Protein AF-0000000082892657 (afdb_homodimer)

pLDDT: mean 93.62, std 7.9, range [41.28, 98.69]

Sequence (678 aa):
MSQKLMQSVLDGLKGTLIRSAVVRMQPQEAAETTARISQMFDHTMAGGKHQRSGLALNTFVALAPKASKTAIENAAKVVATLEMLQSYFLVLDDIMDQSQTRRGQPCWYTLPHVGLQACNDAVILESGIAKVIREAIPQHPQRDAILATMGETKFKTSLGQFLDGASNTIDHCKWDRYAQIVEHKTSHYSFYTPLALGFHLADVDGYKNTIQPLAYQIGYLFQAQDDFLDVYGDEKVTGKKGTDIANGKCTWLACQTVEKLKEANDGRLEAFSANFGKPEPEKTAAAKKILIEAEVDKDFVEFVNNTSADLHDKIDGFGRQEVKPVLHSLVEALMGRKKMSQKLMQSVLDGLKGTLIRSAVVRMQPQEAAETTARISQMFDHTMAGGKHQRSGLALNTFVALAPKASKTAIENAAKVVATLEMLQSYFLVLDDIMDQSQTRRGQPCWYTLPHVGLQACNDAVILESGIAKVIREAIPQHPQRDAILATMGETKFKTSLGQFLDGASNTIDHCKWDRYAQIVEHKTSHYSFYTPLALGFHLADVDGYKNTIQPLAYQIGYLFQAQDDFLDVYGDEKVTGKKGTDIANGKCTWLACQTVEKLKEANDGRLEAFSANFGKPEPEKTAAAKKILIEAEVDKDFVEFVNNTSADLHDKIDGFGRQEVKPVLHSLVEALMGRKK

InterPro domains:
  IPR000092 Polyprenyl synthetase-like [PF00348] (36-274)
  IPR008949 Isoprenoid synthase domain superfamily [G3DSA:1.10.600.10] (2-337)
  IPR008949 Isoprenoid synthase domain superfamily [SSF48576] (29-338)
  IPR033749 Polyprenyl synthetase, conserved site [PS00723] (90-104)
  IPR039702 Farnesyl pyrophosphate synthase-like [PTHR11525] (5-339)

Solvent-accessible surface area (backbone atoms only — not comparable to full-atom values): 34748 Å² total; per-residue (Å²): 114,59,66,67,57,51,52,54,38,51,54,49,49,52,51,51,46,42,52,68,68,30,72,87,46,55,70,69,60,26,51,53,51,42,51,51,54,51,50,48,46,55,69,58,54,54,86,63,84,51,60,42,27,35,49,10,44,47,37,21,44,40,69,31,76,81,58,49,71,65,55,51,52,30,46,44,48,44,31,46,39,49,50,41,47,49,36,27,51,49,53,50,47,33,59,50,66,63,46,64,62,50,94,86,33,70,26,70,42,73,38,89,91,41,31,56,51,36,58,46,53,28,46,40,48,46,44,37,40,62,56,52,38,48,68,48,38,72,77,47,91,38,44,66,57,51,53,48,50,53,44,49,36,53,30,41,25,32,52,12,48,49,52,47,69,70,21,41,37,69,89,42,30,37,67,70,53,36,50,49,27,34,42,25,47,37,1,40,51,57,33,28,46,23,44,51,47,8,34,37,76,48,71,50,78,93,49,62,84,66,46,41,63,52,20,34,52,51,23,44,53,52,50,40,50,53,44,46,39,32,71,73,37,53,39,90,76,65,66,36,81,36,57,48,50,22,49,11,43,46,37,56,63,50,22,52,39,49,53,53,30,60,71,62,65,74,58,57,46,58,54,34,56,75,15,43,31,29,74,51,66,70,31,28,50,51,26,48,49,53,44,56,72,64,46,48,66,61,56,46,53,52,48,52,54,53,50,50,53,52,49,52,55,52,44,72,69,45,88,57,68,58,44,34,62,60,54,52,50,51,55,47,49,63,69,60,52,64,128,113,59,66,67,57,52,53,55,37,52,54,48,48,52,52,51,47,43,52,66,69,30,71,88,45,54,70,70,60,27,51,53,50,43,51,54,53,50,50,49,47,54,67,58,55,54,87,63,84,52,60,42,28,35,48,9,43,46,37,20,45,42,69,32,76,80,57,48,71,68,53,50,51,28,46,44,49,42,32,46,39,51,52,40,46,48,36,25,52,50,52,50,47,34,59,49,66,63,46,65,60,52,95,85,33,71,28,71,41,73,37,90,93,42,31,56,50,37,59,45,52,28,47,40,48,45,43,38,41,63,57,52,38,47,67,49,38,73,78,47,91,39,44,67,58,48,54,48,50,53,45,49,37,54,30,40,25,33,52,11,47,48,52,46,71,71,18,41,36,70,89,42,31,37,68,70,54,34,51,50,27,35,42,25,45,37,1,41,51,56,33,28,45,22,45,50,46,7,35,38,75,48,71,50,79,92,49,61,83,66,47,42,62,52,21,35,52,50,24,43,54,50,51,40,50,50,45,47,39,31,70,73,36,55,41,91,76,66,65,36,81,34,59,47,50,22,50,10,42,47,36,56,63,49,21,53,39,49,53,52,30,60,72,62,64,74,56,58,45,59,56,36,56,75,15,44,33,29,74,52,66,70,31,28,51,52,25,50,49,52,44,58,72,65,47,48,66,61,56,46,53,52,48,51,53,52,50,51,54,52,49,51,54,52,44,71,68,45,86,57,67,56,43,34,62,57,53,51,50,51,54,48,49,65,71,62,53,64,128

Radius of gyration: 26.73 Å; Cα contacts (8 Å, |Δi|>4): 939; chains: 2; bounding box: 58×81×57 Å

Structure (mmCIF, N/CA/C/O backbone):
data_AF-0000000082892657-model_v1
#
loop_
_entity.id
_entity.type
_entity.pdbx_description
1 polymer 'Farnesyl pyrophosphate synthase'
#
loop_
_atom_site.group_PDB
_atom_site.id
_atom_site.type_symbol
_atom_site.label_atom_id
_atom_site.label_alt_id
_atom_site.label_comp_id
_atom_site.label_asym_id
_atom_site.label_entity_id
_atom_site.label_seq_id
_atom_site.pdbx_PDB_ins_code
_atom_site.Cartn_x
_atom_site.Cartn_y
_atom_site.Cartn_z
_atom_site.occupancy
_atom_site.B_iso_or_equiv
_atom_site.auth_seq_id
_atom_site.auth_comp_id
_atom_site.auth_asym_id
_atom_site.auth_atom_id
_atom_site.pdbx_PDB_model_num
ATOM 1 N N . MET A 1 1 ? -8.055 7.5 27.25 1 64.62 1 MET A N 1
ATOM 2 C CA . MET A 1 1 ? -7.887 6.09 26.891 1 64.62 1 MET A CA 1
ATOM 3 C C . MET A 1 1 ? -6.73 5.473 27.672 1 64.62 1 MET A C 1
ATOM 5 O O . MET A 1 1 ? -5.695 6.113 27.875 1 64.62 1 MET A O 1
ATOM 9 N N . SER A 1 2 ? -7.016 4.359 28.281 1 73.56 2 SER A N 1
ATOM 10 C CA . SER A 1 2 ? -5.973 3.707 29.062 1 73.56 2 SER A CA 1
ATOM 11 C C . SER A 1 2 ? -4.883 3.133 28.172 1 73.56 2 SER A C 1
ATOM 13 O O . SER A 1 2 ? -5.18 2.463 27.172 1 73.56 2 SER A O 1
ATOM 15 N N . GLN A 1 3 ? -3.689 3.568 28.406 1 78.25 3 GLN A N 1
ATOM 16 C CA . GLN A 1 3 ? -2.52 3.043 27.719 1 78.25 3 GLN A CA 1
ATOM 17 C C . GLN A 1 3 ? -2.477 1.519 27.781 1 78.25 3 GLN A C 1
ATOM 19 O O . GLN A 1 3 ? -2.086 0.857 26.828 1 78.25 3 GLN A O 1
ATOM 24 N N . LYS A 1 4 ? -2.973 0.992 28.938 1 82.06 4 LYS A N 1
ATOM 25 C CA . LYS A 1 4 ? -2.996 -0.454 29.141 1 82.06 4 LYS A CA 1
ATOM 26 C C . LYS A 1 4 ? -3.961 -1.129 28.172 1 82.06 4 LYS A C 1
ATOM 28 O O . LYS A 1 4 ? -3.658 -2.193 27.625 1 82.06 4 LYS A O 1
ATOM 33 N N . LEU A 1 5 ? -5.059 -0.488 28 1 86.12 5 LEU A N 1
ATOM 34 C CA . LEU A 1 5 ? -6.035 -1.033 27.062 1 86.12 5 LEU A CA 1
ATOM 35 C C . LEU A 1 5 ? -5.484 -1.042 25.641 1 86.12 5 LEU A C 1
ATOM 37 O O . LEU A 1 5 ? -5.594 -2.047 24.938 1 86.12 5 LEU A O 1
ATOM 41 N N . MET A 1 6 ? -4.812 0.018 25.281 1 85.69 6 MET A N 1
ATOM 42 C CA . MET A 1 6 ? -4.312 0.123 23.922 1 85.69 6 MET A CA 1
ATOM 43 C C . MET A 1 6 ? -3.191 -0.88 23.672 1 85.69 6 MET A C 1
ATOM 45 O O . MET A 1 6 ? -3.119 -1.485 22.594 1 85.69 6 MET A O 1
ATOM 49 N N . GLN A 1 7 ? -2.369 -1.084 24.672 1 83.69 7 GLN A N 1
ATOM 50 C CA . GLN A 1 7 ? -1.293 -2.059 24.531 1 83.69 7 GLN A CA 1
ATOM 51 C C . GLN A 1 7 ? -1.848 -3.469 24.359 1 83.69 7 GLN A C 1
ATOM 53 O O . GLN A 1 7 ? -1.359 -4.238 23.531 1 83.69 7 GLN A O 1
ATOM 58 N N . SER A 1 8 ? -2.803 -3.781 25.188 1 89.12 8 SER A N 1
ATOM 59 C CA . SER A 1 8 ? -3.441 -5.09 25.094 1 89.12 8 SER A CA 1
ATOM 60 C C . SER A 1 8 ? -4.105 -5.281 23.734 1 89.12 8 SER A C 1
ATOM 62 O O . SER A 1 8 ? -4.02 -6.359 23.141 1 89.12 8 SER A O 1
ATOM 64 N N . VAL A 1 9 ? -4.66 -4.25 23.266 1 92 9 VAL A N 1
ATOM 65 C CA . VAL A 1 9 ? -5.371 -4.301 22 1 92 9 VAL A CA 1
ATOM 66 C C . VAL A 1 9 ? -4.371 -4.441 20.859 1 92 9 VAL A C 1
ATOM 68 O O . VAL A 1 9 ? -4.605 -5.191 19.906 1 92 9 VAL A O 1
ATOM 71 N N . LEU A 1 10 ? -3.277 -3.801 20.922 1 90.19 10 LEU A N 1
ATOM 72 C CA . LEU A 1 10 ? -2.256 -3.898 19.891 1 90.19 10 LEU A CA 1
ATOM 73 C C . LEU A 1 10 ? -1.698 -5.316 19.812 1 90.19 10 LEU A C 1
ATOM 75 O O . LEU A 1 10 ? -1.464 -5.832 18.719 1 90.19 10 LEU A O 1
ATOM 79 N N . ASP A 1 11 ? -1.528 -5.906 20.969 1 89.38 11 ASP A N 1
ATOM 80 C CA . ASP A 1 11 ? -1.091 -7.301 20.984 1 89.38 11 ASP A CA 1
ATOM 81 C C . ASP A 1 11 ? -2.127 -8.211 20.344 1 89.38 11 ASP A C 1
ATOM 83 O O . ASP A 1 11 ? -1.773 -9.156 19.641 1 89.38 11 ASP A O 1
ATOM 87 N N . GLY A 1 12 ? -3.316 -7.906 20.625 1 91.81 12 GLY A N 1
ATOM 88 C CA . GLY A 1 12 ? -4.395 -8.648 19.984 1 91.81 12 GLY A CA 1
ATOM 89 C C . GLY A 1 12 ? -4.426 -8.484 18.484 1 91.81 12 GLY A C 1
ATOM 90 O O . GLY A 1 12 ? -4.707 -9.445 17.75 1 91.81 12 GLY A O 1
ATOM 91 N N . LEU A 1 13 ? -4.156 -7.305 18.016 1 93.88 13 LEU A N 1
ATOM 92 C CA . LEU A 1 13 ? -4.113 -7.043 16.594 1 93.88 13 LEU A CA 1
ATOM 93 C C . LEU A 1 13 ? -3.006 -7.855 15.922 1 93.88 13 LEU A C 1
ATOM 95 O O . LEU A 1 13 ? -3.203 -8.414 14.844 1 93.88 13 LEU A O 1
ATOM 99 N N . LYS A 1 14 ? -1.84 -7.887 16.609 1 93.62 14 LYS A N 1
ATOM 100 C CA . LYS A 1 14 ? -0.724 -8.688 16.109 1 93.62 14 LYS A CA 1
ATOM 101 C C . LYS A 1 14 ? -1.129 -10.148 15.93 1 93.62 14 LYS A C 1
ATOM 103 O O . LYS A 1 14 ? -0.862 -10.75 14.891 1 93.62 14 LYS A O 1
ATOM 108 N N . GLY A 1 15 ? -1.826 -10.633 16.938 1 94 15 GLY A N 1
ATOM 109 C CA . GLY A 1 15 ? -2.303 -12.008 16.875 1 94 15 GLY A CA 1
ATOM 110 C C . GLY A 1 15 ? -3.285 -12.242 15.742 1 94 15 GLY A C 1
ATOM 111 O O . GLY A 1 15 ? -3.211 -13.258 15.047 1 94 15 GLY A O 1
ATOM 112 N N . THR A 1 16 ? -4.16 -11.32 15.547 1 93.81 16 THR A N 1
ATOM 113 C CA . THR A 1 16 ? -5.152 -11.422 14.484 1 93.81 16 THR A CA 1
ATOM 114 C C . THR A 1 16 ? -4.48 -11.406 13.109 1 93.81 16 THR A C 1
ATOM 116 O O . THR A 1 16 ? -4.832 -12.203 12.234 1 93.81 16 THR A O 1
ATOM 119 N N . LEU A 1 17 ? -3.562 -10.531 12.914 1 94.5 17 LEU A N 1
ATOM 120 C CA . LEU A 1 17 ? -2.859 -10.43 11.641 1 94.5 17 LEU A CA 1
ATOM 121 C C . LEU A 1 17 ? -2.076 -11.711 11.352 1 94.5 17 LEU A C 1
ATOM 123 O O . LEU A 1 17 ? -2.127 -12.234 10.234 1 94.5 17 LEU A O 1
ATOM 127 N N . ILE A 1 18 ? -1.408 -12.227 12.352 1 96.81 18 ILE A N 1
ATOM 128 C CA . ILE A 1 18 ? -0.597 -13.43 12.203 1 96.81 18 ILE A CA 1
ATOM 129 C C . ILE A 1 18 ? -1.496 -14.617 11.867 1 96.81 18 ILE A C 1
ATOM 131 O O . ILE A 1 18 ? -1.214 -15.375 10.93 1 96.81 18 ILE A O 1
ATOM 135 N N . ARG A 1 19 ? -2.574 -14.75 12.57 1 95.69 19 ARG A N 1
ATOM 136 C CA . ARG A 1 19 ? -3.496 -15.852 12.32 1 95.69 19 ARG A CA 1
ATOM 137 C C . ARG A 1 19 ? -4.035 -15.797 10.891 1 95.69 19 ARG A C 1
ATOM 139 O O . ARG A 1 19 ? -4.113 -16.828 10.211 1 95.69 19 ARG A O 1
ATOM 146 N N . SER A 1 20 ? -4.344 -14.617 10.508 1 94.56 20 SER A N 1
ATOM 147 C CA . SER A 1 20 ? -4.859 -14.438 9.156 1 94.56 20 SER A CA 1
ATOM 148 C C . SER A 1 20 ? -3.795 -14.766 8.117 1 94.56 20 SER A C 1
ATOM 150 O O . SER A 1 20 ? -4.109 -15.273 7.035 1 94.56 20 SER A O 1
ATOM 152 N N . ALA A 1 21 ? -2.574 -14.461 8.398 1 96.38 21 ALA A N 1
ATOM 153 C CA . ALA A 1 21 ? -1.479 -14.609 7.445 1 96.38 21 ALA A CA 1
ATOM 154 C C . ALA A 1 21 ? -1.102 -16.078 7.262 1 96.38 21 ALA A C 1
ATOM 156 O O . ALA A 1 21 ? -0.75 -16.5 6.16 1 96.38 21 ALA A O 1
ATOM 157 N N . VAL A 1 22 ? -1.25 -16.875 8.305 1 96.81 22 VAL A N 1
ATOM 158 C CA . VAL A 1 22 ? -0.593 -18.172 8.25 1 96.81 22 VAL A CA 1
ATOM 159 C C . VAL A 1 22 ? -1.64 -19.281 8.102 1 96.81 22 VAL A C 1
ATOM 161 O O . VAL A 1 22 ? -1.299 -20.453 8.023 1 96.81 22 VAL A O 1
ATOM 164 N N . VAL A 1 23 ? -2.895 -18.938 8.039 1 90.19 23 VAL A N 1
ATOM 165 C CA . VAL A 1 23 ? -3.992 -19.891 8.102 1 90.19 23 VAL A CA 1
ATOM 166 C C . VAL A 1 23 ? -3.812 -20.953 7.016 1 90.19 23 VAL A C 1
ATOM 168 O O . VAL A 1 23 ? -4.203 -22.109 7.199 1 90.19 23 VAL A O 1
ATOM 171 N N . ARG A 1 24 ? -3.178 -20.719 5.898 1 85.25 24 ARG A N 1
ATOM 172 C CA . ARG A 1 24 ? -3.055 -21.703 4.82 1 85.25 24 ARG A CA 1
ATOM 173 C C . ARG A 1 24 ? -1.591 -22.016 4.535 1 85.25 24 ARG A C 1
ATOM 175 O O . ARG A 1 24 ? -1.247 -22.438 3.428 1 85.25 24 ARG A O 1
ATOM 182 N N . MET A 1 25 ? -0.792 -21.781 5.52 1 94.75 25 MET A N 1
ATOM 183 C CA . MET A 1 25 ? 0.633 -22.016 5.301 1 94.75 25 MET A CA 1
ATOM 184 C C . MET A 1 25 ? 1.087 -23.297 5.98 1 94.75 25 MET A C 1
ATOM 186 O O . MET A 1 25 ? 0.515 -23.703 6.996 1 94.75 25 MET A O 1
ATOM 190 N N . GLN A 1 26 ? 2.039 -23.875 5.402 1 94.38 26 GLN A N 1
ATOM 191 C CA . GLN A 1 26 ? 2.711 -25 6.047 1 94.38 26 GLN A CA 1
ATOM 192 C C . GLN A 1 26 ? 3.504 -24.547 7.266 1 94.38 26 GLN A C 1
ATOM 194 O O . GLN A 1 26 ? 3.811 -23.359 7.402 1 94.38 26 GLN A O 1
ATOM 199 N N . PRO A 1 27 ? 3.85 -25.438 8.148 1 94.81 27 PRO A N 1
ATOM 200 C CA . PRO A 1 27 ? 4.414 -25.078 9.453 1 94.81 27 PRO A CA 1
ATOM 201 C C . PRO A 1 27 ? 5.668 -24.219 9.336 1 94.81 27 PRO A C 1
ATOM 203 O O . PRO A 1 27 ? 5.805 -23.219 10.047 1 94.81 27 PRO A O 1
ATOM 206 N N . GLN A 1 28 ? 6.586 -24.562 8.477 1 95 28 GLN A N 1
ATOM 207 C CA . GLN A 1 28 ? 7.828 -23.812 8.359 1 95 28 GLN A CA 1
ATOM 208 C C . GLN A 1 28 ? 7.566 -22.391 7.852 1 95 28 GLN A C 1
ATOM 210 O O . GLN A 1 28 ? 8.117 -21.438 8.391 1 95 28 GLN A O 1
ATOM 215 N N . GLU A 1 29 ? 6.754 -22.266 6.824 1 96.25 29 GLU A N 1
ATOM 216 C CA . GLU A 1 29 ? 6.395 -20.969 6.266 1 96.25 29 GLU A CA 1
ATOM 217 C C . GLU A 1 29 ? 5.594 -20.141 7.27 1 96.25 29 GLU A C 1
ATOM 219 O O . GLU A 1 29 ? 5.789 -18.922 7.375 1 96.25 29 GLU A O 1
ATOM 224 N N . ALA A 1 30 ? 4.73 -20.859 8.016 1 97.06 30 ALA A N 1
ATOM 225 C CA . ALA A 1 30 ? 3.938 -20.188 9.047 1 97.06 30 ALA A CA 1
ATOM 226 C C . ALA A 1 30 ? 4.832 -19.609 10.141 1 97.06 30 ALA A C 1
ATOM 228 O O . ALA A 1 30 ? 4.609 -18.5 10.602 1 97.06 30 ALA A O 1
ATOM 229 N N . ALA A 1 31 ? 5.801 -20.406 10.508 1 97.38 31 ALA A N 1
ATOM 230 C CA . ALA A 1 31 ? 6.715 -19.969 11.555 1 97.38 31 ALA A CA 1
ATOM 231 C C . ALA A 1 31 ? 7.523 -18.75 11.109 1 97.38 31 ALA A C 1
ATOM 233 O O . ALA A 1 31 ? 7.703 -17.797 11.867 1 97.38 31 ALA A O 1
ATOM 234 N N . GLU A 1 32 ? 8.055 -18.75 9.914 1 96.69 32 GLU A N 1
ATOM 235 C CA . GLU A 1 32 ? 8.844 -17.641 9.383 1 96.69 32 GLU A CA 1
ATOM 236 C C . GLU A 1 32 ? 8 -16.391 9.25 1 96.69 32 GLU A C 1
ATOM 238 O O . GLU A 1 32 ? 8.453 -15.289 9.586 1 96.69 32 GLU A O 1
ATOM 243 N N . THR A 1 33 ? 6.809 -16.578 8.734 1 97.62 33 THR A N 1
ATOM 244 C CA . THR A 1 33 ? 5.898 -15.453 8.555 1 97.62 33 THR A CA 1
ATOM 245 C C . THR A 1 33 ? 5.504 -14.852 9.898 1 97.62 33 THR A C 1
ATOM 247 O O . THR A 1 33 ? 5.48 -13.633 10.055 1 97.62 33 THR A O 1
ATOM 250 N N . THR A 1 34 ? 5.238 -15.734 10.891 1 98.12 34 THR A N 1
ATOM 251 C CA . THR A 1 34 ? 4.902 -15.297 12.242 1 98.12 34 THR A CA 1
ATOM 252 C C . THR A 1 34 ? 6.035 -14.469 12.836 1 98.12 34 THR A C 1
ATOM 254 O O . THR A 1 34 ? 5.801 -13.398 13.391 1 98.12 34 THR A O 1
ATOM 257 N N . ALA A 1 35 ? 7.199 -14.953 12.672 1 97.75 35 ALA A N 1
ATOM 258 C CA . ALA A 1 35 ? 8.367 -14.266 13.227 1 97.75 35 ALA A CA 1
ATOM 259 C C . ALA A 1 35 ? 8.547 -12.891 12.578 1 97.75 35 ALA A C 1
ATOM 261 O O . ALA A 1 35 ? 8.82 -11.906 13.273 1 97.75 35 ALA A O 1
ATOM 262 N N . ARG A 1 36 ? 8.406 -12.82 11.289 1 97.62 36 ARG A N 1
ATOM 263 C CA . ARG A 1 36 ? 8.609 -11.57 10.555 1 97.62 36 ARG A CA 1
ATOM 264 C C . ARG A 1 36 ? 7.57 -10.531 10.953 1 97.62 36 ARG A C 1
ATOM 266 O O . ARG A 1 36 ? 7.918 -9.383 11.25 1 97.62 36 ARG A O 1
ATOM 273 N N . ILE A 1 37 ? 6.316 -10.922 11.016 1 96.62 37 ILE A N 1
ATOM 274 C CA . ILE A 1 37 ? 5.242 -10 11.367 1 96.62 37 ILE A CA 1
ATOM 275 C C . ILE A 1 37 ? 5.406 -9.547 12.82 1 96.62 37 ILE A C 1
ATOM 277 O O . ILE A 1 37 ? 5.242 -8.359 13.125 1 96.62 37 ILE A O 1
ATOM 281 N N . SER A 1 38 ? 5.762 -10.477 13.672 1 96.38 38 SER A N 1
ATOM 282 C CA . SER A 1 38 ? 5.961 -10.133 15.078 1 96.38 38 SER A CA 1
ATOM 283 C C . SER A 1 38 ? 7.078 -9.109 15.242 1 96.38 38 SER A C 1
ATOM 285 O O . SER A 1 38 ? 6.93 -8.133 15.984 1 96.38 38 SER A O 1
ATOM 287 N N . GLN A 1 39 ? 8.164 -9.336 14.562 1 95.56 39 GLN A N 1
ATOM 288 C CA . GLN A 1 39 ? 9.297 -8.43 14.648 1 95.56 39 GLN A CA 1
ATOM 289 C C . GLN A 1 39 ? 8.938 -7.047 14.117 1 95.56 39 GLN A C 1
ATOM 291 O O . GLN A 1 39 ? 9.32 -6.031 14.695 1 95.56 39 GLN A O 1
ATOM 296 N N . MET A 1 40 ? 8.242 -7.035 13.031 1 94.94 40 MET A N 1
ATOM 297 C CA . MET A 1 40 ? 7.855 -5.762 12.43 1 94.94 40 MET A CA 1
ATOM 298 C C . MET A 1 40 ? 6.938 -4.977 13.359 1 94.94 40 MET A C 1
ATOM 300 O O . MET A 1 40 ? 7.121 -3.775 13.555 1 94.94 40 MET A O 1
ATOM 304 N N . PHE A 1 41 ? 5.965 -5.637 13.938 1 93.19 41 PHE A N 1
ATOM 305 C CA . PHE A 1 41 ? 5.043 -5.004 14.875 1 93.19 41 PHE A CA 1
ATOM 306 C C . PHE A 1 41 ? 5.797 -4.422 16.062 1 93.19 41 PHE A C 1
ATOM 308 O O . PHE A 1 41 ? 5.609 -3.256 16.422 1 93.19 41 PHE A O 1
ATOM 315 N N . ASP A 1 42 ? 6.648 -5.211 16.562 1 91.62 42 ASP A N 1
ATOM 316 C CA . ASP A 1 42 ? 7.371 -4.812 17.766 1 91.62 42 ASP A CA 1
ATOM 317 C C . ASP A 1 42 ? 8.32 -3.652 17.469 1 91.62 42 ASP A C 1
ATOM 319 O O . ASP A 1 42 ? 8.531 -2.787 18.328 1 91.62 42 ASP A O 1
ATOM 323 N N . HIS A 1 43 ? 8.828 -3.648 16.297 1 92.88 43 HIS A N 1
ATOM 324 C CA . HIS A 1 43 ? 9.82 -2.635 15.945 1 92.88 43 HIS A CA 1
ATOM 325 C C . HIS A 1 43 ? 9.141 -1.324 15.547 1 92.88 43 HIS A C 1
ATOM 327 O O . HIS A 1 43 ? 9.672 -0.244 15.82 1 92.88 43 HIS A O 1
ATOM 333 N N . THR A 1 44 ? 7.965 -1.455 14.953 1 91.31 44 THR A N 1
ATOM 334 C CA . THR A 1 44 ? 7.434 -0.253 14.32 1 91.31 44 THR A CA 1
ATOM 335 C C . THR A 1 44 ? 6.234 0.284 15.102 1 91.31 44 THR A C 1
ATOM 337 O O . THR A 1 44 ? 5.852 1.444 14.938 1 91.31 44 THR A O 1
ATOM 340 N N . MET A 1 45 ? 5.594 -0.468 15.93 1 84.75 45 MET A N 1
ATOM 341 C CA . MET A 1 45 ? 4.371 -0.032 16.594 1 84.75 45 MET A CA 1
ATOM 342 C C . MET A 1 45 ? 4.59 0.084 18.109 1 84.75 45 MET A C 1
ATOM 344 O O . MET A 1 45 ? 3.771 0.68 18.812 1 84.75 45 MET A O 1
ATOM 348 N N . ALA A 1 46 ? 5.66 -0.504 18.531 1 70 46 ALA A N 1
ATOM 349 C CA . ALA A 1 46 ? 5.918 -0.463 19.969 1 70 46 ALA A CA 1
ATOM 350 C C . ALA A 1 46 ? 6.426 0.912 20.391 1 70 46 ALA A C 1
ATOM 352 O O . ALA A 1 46 ? 7.164 1.564 19.656 1 70 46 ALA A O 1
ATOM 353 N N . GLY A 1 47 ? 5.852 1.364 21.438 1 66.69 47 GLY A N 1
ATOM 354 C CA . GLY A 1 47 ? 6.375 2.574 22.062 1 66.69 47 GLY A CA 1
ATOM 355 C C . GLY A 1 47 ? 5.695 3.836 21.562 1 66.69 47 GLY A C 1
ATOM 356 O O . GLY A 1 47 ? 6.102 4.945 21.922 1 66.69 47 GLY A O 1
ATOM 357 N N . GLY A 1 48 ? 4.715 3.684 20.719 1 70.5 48 GLY A N 1
ATOM 358 C CA . GLY A 1 48 ? 4.047 4.875 20.234 1 70.5 48 GLY A CA 1
ATOM 359 C C . GLY A 1 48 ? 3.105 5.496 21.25 1 70.5 48 GLY A C 1
ATOM 360 O O . GLY A 1 48 ? 2.693 4.836 22.203 1 70.5 48 GLY A O 1
ATOM 361 N N . LYS A 1 49 ? 2.848 6.793 21.125 1 74.88 49 LYS A N 1
ATOM 362 C CA . LYS A 1 49 ? 1.98 7.543 22.031 1 74.88 49 LYS A CA 1
ATOM 363 C C . LYS A 1 49 ? 0.509 7.273 21.734 1 74.88 49 LYS A C 1
ATOM 365 O O . LYS A 1 49 ? -0.37 7.664 22.5 1 74.88 49 LYS A O 1
ATOM 370 N N . HIS A 1 50 ? 0.179 6.609 20.688 1 86.94 50 HIS A N 1
ATOM 371 C CA . HIS A 1 50 ? -1.16 6.199 20.281 1 86.94 50 HIS A CA 1
ATOM 372 C C . HIS A 1 50 ? -2.123 7.383 20.266 1 86.94 50 HIS A C 1
ATOM 374 O O . HIS A 1 50 ? -3.229 7.293 20.812 1 86.94 50 HIS A O 1
ATOM 380 N N . GLN A 1 51 ? -1.612 8.492 19.766 1 89.19 51 GLN A N 1
ATOM 381 C CA . GLN A 1 51 ? -2.393 9.727 19.766 1 89.19 51 GLN A CA 1
ATOM 382 C C . GLN A 1 51 ? -3.613 9.609 18.859 1 89.19 51 GLN A C 1
ATOM 384 O O . GLN A 1 51 ? -4.715 10.023 19.234 1 89.19 51 GLN A O 1
ATOM 389 N N . ARG A 1 52 ? -3.482 9.016 17.766 1 94.19 52 ARG A N 1
ATOM 390 C CA . ARG A 1 52 ? -4.578 8.93 16.797 1 94.19 52 ARG A CA 1
ATOM 391 C C . ARG A 1 52 ? -5.652 7.957 17.281 1 94.19 52 ARG A C 1
ATOM 393 O O . ARG A 1 52 ? -6.84 8.289 17.266 1 94.19 52 ARG A O 1
ATOM 400 N N . SER A 1 53 ? -5.195 6.754 17.719 1 95.56 53 SER A N 1
ATOM 401 C CA . SER A 1 53 ? -6.156 5.781 18.219 1 95.56 53 SER A CA 1
ATOM 402 C C . SER A 1 53 ? -6.836 6.289 19.484 1 95.56 53 SER A C 1
ATOM 404 O O . SER A 1 53 ? -8.031 6.066 19.688 1 95.56 53 SER A O 1
ATOM 406 N N . GLY A 1 54 ? -6.051 6.984 20.328 1 94.81 54 GLY A N 1
ATOM 407 C CA . GLY A 1 54 ? -6.625 7.57 21.531 1 94.81 54 GLY A CA 1
ATOM 408 C C . GLY A 1 54 ? -7.699 8.602 21.234 1 94.81 54 GLY A C 1
ATOM 409 O O . GLY A 1 54 ? -8.758 8.602 21.859 1 94.81 54 GLY A O 1
ATOM 410 N N . LEU A 1 55 ? -7.414 9.469 20.297 1 96.81 55 LEU A N 1
ATOM 411 C CA . LEU A 1 55 ? -8.383 10.477 19.906 1 96.81 55 LEU A CA 1
ATOM 412 C C . LEU A 1 55 ? -9.672 9.836 19.406 1 96.81 55 LEU A C 1
ATOM 414 O O . LEU A 1 55 ? -10.766 10.258 19.766 1 96.81 55 LEU A O 1
ATOM 418 N N . ALA A 1 56 ? -9.586 8.805 18.594 1 97.88 56 ALA A N 1
ATOM 419 C CA . ALA A 1 56 ? -10.75 8.109 18.047 1 97.88 56 ALA A CA 1
ATOM 420 C C . ALA A 1 56 ? -11.57 7.445 19.156 1 97.88 56 ALA A C 1
ATOM 422 O O . ALA A 1 56 ? -12.789 7.594 19.203 1 97.88 56 ALA A O 1
ATOM 423 N N . LEU A 1 57 ? -10.859 6.734 20.016 1 97.12 57 LEU A N 1
ATOM 424 C CA . LEU A 1 57 ? -11.555 6.008 21.078 1 97.12 57 LEU A CA 1
ATOM 425 C C . LEU A 1 57 ? -12.234 6.973 22.047 1 97.12 57 LEU A C 1
ATOM 427 O O . LEU A 1 57 ? -13.367 6.738 22.469 1 97.12 57 LEU A O 1
ATOM 431 N N . ASN A 1 58 ? -11.5 8.039 22.422 1 96.69 58 ASN A N 1
ATOM 432 C CA . ASN A 1 58 ? -12.086 9.039 23.312 1 96.69 58 ASN A CA 1
ATOM 433 C C . ASN A 1 58 ? -13.32 9.688 22.688 1 96.69 58 ASN A C 1
ATOM 435 O O . ASN A 1 58 ? -14.281 9.992 23.406 1 96.69 58 ASN A O 1
ATOM 439 N N . THR A 1 59 ? -13.289 9.922 21.406 1 97.81 59 THR A N 1
ATOM 440 C CA . THR A 1 59 ? -14.445 10.469 20.703 1 97.81 59 THR A CA 1
ATOM 441 C C . THR A 1 59 ? -15.617 9.5 20.75 1 97.81 59 THR A C 1
ATOM 443 O O . THR A 1 59 ? -16.75 9.898 21.016 1 97.81 59 THR A O 1
ATOM 446 N N . PHE A 1 60 ? -15.398 8.188 20.5 1 98.06 60 PHE A N 1
ATOM 447 C CA . PHE A 1 60 ? -16.438 7.164 20.562 1 98.06 60 PHE A CA 1
ATOM 448 C C . PHE A 1 60 ? -17.062 7.117 21.953 1 98.06 60 PHE A C 1
ATOM 450 O O . PHE A 1 60 ? -18.281 7.152 22.094 1 98.06 60 PHE A O 1
ATOM 457 N N . VAL A 1 61 ? -16.188 7.102 22.984 1 97 61 VAL A N 1
ATOM 458 C CA . VAL A 1 61 ? -16.656 6.973 24.359 1 97 61 VAL A CA 1
ATOM 459 C C . VAL A 1 61 ? -17.484 8.195 24.75 1 97 61 VAL A C 1
ATOM 461 O O . VAL A 1 61 ? -18.5 8.078 25.453 1 97 61 VAL A O 1
ATOM 464 N N . ALA A 1 62 ? -17.047 9.359 24.281 1 97.38 62 ALA A N 1
ATOM 465 C CA . ALA A 1 62 ? -17.781 10.586 24.547 1 97.38 62 ALA A CA 1
ATOM 466 C C . ALA A 1 62 ? -19.172 10.531 23.906 1 97.38 62 ALA A C 1
ATOM 468 O O . ALA A 1 62 ? -20.141 11.008 24.5 1 97.38 62 ALA A O 1
ATOM 469 N N . LEU A 1 63 ? -19.328 9.961 22.766 1 97.69 63 LEU A N 1
ATOM 470 C CA . LEU A 1 63 ? -20.562 9.938 22 1 97.69 63 LEU A CA 1
ATOM 471 C C . LEU A 1 63 ? -21.453 8.781 22.453 1 97.69 63 LEU A C 1
ATOM 473 O O . LEU A 1 63 ? -22.672 8.789 22.188 1 97.69 63 LEU A O 1
ATOM 477 N N . ALA A 1 64 ? -20.781 7.777 23.016 1 97.12 64 ALA A N 1
ATOM 478 C CA . ALA A 1 64 ? -21.5 6.594 23.453 1 97.12 64 ALA A CA 1
ATOM 479 C C . ALA A 1 64 ? -21.172 6.258 24.906 1 97.12 64 ALA A C 1
ATOM 481 O O . ALA A 1 64 ? -20.641 5.188 25.203 1 97.12 64 ALA A O 1
ATOM 482 N N . PRO A 1 65 ? -21.609 7.098 25.797 1 94.75 65 PRO A N 1
ATOM 483 C CA . PRO A 1 65 ? -21.219 6.941 27.188 1 94.75 65 PRO A CA 1
ATOM 484 C C . PRO A 1 65 ? -21.781 5.66 27.812 1 94.75 65 PRO A C 1
ATOM 486 O O . PRO A 1 65 ? -21.25 5.191 28.828 1 94.75 65 PRO A O 1
ATOM 489 N N . LYS A 1 66 ? -22.75 5.055 27.25 1 97.06 66 LYS A N 1
ATOM 490 C CA . LYS A 1 66 ? -23.344 3.846 27.812 1 97.06 66 LYS A CA 1
ATOM 491 C C . LYS A 1 66 ? -22.906 2.605 27.047 1 97.06 66 LYS A C 1
ATOM 493 O O . LYS A 1 66 ? -23.5 1.536 27.172 1 97.06 66 LYS A O 1
ATOM 498 N N . ALA A 1 67 ? -21.906 2.789 26.219 1 96.5 67 ALA A N 1
ATOM 499 C CA . ALA A 1 67 ? -21.406 1.646 25.453 1 96.5 67 ALA A CA 1
ATOM 500 C C . ALA A 1 67 ? -20.984 0.512 26.375 1 96.5 67 ALA A C 1
ATOM 502 O O . ALA A 1 67 ? -20.406 0.753 27.438 1 96.5 67 ALA A O 1
ATOM 503 N N . SER A 1 68 ? -21.266 -0.706 26.031 1 96.88 68 SER A N 1
ATOM 504 C CA . SER A 1 68 ? -20.844 -1.877 26.797 1 96.88 68 SER A CA 1
ATOM 505 C C . SER A 1 68 ? -19.328 -2.062 26.75 1 96.88 68 SER A C 1
ATOM 507 O O . SER A 1 68 ? -18.656 -1.476 25.906 1 96.88 68 SER A O 1
ATOM 509 N N . LYS A 1 69 ? -18.844 -2.834 27.641 1 95.06 69 LYS A N 1
ATOM 510 C CA . LYS A 1 69 ? -17.422 -3.158 27.656 1 95.06 69 LYS A CA 1
ATOM 511 C C . LYS A 1 69 ? -17 -3.807 26.344 1 95.06 69 LYS A C 1
ATOM 513 O O . LYS A 1 69 ? -15.93 -3.496 25.797 1 95.06 69 LYS A O 1
ATOM 518 N N . THR A 1 70 ? -17.859 -4.645 25.859 1 95.62 70 THR A N 1
ATOM 519 C CA . THR A 1 70 ? -17.578 -5.328 24.609 1 95.62 70 THR A CA 1
ATOM 520 C C . THR A 1 70 ? -17.531 -4.332 23.453 1 95.62 70 THR A C 1
ATOM 522 O O . THR A 1 70 ? -16.656 -4.426 22.578 1 95.62 70 THR A O 1
ATOM 525 N N . ALA A 1 71 ? -18.422 -3.412 23.484 1 96.25 71 ALA A N 1
ATOM 526 C CA . ALA A 1 71 ? -18.453 -2.391 22.438 1 96.25 71 ALA A CA 1
ATOM 527 C C . ALA A 1 71 ? -17.188 -1.537 22.484 1 96.25 71 ALA A C 1
ATOM 529 O O . ALA A 1 71 ? -16.625 -1.192 21.438 1 96.25 71 ALA A O 1
ATOM 530 N N . ILE A 1 72 ? -16.719 -1.243 23.656 1 96.44 72 ILE A N 1
ATOM 531 C CA . ILE A 1 72 ? -15.516 -0.437 23.828 1 96.44 72 ILE A CA 1
ATOM 532 C C . ILE A 1 72 ? -14.297 -1.221 23.359 1 96.44 72 ILE A C 1
ATOM 534 O O . ILE A 1 72 ? -13.43 -0.674 22.672 1 96.44 72 ILE A O 1
ATOM 538 N N . GLU A 1 73 ? -14.234 -2.463 23.656 1 95.56 73 GLU A N 1
ATOM 539 C CA . GLU A 1 73 ? -13.133 -3.311 23.219 1 95.56 73 GLU A CA 1
ATOM 540 C C . GLU A 1 73 ? -13.094 -3.426 21.703 1 95.56 73 GLU A C 1
ATOM 542 O O . GLU A 1 73 ? -12.023 -3.367 21.094 1 95.56 73 GLU A O 1
ATOM 547 N N . ASN A 1 74 ? -14.258 -3.623 21.141 1 97 74 ASN A N 1
ATOM 548 C CA . ASN A 1 74 ? -14.336 -3.699 19.688 1 97 74 ASN A CA 1
ATOM 549 C C . ASN A 1 74 ? -13.922 -2.383 19.031 1 97 74 ASN A C 1
ATOM 551 O O . ASN A 1 74 ? -13.203 -2.381 18.031 1 97 74 ASN A O 1
ATOM 555 N N . ALA A 1 75 ? -14.391 -1.306 19.641 1 97.75 75 ALA A N 1
ATOM 556 C CA . ALA A 1 75 ? -13.992 0.01 19.141 1 97.75 75 ALA A CA 1
ATOM 557 C C . ALA A 1 75 ? -12.484 0.2 19.25 1 97.75 75 ALA A C 1
ATOM 559 O O . ALA A 1 75 ? -11.852 0.748 18.344 1 97.75 75 ALA A O 1
ATOM 560 N N . ALA A 1 76 ? -11.922 -0.257 20.328 1 97.12 76 ALA A N 1
ATOM 561 C CA . ALA A 1 76 ? -10.484 -0.147 20.547 1 97.12 76 ALA A CA 1
ATOM 562 C C . ALA A 1 76 ? -9.711 -0.921 19.484 1 97.12 76 ALA A C 1
ATOM 564 O O . ALA A 1 76 ? -8.672 -0.461 19 1 97.12 76 ALA A O 1
ATOM 565 N N . LYS A 1 77 ? -10.211 -2.082 19.094 1 96.88 77 LYS A N 1
ATOM 566 C CA . LYS A 1 77 ? -9.578 -2.859 18.031 1 96.88 77 LYS A CA 1
ATOM 567 C C . LYS A 1 77 ? -9.617 -2.105 16.703 1 96.88 77 LYS A C 1
ATOM 569 O O . LYS A 1 77 ? -8.625 -2.062 15.984 1 96.88 77 LYS A O 1
ATOM 574 N N . VAL A 1 78 ? -10.734 -1.474 16.422 1 98.06 78 VAL A N 1
ATOM 575 C CA . VAL A 1 78 ? -10.906 -0.744 15.18 1 98.06 78 VAL A CA 1
ATOM 576 C C . VAL A 1 78 ? -9.953 0.451 15.141 1 98.06 78 VAL A C 1
ATOM 578 O O . VAL A 1 78 ? -9.195 0.62 14.188 1 98.06 78 VAL A O 1
ATOM 581 N N . VAL A 1 79 ? -9.953 1.227 16.203 1 97.5 79 VAL A N 1
ATOM 582 C CA . VAL A 1 79 ? -9.188 2.469 16.172 1 97.5 79 VAL A CA 1
ATOM 583 C C . VAL A 1 79 ? -7.695 2.162 16.266 1 97.5 79 VAL A C 1
ATOM 585 O O . VAL A 1 79 ? -6.863 2.953 15.82 1 97.5 79 VAL A O 1
ATOM 588 N N . ALA A 1 80 ? -7.332 1 16.828 1 95.75 80 ALA A N 1
ATOM 589 C CA . ALA A 1 80 ? -5.934 0.589 16.906 1 95.75 80 ALA A CA 1
ATOM 590 C C . ALA A 1 80 ? -5.367 0.342 15.508 1 95.75 80 ALA A C 1
ATOM 592 O O . ALA A 1 80 ? -4.148 0.373 15.312 1 95.75 80 ALA A O 1
ATOM 593 N N . THR A 1 81 ? -6.215 0.116 14.523 1 96.94 81 THR A N 1
ATOM 594 C CA . THR A 1 81 ? -5.746 -0.075 13.156 1 96.94 81 THR A CA 1
ATOM 595 C C . THR A 1 81 ? -5.148 1.217 12.609 1 96.94 81 THR A C 1
ATOM 597 O O . THR A 1 81 ? -4.406 1.192 11.625 1 96.94 81 THR A O 1
ATOM 600 N N . LEU A 1 82 ? -5.434 2.355 13.25 1 96.81 82 LEU A N 1
ATOM 601 C CA . LEU A 1 82 ? -4.781 3.607 12.891 1 96.81 82 LEU A CA 1
ATOM 602 C C . LEU A 1 82 ? -3.277 3.529 13.141 1 96.81 82 LEU A C 1
ATOM 604 O O . LEU A 1 82 ? -2.49 4.133 12.414 1 96.81 82 LEU A O 1
ATOM 608 N N . GLU A 1 83 ? -2.928 2.77 14.148 1 95.31 83 GLU A N 1
ATOM 609 C CA . GLU A 1 83 ? -1.507 2.59 14.43 1 95.31 83 GLU A CA 1
ATOM 610 C C . GLU A 1 83 ? -0.837 1.725 13.367 1 95.31 83 GLU A C 1
ATOM 612 O O . GLU A 1 83 ? 0.338 1.92 13.047 1 95.31 83 GLU A O 1
ATOM 617 N N . MET A 1 84 ? -1.549 0.762 12.852 1 95.69 84 MET A N 1
ATOM 618 C CA . MET A 1 84 ? -1.049 -0.019 11.719 1 95.69 84 MET A CA 1
ATOM 619 C C . MET A 1 84 ? -0.845 0.864 10.492 1 95.69 84 MET A C 1
ATOM 621 O O . MET A 1 84 ? 0.188 0.778 9.828 1 95.69 84 MET A O 1
ATOM 625 N N . LEU A 1 85 ? -1.823 1.682 10.266 1 97.19 85 LEU A N 1
ATOM 626 C CA . LEU A 1 85 ? -1.743 2.582 9.125 1 97.19 85 LEU A CA 1
ATOM 627 C C . LEU A 1 85 ? -0.573 3.549 9.273 1 97.19 85 LEU A C 1
ATOM 629 O O . LEU A 1 85 ? 0.146 3.812 8.305 1 97.19 85 LEU A O 1
ATOM 633 N N . GLN A 1 86 ? -0.436 4.066 10.438 1 95.94 86 GLN A N 1
ATOM 634 C CA . GLN A 1 86 ? 0.687 4.961 10.711 1 95.94 86 GLN A CA 1
ATOM 635 C C . GLN A 1 86 ? 2.02 4.262 10.453 1 95.94 86 GLN A C 1
ATOM 637 O O . GLN A 1 86 ? 2.918 4.832 9.836 1 95.94 86 GLN A O 1
ATOM 642 N N . SER A 1 87 ? 2.15 3.094 10.992 1 95.19 87 SER A N 1
ATOM 643 C CA . SER A 1 87 ? 3.381 2.332 10.805 1 95.19 87 SER A CA 1
ATOM 644 C C . SER A 1 87 ? 3.645 2.076 9.32 1 95.19 87 SER A C 1
ATOM 646 O O . SER A 1 87 ? 4.789 2.139 8.867 1 95.19 87 SER A O 1
ATOM 648 N N . TYR A 1 88 ? 2.605 1.757 8.594 1 97.38 88 TYR A N 1
ATOM 649 C CA . TYR A 1 88 ? 2.691 1.592 7.145 1 97.38 88 TYR A CA 1
ATOM 650 C C . TYR A 1 88 ? 3.293 2.828 6.492 1 97.38 88 TYR A C 1
ATOM 652 O O . TYR A 1 88 ? 4.258 2.727 5.73 1 97.38 88 TYR A O 1
ATOM 660 N N . PHE A 1 89 ? 2.77 3.986 6.832 1 97.38 89 PHE A N 1
ATOM 661 C CA . PHE A 1 89 ? 3.244 5.242 6.262 1 97.38 89 PHE A CA 1
ATOM 662 C C . PHE A 1 89 ? 4.691 5.504 6.66 1 97.38 89 PHE A C 1
ATOM 664 O O . PHE A 1 89 ? 5.5 5.93 5.836 1 97.38 89 PHE A O 1
ATOM 671 N N . LEU A 1 90 ? 5.043 5.242 7.898 1 95 90 LEU A N 1
ATOM 672 C CA . LEU A 1 90 ? 6.375 5.559 8.406 1 95 90 LEU A CA 1
ATOM 673 C C . LEU A 1 90 ? 7.43 4.668 7.758 1 95 90 LEU A C 1
ATOM 675 O O . LEU A 1 90 ? 8.516 5.137 7.418 1 95 90 LEU A O 1
ATOM 679 N N . VAL A 1 91 ? 7.125 3.406 7.578 1 97.38 91 VAL A N 1
ATOM 680 C CA . VAL A 1 91 ? 8.07 2.479 6.969 1 97.38 91 VAL A CA 1
ATOM 681 C C . VAL A 1 91 ? 8.391 2.928 5.547 1 97.38 91 VAL A C 1
ATOM 683 O O . VAL A 1 91 ? 9.562 2.988 5.152 1 97.38 91 VAL A O 1
ATOM 686 N N . LEU A 1 92 ? 7.391 3.281 4.801 1 98.06 92 LEU A N 1
ATOM 687 C CA . LEU A 1 92 ? 7.605 3.717 3.426 1 98.06 92 LEU A CA 1
ATOM 688 C C . LEU A 1 92 ? 8.305 5.07 3.387 1 98.06 92 LEU A C 1
ATOM 690 O O . LEU A 1 92 ? 9.203 5.285 2.574 1 98.06 92 LEU A O 1
ATOM 694 N N . ASP A 1 93 ? 7.867 5.934 4.281 1 95.62 93 ASP A N 1
ATOM 695 C CA . ASP A 1 93 ? 8.477 7.258 4.363 1 95.62 93 ASP A CA 1
ATOM 696 C C . ASP A 1 93 ? 9.969 7.156 4.664 1 95.62 93 ASP A C 1
ATOM 698 O O . ASP A 1 93 ? 10.781 7.883 4.078 1 95.62 93 ASP A O 1
ATOM 702 N N . ASP A 1 94 ? 10.312 6.328 5.617 1 95.38 94 ASP A N 1
ATOM 703 C CA . ASP A 1 94 ? 11.711 6.125 5.988 1 95.38 94 ASP A CA 1
ATOM 704 C C . ASP A 1 94 ? 12.531 5.652 4.793 1 95.38 94 ASP A C 1
ATOM 706 O O . ASP A 1 94 ? 13.688 6.055 4.629 1 95.38 94 ASP A O 1
ATOM 710 N N . ILE A 1 95 ? 11.961 4.836 3.969 1 96.94 95 ILE A N 1
ATOM 711 C CA . ILE A 1 95 ? 12.633 4.352 2.768 1 96.94 95 ILE A CA 1
ATOM 712 C C . ILE A 1 95 ? 12.789 5.492 1.768 1 96.94 95 ILE A C 1
ATOM 714 O O . ILE A 1 95 ? 13.883 5.73 1.25 1 96.94 95 ILE A O 1
ATOM 718 N N . MET A 1 96 ? 11.734 6.242 1.558 1 95.31 96 MET A N 1
ATOM 719 C CA . MET A 1 96 ? 11.719 7.316 0.566 1 95.31 96 MET A CA 1
ATOM 720 C C . MET A 1 96 ? 12.703 8.414 0.943 1 95.31 96 MET A C 1
ATOM 722 O O . MET A 1 96 ? 13.391 8.969 0.077 1 95.31 96 MET A O 1
ATOM 726 N N . ASP A 1 97 ? 12.781 8.617 2.24 1 90.56 97 ASP A N 1
ATOM 727 C CA . ASP A 1 97 ? 13.656 9.68 2.732 1 90.56 97 ASP A CA 1
ATOM 728 C C . ASP A 1 97 ? 15.047 9.141 3.061 1 90.56 97 ASP A C 1
ATOM 730 O O . ASP A 1 97 ? 15.953 9.914 3.389 1 90.56 97 ASP A O 1
ATOM 734 N N . GLN A 1 98 ? 15.148 7.855 2.994 1 91.88 98 GLN A N 1
ATOM 735 C CA . GLN A 1 98 ? 16.391 7.188 3.365 1 91.88 98 GLN A CA 1
ATOM 736 C C . GLN A 1 98 ? 16.812 7.566 4.781 1 91.88 98 GLN A C 1
ATOM 738 O O . GLN A 1 98 ? 17.984 7.898 5.02 1 91.88 98 GLN A O 1
ATOM 743 N N . SER A 1 99 ? 15.812 7.625 5.594 1 90.62 99 SER A N 1
ATOM 744 C CA . SER A 1 99 ? 16.078 7.902 7.004 1 90.62 99 SER A CA 1
ATOM 745 C C . SER A 1 99 ? 16.781 6.727 7.672 1 90.62 99 SER A C 1
ATOM 747 O O . SER A 1 99 ? 16.484 5.566 7.375 1 90.62 99 SER A O 1
ATOM 749 N N . GLN A 1 100 ? 17.625 7.059 8.648 1 92.06 100 GLN A N 1
ATOM 750 C CA . GLN A 1 100 ? 18.391 6.004 9.312 1 92.06 100 GLN A CA 1
ATOM 751 C C . GLN A 1 100 ? 17.75 5.613 10.641 1 92.06 100 GLN A C 1
ATOM 753 O O . GLN A 1 100 ? 17.875 4.465 11.07 1 92.06 100 GLN A O 1
ATOM 758 N N . THR A 1 101 ? 17.062 6.633 11.258 1 89.62 101 THR A N 1
ATOM 759 C CA . THR A 1 101 ? 16.484 6.367 12.57 1 89.62 101 THR A CA 1
ATOM 760 C C . THR A 1 101 ? 15.055 6.906 12.641 1 89.62 101 THR A C 1
ATOM 762 O O . THR A 1 101 ? 14.688 7.812 11.898 1 89.62 101 THR A O 1
ATOM 765 N N . ARG A 1 102 ? 14.312 6.289 13.562 1 84.56 102 ARG A N 1
ATOM 766 C CA . ARG A 1 102 ? 12.953 6.676 13.914 1 84.56 102 ARG A CA 1
ATOM 767 C C . ARG A 1 102 ? 12.688 6.449 15.398 1 84.56 102 ARG A C 1
ATOM 769 O O . ARG A 1 102 ? 12.828 5.332 15.898 1 84.56 102 ARG A O 1
ATOM 776 N N . ARG A 1 103 ? 12.383 7.516 16.016 1 80.19 103 ARG A N 1
ATOM 777 C CA . ARG A 1 103 ? 12.117 7.457 17.453 1 80.19 103 ARG A CA 1
ATOM 778 C C . ARG A 1 103 ? 13.281 6.828 18.203 1 80.19 103 ARG A C 1
ATOM 780 O O . ARG A 1 103 ? 13.078 5.949 19.047 1 80.19 103 ARG A O 1
ATOM 787 N N . GLY A 1 104 ? 14.438 7.176 17.766 1 81.94 104 GLY A N 1
ATOM 788 C CA . GLY A 1 104 ? 15.641 6.758 18.469 1 81.94 104 GLY A CA 1
ATOM 789 C C . GLY A 1 104 ? 16.094 5.363 18.094 1 81.94 104 GLY A C 1
ATOM 790 O O . GLY A 1 104 ? 17.141 4.891 18.562 1 81.94 104 GLY A O 1
ATOM 791 N N . GLN A 1 105 ? 15.375 4.734 17.188 1 87.81 105 GLN A N 1
ATOM 792 C CA . GLN A 1 105 ? 15.719 3.385 16.75 1 87.81 105 GLN A CA 1
ATOM 793 C C . GLN A 1 105 ? 16.016 3.35 15.258 1 87.81 105 GLN A C 1
ATOM 795 O O . GLN A 1 105 ? 15.586 4.227 14.508 1 87.81 105 GLN A O 1
ATOM 800 N N . PRO A 1 106 ? 16.812 2.344 14.859 1 93.94 106 PRO A N 1
ATOM 801 C CA . PRO A 1 106 ? 17.016 2.215 13.414 1 93.94 106 PRO A CA 1
ATOM 802 C C . PRO A 1 106 ? 15.703 2.02 12.656 1 93.94 106 PRO A C 1
ATOM 804 O O . PRO A 1 106 ? 14.805 1.326 13.141 1 93.94 106 PRO A O 1
ATOM 807 N N . CYS A 1 107 ? 15.609 2.619 11.516 1 95.94 107 CYS A N 1
ATOM 808 C CA . CYS A 1 107 ? 14.438 2.377 10.68 1 95.94 107 CYS A CA 1
ATOM 809 C C . CYS A 1 107 ? 14.344 0.908 10.289 1 95.94 107 CYS A C 1
ATOM 811 O O . CYS A 1 107 ? 15.359 0.24 10.102 1 95.94 107 CYS A O 1
ATOM 813 N N . TRP A 1 108 ? 13.227 0.413 10.102 1 97.25 108 TRP A N 1
ATOM 814 C CA . TRP A 1 108 ? 12.953 -0.997 9.844 1 97.25 108 TRP A CA 1
ATOM 815 C C . TRP A 1 108 ? 13.758 -1.493 8.648 1 97.25 108 TRP A C 1
ATOM 817 O O . TRP A 1 108 ? 14.406 -2.543 8.719 1 97.25 108 TRP A O 1
ATOM 827 N N . TYR A 1 109 ? 13.859 -0.708 7.566 1 97.88 109 TYR A N 1
ATOM 828 C CA . TYR A 1 109 ? 14.477 -1.151 6.32 1 97.88 109 TYR A CA 1
ATOM 829 C C . TYR A 1 109 ? 16 -1.185 6.445 1 97.88 109 TYR A C 1
ATOM 831 O O . TYR A 1 109 ? 16.688 -1.764 5.598 1 97.88 109 TYR A O 1
ATOM 839 N N . THR A 1 110 ? 16.516 -0.555 7.516 1 97.38 110 THR A N 1
ATOM 840 C CA . THR A 1 110 ? 17.969 -0.498 7.688 1 97.38 110 THR A CA 1
ATOM 841 C C . THR A 1 110 ? 18.469 -1.728 8.438 1 97.38 110 THR A C 1
ATOM 843 O O . THR A 1 110 ? 19.688 -1.967 8.508 1 97.38 110 THR A O 1
ATOM 846 N N . LEU A 1 111 ? 17.562 -2.479 8.875 1 96.44 111 LEU A N 1
ATOM 847 C CA . LEU A 1 111 ? 17.969 -3.678 9.594 1 96.44 111 LEU A CA 1
ATOM 848 C C . LEU A 1 111 ? 18.547 -4.715 8.641 1 96.44 111 LEU A C 1
ATOM 850 O O . LEU A 1 111 ? 18.047 -4.883 7.523 1 96.44 111 LEU A O 1
ATOM 854 N N . PRO A 1 112 ? 19.672 -5.402 8.969 1 89.38 112 PRO A N 1
ATOM 855 C CA . PRO A 1 112 ? 20.375 -6.32 8.078 1 89.38 112 PRO A CA 1
ATOM 856 C C . PRO A 1 112 ? 19.469 -7.359 7.441 1 89.38 112 PRO A C 1
ATOM 858 O O . PRO A 1 112 ? 19.594 -7.668 6.258 1 89.38 112 PRO A O 1
ATOM 861 N N . HIS A 1 113 ? 18.5 -7.895 8.047 1 90.44 113 HIS A N 1
ATOM 862 C CA . HIS A 1 113 ? 17.703 -8.984 7.508 1 90.44 113 HIS A CA 1
ATOM 863 C C . HIS A 1 113 ? 16.391 -8.461 6.918 1 90.44 113 HIS A C 1
ATOM 865 O O . HIS A 1 113 ? 15.539 -9.25 6.492 1 90.44 113 HIS A O 1
ATOM 871 N N . VAL A 1 114 ? 16.266 -7.16 6.75 1 96.31 114 VAL A N 1
ATOM 872 C CA . VAL A 1 114 ? 15.016 -6.602 6.25 1 96.31 114 VAL A CA 1
ATOM 873 C C . VAL A 1 114 ? 15.258 -5.891 4.918 1 96.31 114 VAL A C 1
ATOM 875 O O . VAL A 1 114 ? 14.852 -6.379 3.863 1 96.31 114 VAL A O 1
ATOM 878 N N . GLY A 1 115 ? 16.188 -4.902 4.879 1 96 115 GLY A N 1
ATOM 879 C CA . GLY A 1 115 ? 16.453 -4.148 3.666 1 96 115 GLY A CA 1
ATOM 880 C C . GLY A 1 115 ? 15.203 -3.598 3.01 1 96 115 GLY A C 1
ATOM 881 O O . GLY A 1 115 ? 14.273 -3.176 3.695 1 96 115 GLY A O 1
ATOM 882 N N . LEU A 1 116 ? 15.172 -3.598 1.688 1 96.38 116 LEU A N 1
ATOM 883 C CA . LEU A 1 116 ? 14.086 -2.98 0.943 1 96.38 116 LEU A CA 1
ATOM 884 C C . LEU A 1 116 ? 12.852 -3.879 0.94 1 96.38 116 LEU A C 1
ATOM 886 O O . LEU A 1 116 ? 11.766 -3.451 0.532 1 96.38 116 LEU A O 1
ATOM 890 N N . GLN A 1 117 ? 12.977 -5.129 1.489 1 96.88 117 GLN A N 1
ATOM 891 C CA . GLN A 1 117 ? 11.797 -5.965 1.687 1 96.88 117 GLN A CA 1
ATOM 892 C C . GLN A 1 117 ? 10.812 -5.305 2.645 1 96.88 117 GLN A C 1
ATOM 894 O O . GLN A 1 117 ? 9.656 -5.73 2.744 1 96.88 117 GLN A O 1
ATOM 899 N N . ALA A 1 118 ? 11.336 -4.25 3.33 1 98.06 118 ALA A N 1
ATOM 900 C CA . ALA A 1 118 ? 10.492 -3.451 4.219 1 98.06 118 ALA A CA 1
ATOM 901 C C . ALA A 1 118 ? 9.281 -2.902 3.475 1 98.06 118 ALA A C 1
ATOM 903 O O . ALA A 1 118 ? 8.211 -2.729 4.066 1 98.06 118 ALA A O 1
ATOM 904 N N . CYS A 1 119 ? 9.398 -2.672 2.146 1 98.06 119 CYS A N 1
ATOM 905 C CA . CYS A 1 119 ? 8.258 -2.252 1.343 1 98.06 119 CYS A CA 1
ATOM 906 C C . CYS A 1 119 ? 7.117 -3.26 1.443 1 98.06 119 CYS A C 1
ATOM 908 O O . CYS A 1 119 ? 5.969 -2.883 1.67 1 98.06 119 CYS A O 1
ATOM 910 N N . ASN A 1 120 ? 7.453 -4.473 1.312 1 98.38 120 ASN A N 1
ATOM 911 C CA . ASN A 1 120 ? 6.465 -5.543 1.359 1 98.38 120 ASN A CA 1
ATOM 912 C C . ASN A 1 120 ? 5.91 -5.734 2.768 1 98.38 120 ASN A C 1
ATOM 914 O O . ASN A 1 120 ? 4.73 -6.047 2.939 1 98.38 120 ASN A O 1
ATOM 918 N N . ASP A 1 121 ? 6.793 -5.598 3.762 1 98.12 121 ASP A N 1
ATOM 919 C CA . ASP A 1 121 ? 6.332 -5.691 5.145 1 98.12 121 ASP A CA 1
ATOM 920 C C . ASP A 1 121 ? 5.254 -4.652 5.438 1 98.12 121 ASP A C 1
ATOM 922 O O . ASP A 1 121 ? 4.258 -4.953 6.094 1 98.12 121 ASP A O 1
ATOM 926 N N . ALA A 1 122 ? 5.496 -3.469 4.93 1 98.19 122 ALA A N 1
ATOM 927 C CA . ALA A 1 122 ? 4.504 -2.408 5.082 1 98.19 122 ALA A CA 1
ATOM 928 C C . ALA A 1 122 ? 3.182 -2.797 4.426 1 98.19 122 ALA A C 1
ATOM 930 O O . ALA A 1 122 ? 2.107 -2.547 4.98 1 98.19 122 ALA A O 1
ATOM 931 N N . VAL A 1 123 ? 3.234 -3.438 3.264 1 98.19 123 VAL A N 1
ATOM 932 C CA . VAL A 1 123 ? 2.037 -3.848 2.541 1 98.19 123 VAL A CA 1
ATOM 933 C C . VAL A 1 123 ? 1.271 -4.891 3.355 1 98.19 123 VAL A C 1
ATOM 935 O O . VAL A 1 123 ? 0.043 -4.832 3.449 1 98.19 123 VAL A O 1
ATOM 938 N N . ILE A 1 124 ? 1.971 -5.832 3.971 1 97.75 124 ILE A N 1
ATOM 939 C CA . ILE A 1 124 ? 1.341 -6.859 4.793 1 97.75 124 ILE A CA 1
ATOM 940 C C . ILE A 1 124 ? 0.592 -6.203 5.953 1 97.75 124 ILE A C 1
ATOM 942 O O . ILE A 1 124 ? -0.565 -6.535 6.219 1 97.75 124 ILE A O 1
ATOM 946 N N . LEU A 1 125 ? 1.247 -5.258 6.559 1 96.94 125 LEU A N 1
ATOM 947 C CA . LEU A 1 125 ? 0.656 -4.535 7.68 1 96.94 125 LEU A CA 1
ATOM 948 C C . LEU A 1 125 ? -0.619 -3.816 7.25 1 96.94 125 LEU A C 1
ATOM 950 O O . LEU A 1 125 ? -1.676 -4.004 7.859 1 96.94 125 LEU A O 1
ATOM 954 N N . GLU A 1 126 ? -0.548 -3.076 6.219 1 97.75 126 GLU A N 1
ATOM 955 C CA . GLU A 1 126 ? -1.662 -2.264 5.738 1 97.75 126 GLU A CA 1
ATOM 956 C C . GLU A 1 126 ? -2.809 -3.139 5.238 1 97.75 126 GLU A C 1
ATOM 958 O O . GLU A 1 126 ? -3.979 -2.844 5.496 1 97.75 126 GLU A O 1
ATOM 963 N N . SER A 1 127 ? -2.475 -4.219 4.555 1 96.31 127 SER A N 1
ATOM 964 C CA . SER A 1 127 ? -3.5 -5.082 3.98 1 96.31 127 SER A CA 1
ATOM 965 C C . SER A 1 127 ? -4.273 -5.824 5.066 1 96.31 127 SER A C 1
ATOM 967 O O . SER A 1 127 ? -5.375 -6.32 4.824 1 96.31 127 SER A O 1
ATOM 969 N N . GLY A 1 128 ? -3.732 -5.91 6.262 1 95.44 128 GLY A N 1
ATOM 970 C CA . GLY A 1 128 ? -4.398 -6.586 7.363 1 95.44 128 GLY A CA 1
ATOM 971 C C . GLY A 1 128 ? -5.434 -5.719 8.055 1 95.44 128 GLY A C 1
ATOM 972 O O . GLY A 1 128 ? -6.25 -6.219 8.828 1 95.44 128 GLY A O 1
ATOM 973 N N . ILE A 1 129 ? -5.484 -4.441 7.758 1 96.75 129 ILE A N 1
ATOM 974 C CA . ILE A 1 129 ? -6.312 -3.479 8.469 1 96.75 129 ILE A CA 1
ATOM 975 C C . ILE A 1 129 ? -7.789 -3.822 8.273 1 96.75 129 ILE A C 1
ATOM 977 O O . ILE A 1 129 ? -8.539 -3.922 9.25 1 96.75 129 ILE A O 1
ATOM 981 N N . ALA A 1 130 ? -8.203 -4.062 7.039 1 94.38 130 ALA A N 1
ATOM 982 C CA . ALA A 1 130 ? -9.602 -4.363 6.754 1 94.38 130 ALA A CA 1
ATOM 983 C C . ALA A 1 130 ? -10.039 -5.648 7.453 1 94.38 130 ALA A C 1
ATOM 985 O O . ALA A 1 130 ? -11.18 -5.754 7.914 1 94.38 130 ALA A O 1
ATOM 986 N N . LYS A 1 131 ? -9.109 -6.59 7.531 1 92.19 131 LYS A N 1
ATOM 987 C CA . LYS A 1 131 ? -9.414 -7.859 8.188 1 92.19 131 LYS A CA 1
ATOM 988 C C . LYS A 1 131 ? -9.711 -7.652 9.672 1 92.19 131 LYS A C 1
ATOM 990 O O . LYS A 1 131 ? -10.648 -8.234 10.219 1 92.19 131 LYS A O 1
ATOM 995 N N . VAL A 1 132 ? -8.922 -6.832 10.281 1 94.19 132 VAL A N 1
ATOM 996 C CA . VAL A 1 132 ? -9.086 -6.543 11.703 1 94.19 132 VAL A CA 1
ATOM 997 C C . VAL A 1 132 ? -10.422 -5.84 11.93 1 94.19 132 VAL A C 1
ATOM 999 O O . VAL A 1 132 ? -11.18 -6.207 12.836 1 94.19 132 VAL A O 1
ATOM 1002 N N . ILE A 1 133 ? -10.758 -4.895 11.086 1 96.69 133 ILE A N 1
ATOM 1003 C CA . ILE A 1 133 ? -11.969 -4.102 11.242 1 96.69 133 ILE A CA 1
ATOM 1004 C C . ILE A 1 133 ? -13.195 -4.992 11.047 1 96.69 133 ILE A C 1
ATOM 1006 O O . ILE A 1 133 ? -14.125 -4.965 11.852 1 96.69 133 ILE A O 1
ATOM 1010 N N . ARG A 1 134 ? -13.172 -5.828 10.039 1 93.81 134 ARG A N 1
ATOM 1011 C CA . ARG A 1 134 ? -14.305 -6.711 9.75 1 93.81 134 ARG A CA 1
ATOM 1012 C C . ARG A 1 134 ? -14.516 -7.707 10.883 1 93.81 134 ARG A C 1
ATOM 1014 O O . ARG A 1 134 ? -15.656 -8.039 11.219 1 93.81 134 ARG A O 1
ATOM 1021 N N . GLU A 1 135 ? -13.43 -8.148 11.469 1 93.69 135 GLU A N 1
ATOM 1022 C CA . GLU A 1 135 ? -13.531 -9.117 12.555 1 93.69 135 GLU A CA 1
ATOM 1023 C C . GLU A 1 135 ? -14.016 -8.461 13.844 1 93.69 135 GLU A C 1
ATOM 1025 O O . GLU A 1 135 ? -14.781 -9.047 14.602 1 93.69 135 GLU A O 1
ATOM 1030 N N . ALA A 1 136 ? -13.578 -7.27 14.062 1 96.06 136 ALA A N 1
ATOM 1031 C CA . ALA A 1 136 ? -13.898 -6.566 15.297 1 96.06 136 ALA A CA 1
ATOM 1032 C C . ALA A 1 136 ? -15.367 -6.141 15.328 1 96.06 136 ALA A C 1
ATOM 1034 O O . ALA A 1 136 ? -16 -6.152 16.391 1 96.06 136 ALA A O 1
ATOM 1035 N N . ILE A 1 137 ? -15.883 -5.77 14.133 1 97.25 137 ILE A N 1
ATOM 1036 C CA . ILE A 1 137 ? -17.25 -5.242 14.109 1 97.25 137 ILE A CA 1
ATOM 1037 C C . ILE A 1 137 ? -18.016 -5.832 12.922 1 97.25 137 ILE A C 1
ATOM 1039 O O . ILE A 1 137 ? -18.484 -5.102 12.062 1 97.25 137 ILE A O 1
ATOM 1043 N N . PRO A 1 138 ? -18.25 -7.094 12.938 1 95 138 PRO A N 1
ATOM 1044 C CA . PRO A 1 138 ? -18.797 -7.801 11.781 1 95 138 PRO A CA 1
ATOM 1045 C C . PRO A 1 138 ? -20.203 -7.328 11.414 1 95 138 PRO A C 1
ATOM 1047 O O . PRO A 1 138 ? -20.594 -7.402 10.25 1 95 138 PRO A O 1
ATOM 1050 N N . GLN A 1 139 ? -20.953 -6.773 12.336 1 95.62 139 GLN A N 1
ATOM 1051 C CA . GLN A 1 139 ? -22.359 -6.43 12.062 1 95.62 139 GLN A CA 1
ATOM 1052 C C . GLN A 1 139 ? -22.609 -4.949 12.32 1 95.62 139 GLN A C 1
ATOM 1054 O O . GLN A 1 139 ? -23.766 -4.516 12.359 1 95.62 139 GLN A O 1
ATOM 1059 N N . HIS A 1 140 ? -21.547 -4.23 12.57 1 96.94 140 HIS A N 1
ATOM 1060 C CA . HIS A 1 140 ? -21.75 -2.812 12.844 1 96.94 140 HIS A CA 1
ATOM 1061 C C . HIS A 1 140 ? -22.344 -2.094 11.633 1 96.94 140 HIS A C 1
ATOM 1063 O O . HIS A 1 140 ? -21.891 -2.295 10.508 1 96.94 140 HIS A O 1
ATOM 1069 N N . PRO A 1 141 ? -23.328 -1.248 11.852 1 96.69 141 PRO A N 1
ATOM 1070 C CA . PRO A 1 141 ? -24.016 -0.621 10.727 1 96.69 141 PRO A CA 1
ATOM 1071 C C . PRO A 1 141 ? -23.109 0.303 9.914 1 96.69 141 PRO A C 1
ATOM 1073 O O . PRO A 1 141 ? -23.375 0.542 8.734 1 96.69 141 PRO A O 1
ATOM 1076 N N . GLN A 1 142 ? -22.047 0.813 10.547 1 96.94 142 GLN A N 1
ATOM 1077 C CA . GLN A 1 142 ? -21.172 1.764 9.867 1 96.94 142 GLN A CA 1
ATOM 1078 C C . GLN A 1 142 ? -19.859 1.097 9.43 1 96.94 142 GLN A C 1
ATOM 1080 O O . GLN A 1 142 ? -18.859 1.774 9.188 1 96.94 142 GLN A O 1
ATOM 1085 N N . ARG A 1 143 ? -19.812 -0.194 9.391 1 96.19 143 ARG A N 1
ATOM 1086 C CA . ARG A 1 143 ? -18.594 -0.911 9.047 1 96.19 143 ARG A CA 1
ATOM 1087 C C . ARG A 1 143 ? -18.062 -0.468 7.684 1 96.19 143 ARG A C 1
ATOM 1089 O O . ARG A 1 143 ? -16.875 -0.188 7.539 1 96.19 143 ARG A O 1
ATOM 1096 N N . ASP A 1 144 ? -18.922 -0.324 6.648 1 92.5 144 ASP A N 1
ATOM 1097 C CA . ASP A 1 144 ? -18.5 0.072 5.309 1 92.5 144 ASP A CA 1
ATOM 1098 C C . ASP A 1 144 ? -17.984 1.507 5.297 1 92.5 144 ASP A C 1
ATOM 1100 O O . ASP A 1 144 ? -17.031 1.818 4.586 1 92.5 144 ASP A O 1
ATOM 1104 N N . ALA A 1 145 ? -18.641 2.355 6.078 1 95.19 145 ALA A N 1
ATOM 1105 C CA . ALA A 1 145 ? -18.203 3.746 6.172 1 95.19 145 ALA A CA 1
ATOM 1106 C C . ALA A 1 145 ? -16.828 3.84 6.82 1 95.19 145 ALA A C 1
ATOM 1108 O O . ALA A 1 145 ? -16 4.66 6.414 1 95.19 145 ALA A O 1
ATOM 1109 N N . ILE A 1 146 ? -16.609 2.977 7.816 1 97.69 146 ILE A N 1
ATOM 1110 C CA . ILE A 1 146 ? -15.328 2.936 8.516 1 97.69 146 ILE A CA 1
ATOM 1111 C C . ILE A 1 146 ? -14.234 2.475 7.551 1 97.69 146 ILE A C 1
ATOM 1113 O O . ILE A 1 146 ? -13.18 3.107 7.453 1 97.69 146 ILE A O 1
ATOM 1117 N N . LEU A 1 147 ? -14.516 1.459 6.785 1 95.5 147 LEU A N 1
ATOM 1118 C CA . LEU A 1 147 ? -13.555 0.953 5.809 1 95.5 147 LEU A CA 1
ATOM 1119 C C . LEU A 1 147 ? -13.289 1.987 4.719 1 95.5 147 LEU A C 1
ATOM 1121 O O . LEU A 1 147 ? -12.141 2.193 4.32 1 95.5 147 LEU A O 1
ATOM 1125 N N . ALA A 1 148 ? -14.32 2.66 4.273 1 94 148 ALA A N 1
ATOM 1126 C CA . ALA A 1 148 ? -14.18 3.697 3.256 1 94 148 ALA A CA 1
ATOM 1127 C C . ALA A 1 148 ? -13.344 4.867 3.773 1 94 148 ALA A C 1
ATOM 1129 O O . ALA A 1 148 ? -12.531 5.43 3.039 1 94 148 ALA A O 1
ATOM 1130 N N . THR A 1 149 ? -13.57 5.23 5.039 1 96.69 149 THR A N 1
ATOM 1131 C CA . THR A 1 149 ? -12.812 6.312 5.672 1 96.69 149 THR A CA 1
ATOM 1132 C C . THR A 1 149 ? -11.328 5.977 5.711 1 96.69 149 THR A C 1
ATOM 1134 O O . THR A 1 149 ? -10.484 6.824 5.391 1 96.69 149 THR A O 1
ATOM 1137 N N . MET A 1 150 ? -11.016 4.734 6.031 1 97.38 150 MET A N 1
ATOM 1138 C CA . MET A 1 150 ? -9.625 4.297 6.078 1 97.38 150 MET A CA 1
ATOM 1139 C C . MET A 1 150 ? -9 4.332 4.688 1 97.38 150 MET A C 1
ATOM 1141 O O . MET A 1 150 ? -7.859 4.773 4.523 1 97.38 150 MET A O 1
ATOM 1145 N N . GLY A 1 151 ? -9.734 3.877 3.703 1 95.81 151 GLY A N 1
ATOM 1146 C CA . GLY A 1 151 ? -9.258 3.912 2.332 1 95.81 151 GLY A CA 1
ATOM 1147 C C . GLY A 1 151 ? -9.016 5.32 1.82 1 95.81 151 GLY A C 1
ATOM 1148 O O . GLY A 1 151 ? -7.988 5.59 1.191 1 95.81 151 GLY A O 1
ATOM 1149 N N . GLU A 1 152 ? -9.93 6.191 2.107 1 95.62 152 GLU A N 1
ATOM 1150 C CA . GLU A 1 152 ? -9.805 7.59 1.703 1 95.62 152 GLU A CA 1
ATOM 1151 C C . GLU A 1 152 ? -8.609 8.25 2.377 1 95.62 152 GLU A C 1
ATOM 1153 O O . GLU A 1 152 ? -7.91 9.062 1.761 1 95.62 152 GLU A O 1
ATOM 1158 N N . THR A 1 153 ? -8.445 7.949 3.598 1 97.75 153 THR A N 1
ATOM 1159 C CA . THR A 1 153 ? -7.32 8.5 4.348 1 97.75 153 THR A CA 1
ATOM 1160 C C . THR A 1 153 ? -5.996 8.094 3.709 1 97.75 153 THR A C 1
ATOM 1162 O O . THR A 1 153 ? -5.102 8.93 3.541 1 97.75 153 THR A O 1
ATOM 1165 N N . LYS A 1 154 ? -5.879 6.836 3.379 1 98 154 LYS A N 1
ATOM 1166 C CA . LYS A 1 154 ? -4.664 6.359 2.721 1 98 154 LYS A CA 1
ATOM 1167 C C . LYS A 1 154 ? -4.43 7.094 1.403 1 98 154 LYS A C 1
ATOM 1169 O O . LYS A 1 154 ? -3.312 7.523 1.115 1 98 154 LYS A O 1
ATOM 1174 N N . PHE A 1 155 ? -5.434 7.27 0.64 1 97.25 155 PHE A N 1
ATOM 1175 C CA . PHE A 1 155 ? -5.355 7.93 -0.657 1 97.25 155 PHE A CA 1
ATOM 1176 C C . PHE A 1 155 ? -4.945 9.391 -0.497 1 97.25 155 PHE A C 1
ATOM 1178 O O . PHE A 1 155 ? -3.967 9.828 -1.103 1 97.25 155 PHE A O 1
ATOM 1185 N N . LYS A 1 156 ? -5.625 10.062 0.348 1 97.38 156 LYS A N 1
ATOM 1186 C CA . LYS A 1 156 ? -5.363 11.484 0.554 1 97.38 156 LYS A CA 1
ATOM 1187 C C . LYS A 1 156 ? -3.973 11.711 1.137 1 97.38 156 LYS A C 1
ATOM 1189 O O . LYS A 1 156 ? -3.258 12.625 0.717 1 97.38 156 LYS A O 1
ATOM 1194 N N . THR A 1 157 ? -3.629 10.906 2.09 1 98.19 157 THR A N 1
ATOM 1195 C CA . THR A 1 157 ? -2.318 11.031 2.717 1 98.19 157 THR A CA 1
ATOM 1196 C C . THR A 1 157 ? -1.205 10.797 1.7 1 98.19 157 THR A C 1
ATOM 1198 O O . THR A 1 157 ? -0.177 11.477 1.729 1 98.19 157 THR A O 1
ATOM 1201 N N . SER A 1 158 ? -1.385 9.852 0.782 1 98.06 158 SER A N 1
ATOM 1202 C CA . SER A 1 158 ? -0.377 9.578 -0.238 1 98.06 158 SER A CA 1
ATOM 1203 C C . SER A 1 158 ? -0.242 10.75 -1.206 1 98.06 158 SER A C 1
ATOM 1205 O O . SER A 1 158 ? 0.85 11.023 -1.707 1 98.06 158 SER A O 1
ATOM 1207 N N . LEU A 1 159 ? -1.321 11.43 -1.477 1 97.94 159 LEU A N 1
ATOM 1208 C CA . LEU A 1 159 ? -1.256 12.625 -2.305 1 97.94 159 LEU A CA 1
ATOM 1209 C C . LEU A 1 159 ? -0.471 13.727 -1.603 1 97.94 159 LEU A C 1
ATOM 1211 O O . LEU A 1 159 ? 0.317 14.438 -2.234 1 97.94 159 LEU A O 1
ATOM 1215 N N . GLY A 1 160 ? -0.737 13.852 -0.308 1 97.81 160 GLY A N 1
ATOM 1216 C CA . GLY A 1 160 ? 0.056 14.789 0.474 1 97.81 160 GLY A CA 1
ATOM 1217 C C . GLY A 1 160 ? 1.535 14.453 0.484 1 97.81 160 GLY A C 1
ATOM 1218 O O . GLY A 1 160 ? 2.381 15.344 0.417 1 97.81 160 GLY A O 1
ATOM 1219 N N . GLN A 1 161 ? 1.843 13.164 0.612 1 97.56 161 GLN A N 1
ATOM 1220 C CA . GLN A 1 161 ? 3.229 12.711 0.58 1 97.56 161 GLN A CA 1
ATOM 1221 C C . GLN A 1 161 ? 3.887 13.047 -0.755 1 97.56 161 GLN A C 1
ATOM 1223 O O . GLN A 1 161 ? 5.07 13.391 -0.802 1 97.56 161 GLN A O 1
ATOM 1228 N N . PHE A 1 162 ? 3.125 12.898 -1.867 1 97.31 162 PHE A N 1
ATOM 1229 C CA . PHE A 1 162 ? 3.656 13.281 -3.17 1 97.31 162 PHE A CA 1
ATOM 1230 C C . PHE A 1 162 ? 4.016 14.766 -3.195 1 97.31 162 PHE A C 1
ATOM 1232 O O . PHE A 1 162 ? 5.125 15.133 -3.584 1 97.31 162 PHE A O 1
ATOM 1239 N N . LEU A 1 163 ? 3.092 15.609 -2.77 1 97.19 163 LEU A N 1
ATOM 1240 C CA . LEU A 1 163 ? 3.326 17.047 -2.773 1 97.19 163 LEU A CA 1
ATOM 1241 C C . LEU A 1 163 ? 4.516 17.406 -1.891 1 97.19 163 LEU A C 1
ATOM 1243 O O . LEU A 1 163 ? 5.328 18.266 -2.254 1 97.19 163 LEU A O 1
ATOM 1247 N N . ASP A 1 164 ? 4.594 16.766 -0.757 1 96.81 164 ASP A N 1
ATOM 1248 C CA . ASP A 1 164 ? 5.707 16.984 0.159 1 96.81 164 ASP A CA 1
ATOM 1249 C C . ASP A 1 164 ? 7.035 16.594 -0.489 1 96.81 164 ASP A C 1
ATOM 1251 O O . ASP A 1 164 ? 8.008 17.344 -0.435 1 96.81 164 ASP A O 1
ATOM 1255 N N . GLY A 1 165 ? 7.066 15.43 -1.113 1 94.5 165 GLY A N 1
ATOM 1256 C CA . GLY A 1 165 ? 8.273 14.945 -1.77 1 94.5 165 GLY A CA 1
ATOM 1257 C C . GLY A 1 165 ? 8.68 15.789 -2.959 1 94.5 165 GLY A C 1
ATOM 1258 O O . GLY A 1 165 ? 9.867 15.906 -3.266 1 94.5 165 GLY A O 1
ATOM 1259 N N . ALA A 1 166 ? 7.695 16.406 -3.551 1 94.25 166 ALA A N 1
ATOM 1260 C CA . ALA A 1 166 ? 7.945 17.234 -4.73 1 94.25 166 ALA A CA 1
ATOM 1261 C C . ALA A 1 166 ? 8.336 18.656 -4.336 1 94.25 166 ALA A C 1
ATOM 1263 O O . ALA A 1 166 ? 8.672 19.469 -5.191 1 94.25 166 ALA A O 1
ATOM 1264 N N . SER A 1 167 ? 8.266 18.969 -3.072 1 95.5 167 SER A N 1
ATOM 1265 C CA . SER A 1 167 ? 8.648 20.281 -2.553 1 95.5 167 SER A CA 1
ATOM 1266 C C . SER A 1 167 ? 10.039 20.25 -1.927 1 95.5 167 SER A C 1
ATOM 1268 O O . SER A 1 167 ? 10.18 19.969 -0.732 1 95.5 167 SER A O 1
ATOM 1270 N N . ASN A 1 168 ? 11.07 20.594 -2.779 1 92.88 168 ASN A N 1
ATOM 1271 C CA . ASN A 1 168 ? 12.43 20.406 -2.299 1 92.88 168 ASN A CA 1
ATOM 1272 C C . ASN A 1 168 ? 13.312 21.609 -2.6 1 92.88 168 ASN A C 1
ATOM 1274 O O . ASN A 1 168 ? 14.539 21.516 -2.551 1 92.88 168 ASN A O 1
ATOM 1278 N N . THR A 1 169 ? 12.656 22.719 -3.014 1 93.25 169 THR A N 1
ATOM 1279 C CA . THR A 1 169 ? 13.383 23.95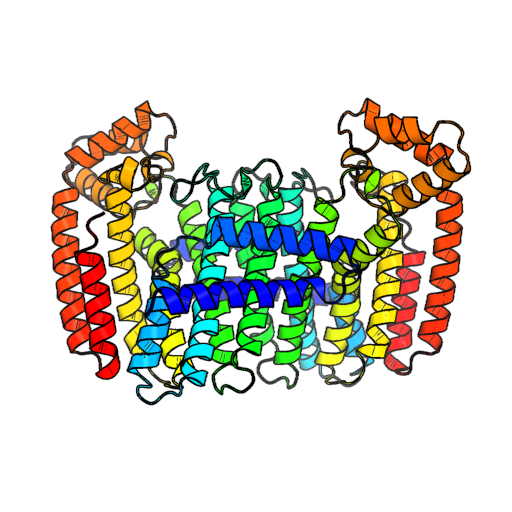3 -3.238 1 93.25 169 THR A CA 1
ATOM 1280 C C . THR A 1 169 ? 12.648 25.141 -2.613 1 93.25 169 THR A C 1
ATOM 1282 O O . THR A 1 169 ? 11.484 25.016 -2.225 1 93.25 169 THR A O 1
ATOM 1285 N N . ILE A 1 170 ? 13.312 26.172 -2.623 1 95.19 170 ILE A N 1
ATOM 1286 C CA . ILE A 1 170 ? 12.789 27.391 -2.002 1 95.19 170 ILE A CA 1
ATOM 1287 C C . ILE A 1 170 ? 11.562 27.875 -2.773 1 95.19 170 ILE A C 1
ATOM 1289 O O . ILE A 1 170 ? 10.656 28.48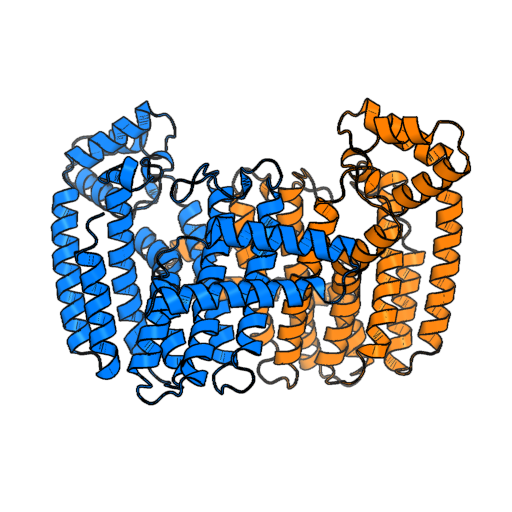4 -2.193 1 95.19 170 ILE A O 1
ATOM 1293 N N . ASP A 1 171 ? 11.484 27.562 -4.023 1 94.31 171 ASP A N 1
ATOM 1294 C CA . ASP A 1 171 ? 10.383 28.016 -4.867 1 94.31 171 ASP A CA 1
ATOM 1295 C C . ASP A 1 171 ? 9.062 27.375 -4.441 1 94.31 171 ASP A C 1
ATOM 1297 O O . ASP A 1 171 ? 7.988 27.891 -4.754 1 94.31 171 ASP A O 1
ATOM 1301 N N . HIS A 1 172 ? 9.133 26.312 -3.676 1 95.5 172 HIS A N 1
ATOM 1302 C CA . HIS A 1 172 ? 7.938 25.609 -3.23 1 95.5 172 HIS A CA 1
ATOM 1303 C C . HIS A 1 172 ? 7.48 26.109 -1.863 1 95.5 172 HIS A C 1
ATOM 1305 O O . HIS A 1 172 ? 6.391 25.75 -1.403 1 95.5 172 HIS A O 1
ATOM 1311 N N . CYS A 1 173 ? 8.297 26.922 -1.238 1 97.06 173 CYS A N 1
ATOM 1312 C CA . CYS A 1 173 ? 7.965 27.406 0.097 1 97.06 173 CYS A CA 1
ATOM 1313 C C . CYS A 1 173 ? 6.945 28.531 0.031 1 97.06 173 CYS A C 1
ATOM 1315 O O . CYS A 1 173 ? 7.27 29.688 0.326 1 97.06 173 CYS A O 1
ATOM 1317 N N . LYS A 1 174 ? 5.75 28.188 -0.316 1 96.5 174 LYS A N 1
ATOM 1318 C CA . LYS A 1 174 ? 4.574 29.047 -0.391 1 96.5 174 LYS A CA 1
ATOM 1319 C C . LYS A 1 174 ? 3.477 28.562 0.551 1 96.5 174 LYS A C 1
ATOM 1321 O O . LYS A 1 174 ? 3.287 27.344 0.719 1 96.5 174 LYS A O 1
ATOM 1326 N N . TRP A 1 175 ? 2.758 29.5 1.075 1 97.38 175 TRP A N 1
ATOM 1327 C CA . TRP A 1 175 ? 1.763 29.156 2.09 1 97.38 175 TRP A CA 1
ATOM 1328 C C . TRP A 1 175 ? 0.669 28.266 1.507 1 97.38 175 TRP A C 1
ATOM 1330 O O . TRP A 1 175 ? 0.159 27.375 2.188 1 97.38 175 TRP A O 1
ATOM 1340 N N . ASP A 1 176 ? 0.281 28.469 0.266 1 96.06 176 ASP A N 1
ATOM 1341 C CA . ASP A 1 176 ? -0.734 27.625 -0.36 1 96.06 176 ASP A CA 1
ATOM 1342 C C . ASP A 1 176 ? -0.248 26.188 -0.496 1 96.06 176 ASP A C 1
ATOM 1344 O O . ASP A 1 176 ? -1.006 25.25 -0.255 1 96.06 176 ASP A O 1
ATOM 1348 N N . ARG A 1 177 ? 1.003 26.047 -0.912 1 97.19 177 ARG A N 1
ATOM 1349 C CA . ARG A 1 177 ? 1.614 24.719 -0.997 1 97.19 177 ARG A CA 1
ATOM 1350 C C . ARG A 1 177 ? 1.671 24.047 0.375 1 97.19 177 ARG A C 1
ATOM 1352 O O . ARG A 1 177 ? 1.298 22.891 0.521 1 97.19 177 ARG A O 1
ATOM 1359 N N . TYR A 1 178 ? 2.098 24.812 1.34 1 98.06 178 TYR A N 1
ATOM 1360 C CA . TYR A 1 178 ? 2.193 24.297 2.701 1 98.06 178 TYR A CA 1
ATOM 1361 C C . TYR A 1 178 ? 0.832 23.844 3.207 1 98.06 178 TYR A C 1
ATOM 1363 O O . TYR A 1 178 ? 0.706 22.75 3.771 1 98.06 178 TYR A O 1
ATOM 1371 N N . ALA A 1 179 ? -0.146 24.656 2.961 1 97.56 179 ALA A N 1
ATOM 1372 C CA . ALA A 1 179 ? -1.494 24.328 3.424 1 97.56 179 ALA A CA 1
ATOM 1373 C C . ALA A 1 179 ? -1.995 23.031 2.805 1 97.56 179 ALA A C 1
ATOM 1375 O O . ALA A 1 179 ? -2.635 22.219 3.479 1 97.56 179 ALA A O 1
ATOM 1376 N N . GLN A 1 180 ? -1.725 22.828 1.554 1 97 180 GLN A N 1
ATOM 1377 C CA . GLN A 1 180 ? -2.152 21.609 0.86 1 97 180 GLN A CA 1
ATOM 1378 C C . GLN A 1 180 ? -1.41 20.391 1.383 1 97 180 GLN A C 1
ATOM 1380 O O . GLN A 1 180 ? -2.008 19.328 1.572 1 97 180 GLN A O 1
ATOM 1385 N N . ILE A 1 181 ? -0.164 20.547 1.588 1 98 181 ILE A N 1
ATOM 1386 C CA . ILE A 1 181 ? 0.631 19.453 2.121 1 98 181 ILE A CA 1
ATOM 1387 C C . ILE A 1 181 ? 0.097 19.047 3.494 1 98 181 ILE A C 1
ATOM 1389 O O . ILE A 1 181 ? -0.16 17.875 3.746 1 98 181 ILE A O 1
ATOM 1393 N N . VAL A 1 182 ? -0.155 20.047 4.336 1 98.31 182 VAL A N 1
ATOM 1394 C CA . VAL A 1 182 ? -0.568 19.781 5.707 1 98.31 182 VAL A CA 1
ATOM 1395 C C . VAL A 1 182 ? -1.956 19.141 5.719 1 98.31 182 VAL A C 1
ATOM 1397 O O . VAL A 1 182 ? -2.193 18.156 6.434 1 98.31 182 VAL A O 1
ATOM 1400 N N . GLU A 1 183 ? -2.852 19.719 4.938 1 97.88 183 GLU A N 1
ATOM 1401 C CA . GLU A 1 183 ? -4.207 19.172 4.867 1 97.88 183 GLU A CA 1
ATOM 1402 C C . GLU A 1 183 ? -4.195 17.703 4.473 1 97.88 183 GLU A C 1
ATOM 1404 O O . GLU A 1 183 ? -4.863 16.875 5.102 1 97.88 183 GLU A O 1
ATOM 1409 N N . HIS A 1 184 ? -3.412 17.344 3.479 1 97.62 184 HIS A N 1
ATOM 1410 C CA . HIS A 1 184 ? -3.441 16.016 2.883 1 97.62 184 HIS A CA 1
ATOM 1411 C C . HIS A 1 184 ? -2.584 15.031 3.676 1 97.62 184 HIS A C 1
ATOM 1413 O O . HIS A 1 184 ? -3 13.898 3.93 1 97.62 184 HIS A O 1
ATOM 1419 N N . LYS A 1 185 ? -1.454 15.453 4.094 1 97.44 185 LYS A N 1
ATOM 1420 C CA . LYS A 1 185 ? -0.478 14.539 4.68 1 97.44 185 LYS A CA 1
ATOM 1421 C C . LYS A 1 185 ? -0.674 14.414 6.188 1 97.44 185 LYS A C 1
ATOM 1423 O O . LYS A 1 185 ? -0.366 13.375 6.777 1 97.44 185 LYS A O 1
ATOM 1428 N N . THR A 1 186 ? -1.248 15.461 6.844 1 97.81 186 THR A N 1
ATOM 1429 C CA . THR A 1 186 ? -1.233 15.477 8.305 1 97.81 186 THR A CA 1
ATOM 1430 C C . THR A 1 186 ? -2.648 15.625 8.852 1 97.81 186 THR A C 1
ATOM 1432 O O . THR A 1 186 ? -3.135 14.742 9.57 1 97.81 186 THR A O 1
ATOM 1435 N N . SER A 1 187 ? -3.379 16.656 8.484 1 98.38 187 SER A N 1
ATOM 1436 C CA . SER A 1 187 ? -4.641 17.016 9.125 1 98.38 187 SER A CA 1
ATOM 1437 C C . SER A 1 187 ? -5.688 15.93 8.945 1 98.38 187 SER A C 1
ATOM 1439 O O . SER A 1 187 ? -6.375 15.555 9.898 1 98.38 187 SER A O 1
ATOM 1441 N N . HIS A 1 188 ? -5.797 15.5 7.707 1 98.12 188 HIS A N 1
ATOM 1442 C CA . HIS A 1 188 ? -6.824 14.508 7.414 1 98.12 188 HIS A CA 1
ATOM 1443 C C . HIS A 1 188 ? -6.539 13.195 8.133 1 98.12 188 HIS A C 1
ATOM 1445 O O . HIS A 1 188 ? -7.418 12.641 8.797 1 98.12 188 HIS A O 1
ATOM 1451 N N . TYR A 1 189 ? -5.348 12.789 8.078 1 97.56 189 TYR A N 1
ATOM 1452 C CA . TYR A 1 189 ? -4.906 11.492 8.602 1 97.56 189 TYR A CA 1
ATOM 1453 C C . TYR A 1 189 ? -4.871 11.5 10.125 1 97.56 189 TYR A C 1
ATOM 1455 O O . TYR A 1 189 ? -5.371 10.578 10.766 1 97.56 189 TYR A O 1
ATOM 1463 N N . SER A 1 190 ? -4.352 12.523 10.703 1 97.94 190 SER A N 1
ATOM 1464 C CA . SER A 1 190 ? -4 12.492 12.117 1 97.94 190 SER A CA 1
ATOM 1465 C C . SER A 1 190 ? -5.148 13.008 12.984 1 97.94 190 SER A C 1
ATOM 1467 O O . SER A 1 190 ? -5.207 12.719 14.18 1 97.94 190 SER A O 1
ATOM 1469 N N . PHE A 1 191 ? -6.074 13.758 12.375 1 98.38 191 PHE A N 1
ATOM 1470 C CA . PHE A 1 191 ? -7.07 14.383 13.234 1 98.38 191 PHE A CA 1
ATOM 1471 C C . PHE A 1 191 ? -8.477 14.148 12.695 1 98.38 191 PHE A C 1
ATOM 1473 O O . PHE A 1 191 ? -9.359 13.695 13.43 1 98.38 191 PHE A O 1
ATOM 1480 N N . TYR A 1 192 ? -8.711 14.359 11.422 1 98.5 192 TYR A N 1
ATOM 1481 C CA . TYR A 1 192 ? -10.055 14.133 10.898 1 98.5 192 TYR A CA 1
ATOM 1482 C C . TYR A 1 192 ? -10.43 12.656 10.984 1 98.5 192 TYR A C 1
ATOM 1484 O O . TYR A 1 192 ? -11.516 12.32 11.469 1 98.5 192 TYR A O 1
ATOM 1492 N N . THR A 1 193 ? -9.562 11.781 10.539 1 98.69 193 THR A N 1
ATOM 1493 C CA . THR A 1 193 ? -9.875 10.359 10.453 1 98.69 193 THR A CA 1
ATOM 1494 C C . THR A 1 193 ? -10.18 9.789 11.836 1 98.69 193 THR A C 1
ATOM 1496 O O . THR A 1 193 ? -11.203 9.133 12.039 1 98.69 193 THR A O 1
ATOM 1499 N N . PRO A 1 194 ? -9.336 10.047 12.836 1 98.44 194 PRO A N 1
ATOM 1500 C CA . PRO A 1 194 ? -9.672 9.547 14.172 1 98.44 194 PRO A CA 1
ATOM 1501 C C . PRO A 1 194 ? -11.031 10.039 14.664 1 98.44 194 PRO A C 1
ATOM 1503 O O . PRO A 1 194 ? -11.82 9.258 15.195 1 98.44 194 PRO A O 1
ATOM 1506 N N . LEU A 1 195 ? -11.312 11.312 14.469 1 98.31 195 LEU A N 1
ATOM 1507 C CA . LEU A 1 195 ? -12.602 11.852 14.891 1 98.31 195 LEU A CA 1
ATOM 1508 C C . LEU A 1 195 ? -13.742 11.188 14.133 1 98.31 195 LEU A C 1
ATOM 1510 O O . LEU A 1 195 ? -14.734 10.773 14.742 1 98.31 195 LEU A O 1
ATOM 1514 N N . ALA A 1 196 ? -13.586 11.062 12.812 1 98.44 196 ALA A N 1
ATOM 1515 C CA . ALA A 1 196 ? -14.609 10.438 11.977 1 98.44 196 ALA A CA 1
ATOM 1516 C C . ALA A 1 196 ? -14.875 9 12.422 1 98.44 196 ALA A C 1
ATOM 1518 O O . ALA A 1 196 ? -16.016 8.562 12.484 1 98.44 196 ALA A O 1
ATOM 1519 N N . LEU A 1 197 ? -13.828 8.258 12.734 1 98.5 197 LEU A N 1
ATOM 1520 C CA . LEU A 1 197 ? -13.984 6.879 13.203 1 98.5 197 LEU A CA 1
ATOM 1521 C C . LEU A 1 197 ? -14.766 6.836 14.508 1 98.5 197 LEU A C 1
ATOM 1523 O O . LEU A 1 197 ? -15.602 5.953 14.703 1 98.5 197 LEU A O 1
ATOM 1527 N N . GLY A 1 198 ? -14.438 7.781 15.43 1 98.31 198 GLY A N 1
ATOM 1528 C CA . GLY A 1 198 ? -15.219 7.855 16.656 1 98.31 198 GLY A CA 1
ATOM 1529 C C . GLY A 1 198 ? -16.703 8.055 16.406 1 98.31 198 GLY A C 1
ATOM 1530 O O . GLY A 1 198 ? -17.531 7.379 17.016 1 98.31 198 GLY A O 1
ATOM 1531 N N . PHE A 1 199 ? -17.031 8.969 15.508 1 98.38 199 PHE A N 1
ATOM 1532 C CA . PHE A 1 199 ? -18.422 9.234 15.156 1 98.38 199 PHE A CA 1
ATOM 1533 C C . PHE A 1 199 ? -19.062 8.008 14.523 1 98.38 199 PHE A C 1
ATOM 1535 O O . PHE A 1 199 ? -20.172 7.621 14.891 1 98.38 199 PHE A O 1
ATOM 1542 N N . HIS A 1 200 ? -18.375 7.34 13.555 1 98.44 200 HIS A N 1
ATOM 1543 C CA . HIS A 1 200 ? -18.906 6.145 12.906 1 98.44 200 HIS A CA 1
ATOM 1544 C C . HIS A 1 200 ? -19.156 5.031 13.914 1 98.44 200 HIS A C 1
ATOM 1546 O O . HIS A 1 200 ? -20.203 4.379 13.883 1 98.44 200 HIS A O 1
ATOM 1552 N N . LEU A 1 201 ? -18.172 4.812 14.781 1 98.5 201 LEU A N 1
ATOM 1553 C CA . LEU A 1 201 ? -18.281 3.752 15.773 1 98.5 201 LEU A CA 1
ATOM 1554 C C . LEU A 1 201 ? -19.469 3.992 16.688 1 98.5 201 LEU A C 1
ATOM 1556 O O . LEU A 1 201 ? -20.094 3.041 17.172 1 98.5 201 LEU A O 1
ATOM 1560 N N . ALA A 1 202 ? -19.828 5.277 16.922 1 98.12 202 ALA A N 1
ATOM 1561 C CA . ALA A 1 202 ? -20.969 5.637 17.766 1 98.12 202 ALA A CA 1
ATOM 1562 C C . ALA A 1 202 ? -22.25 5.691 16.953 1 98.12 202 ALA A C 1
ATOM 1564 O O . ALA A 1 202 ? -23.328 6.004 17.484 1 98.12 202 ALA A O 1
ATOM 1565 N N . ASP A 1 203 ? -22.172 5.441 15.672 1 97.56 203 ASP A N 1
ATOM 1566 C CA . ASP A 1 203 ? -23.312 5.469 14.75 1 97.56 203 ASP A CA 1
ATOM 1567 C C . ASP A 1 203 ? -23.953 6.852 14.727 1 97.56 203 ASP A C 1
ATOM 1569 O O . ASP A 1 203 ? -25.188 6.969 14.805 1 97.56 203 ASP A O 1
ATOM 1573 N N . VAL A 1 204 ? -23.125 7.84 14.734 1 95.81 204 VAL A N 1
ATOM 1574 C CA . VAL A 1 204 ? -23.562 9.227 14.641 1 95.81 204 VAL A CA 1
ATOM 1575 C C . VAL A 1 204 ? -23.234 9.789 13.258 1 95.81 204 VAL A C 1
ATOM 1577 O O . VAL A 1 204 ? -22.078 9.828 12.859 1 95.81 204 VAL A O 1
ATOM 1580 N N . ASP A 1 205 ? -24.188 10.227 12.516 1 92.44 205 ASP A N 1
ATOM 1581 C CA . ASP A 1 205 ? -24.031 10.758 11.164 1 92.44 205 ASP A CA 1
ATOM 1582 C C . ASP A 1 205 ? -24.141 12.281 11.156 1 92.44 205 ASP A C 1
ATOM 1584 O O . ASP A 1 205 ? -24.406 12.891 12.195 1 92.44 205 ASP A O 1
ATOM 1588 N N . GLY A 1 206 ? -23.828 12.938 10.039 1 90.44 206 GLY A N 1
ATOM 1589 C CA . GLY A 1 206 ? -24.078 14.352 9.82 1 90.44 206 GLY A CA 1
ATOM 1590 C C . GLY A 1 206 ? -23.031 15.25 10.438 1 90.44 206 GLY A C 1
ATOM 1591 O O . GLY A 1 206 ? -23.25 16.453 10.594 1 90.44 206 GLY A O 1
ATOM 1592 N N . TYR A 1 207 ? -21.828 14.695 10.867 1 90 207 TYR A N 1
ATOM 1593 C CA . TYR A 1 207 ? -20.812 15.445 11.578 1 90 207 TYR A CA 1
ATOM 1594 C C . TYR A 1 207 ? -19.75 15.969 10.625 1 90 207 TYR A C 1
ATOM 1596 O O . TYR A 1 207 ? -18.953 16.844 10.984 1 90 207 TYR A O 1
ATOM 1604 N N . LYS A 1 208 ? -19.641 15.453 9.469 1 91.62 208 LYS A N 1
ATOM 1605 C CA . LYS A 1 208 ? -18.484 15.617 8.594 1 91.62 208 LYS A CA 1
ATOM 1606 C C . LYS A 1 208 ? -18.203 17.094 8.32 1 91.62 208 LYS A C 1
ATOM 1608 O O . LYS A 1 208 ? -17.078 17.562 8.484 1 91.62 208 LYS A O 1
ATOM 1613 N N . ASN A 1 209 ? -19.219 17.859 8.008 1 92.25 209 ASN A N 1
ATOM 1614 C CA . ASN A 1 209 ? -19.062 19.25 7.582 1 92.25 209 ASN A CA 1
ATOM 1615 C C . ASN A 1 209 ? -18.625 20.141 8.742 1 92.25 209 ASN A C 1
ATOM 1617 O O . ASN A 1 209 ? -18.047 21.203 8.523 1 92.25 209 ASN A O 1
ATOM 1621 N N . THR A 1 210 ? -18.906 19.734 9.938 1 91.88 210 THR A N 1
ATOM 1622 C CA . THR A 1 210 ? -18.562 20.562 11.086 1 91.88 210 THR A CA 1
ATOM 1623 C C . THR A 1 210 ? -17.203 20.156 11.672 1 91.88 210 THR A C 1
ATOM 1625 O O . THR A 1 210 ? -16.422 21 12.086 1 91.88 210 THR A O 1
ATOM 1628 N N . ILE A 1 211 ? -16.922 18.875 11.602 1 95.56 211 ILE A N 1
ATOM 1629 C CA . ILE A 1 211 ? -15.734 18.375 12.297 1 95.56 211 ILE A CA 1
ATOM 1630 C C . ILE A 1 211 ? -14.508 18.531 11.398 1 95.56 211 ILE A C 1
ATOM 1632 O O . ILE A 1 211 ? -13.391 18.734 11.883 1 95.56 211 ILE A O 1
ATOM 1636 N N . GLN A 1 212 ? -14.695 18.406 10.102 1 96.81 212 GLN A N 1
ATOM 1637 C CA . GLN A 1 212 ? -13.562 18.359 9.18 1 96.81 212 GLN A CA 1
ATOM 1638 C C . GLN A 1 212 ? -12.773 19.672 9.227 1 96.81 212 GLN A C 1
ATOM 1640 O O . GLN A 1 212 ? -11.547 19.656 9.383 1 96.81 212 GLN A O 1
ATOM 1645 N N . PRO A 1 213 ? -13.484 20.875 9.102 1 96.38 213 PRO A N 1
ATOM 1646 C CA . PRO A 1 213 ? -12.711 22.125 9.18 1 96.38 213 PRO A CA 1
ATOM 1647 C C . PRO A 1 213 ? -11.977 22.281 10.508 1 96.38 213 PRO A C 1
ATOM 1649 O O . PRO A 1 213 ? -10.852 22.797 10.547 1 96.38 213 PRO A O 1
ATOM 1652 N N . LEU A 1 214 ? -12.594 21.859 11.555 1 97.06 214 LEU A N 1
ATOM 1653 C CA . LEU A 1 214 ? -11.961 21.922 12.867 1 97.06 214 LEU A CA 1
ATOM 1654 C C . LEU A 1 214 ? -10.75 21 12.938 1 97.06 214 LEU A C 1
ATOM 1656 O O . LEU A 1 214 ? -9.68 21.422 13.391 1 97.06 214 LEU A O 1
ATOM 1660 N N . ALA A 1 215 ? -10.898 19.781 12.5 1 98.06 215 ALA A N 1
ATOM 1661 C CA . ALA A 1 215 ? -9.812 18.797 12.492 1 98.06 215 ALA A CA 1
ATOM 1662 C C . ALA A 1 215 ? -8.641 19.297 11.641 1 98.06 215 ALA A C 1
ATOM 1664 O O . ALA A 1 215 ? -7.48 19.109 12.016 1 98.06 215 ALA A O 1
ATOM 1665 N N . TYR A 1 216 ? -8.945 19.906 10.508 1 98.19 216 TYR A N 1
ATOM 1666 C CA . TYR A 1 216 ? -7.914 20.391 9.594 1 98.19 216 TYR A CA 1
ATOM 1667 C C . TYR A 1 216 ? -7.129 21.531 10.219 1 98.19 216 TYR A C 1
ATOM 1669 O O . TYR A 1 216 ? -5.906 21.609 10.07 1 98.19 216 TYR A O 1
ATOM 1677 N N . GLN A 1 217 ? -7.824 22.391 10.93 1 98.19 217 GLN A N 1
ATOM 1678 C CA . GLN A 1 217 ? -7.129 23.484 11.602 1 98.19 217 GLN A CA 1
ATOM 1679 C C . GLN A 1 217 ? -6.254 22.969 12.742 1 98.19 217 GLN A C 1
ATOM 1681 O O . GLN A 1 217 ? -5.145 23.469 12.953 1 98.19 217 GLN A O 1
ATOM 1686 N N . ILE A 1 218 ? -6.742 22 13.461 1 98.06 218 ILE A N 1
ATOM 1687 C CA . ILE A 1 218 ? -5.945 21.391 14.523 1 98.06 218 ILE A CA 1
ATOM 1688 C C . ILE A 1 218 ? -4.695 20.766 13.922 1 98.06 218 ILE A C 1
ATOM 1690 O O . ILE A 1 218 ? -3.594 20.922 14.453 1 98.06 218 ILE A O 1
ATOM 1694 N N . GLY A 1 219 ? -4.883 20.031 12.859 1 98.25 219 GLY A N 1
ATOM 1695 C CA . GLY A 1 219 ? -3.756 19.406 12.195 1 98.25 219 GLY A CA 1
ATOM 1696 C C . GLY A 1 219 ? -2.736 20.406 11.68 1 98.25 219 GLY A C 1
ATOM 1697 O O . GLY A 1 219 ? -1.534 20.141 11.695 1 98.25 219 GLY A O 1
ATOM 1698 N N . TYR A 1 220 ? -3.26 21.547 11.195 1 98.38 220 TYR A N 1
ATOM 1699 C CA . TYR A 1 220 ? -2.365 22.594 10.734 1 98.38 220 TYR A CA 1
ATOM 1700 C C . TYR A 1 220 ? -1.477 23.094 11.867 1 98.38 220 TYR A C 1
ATOM 1702 O O . TYR A 1 220 ? -0.264 23.234 11.695 1 98.38 220 TYR A O 1
ATOM 1710 N N . LEU A 1 221 ? -2.1 23.328 13.016 1 98 221 LEU A N 1
ATOM 1711 C CA . LEU A 1 221 ? -1.353 23.75 14.203 1 98 221 LEU A CA 1
ATOM 1712 C C . LEU A 1 221 ? -0.338 22.688 14.602 1 98 221 LEU A C 1
ATOM 1714 O O . LEU A 1 221 ? 0.811 23 14.922 1 98 221 LEU A O 1
ATOM 1718 N N . PHE A 1 222 ? -0.73 21.5 14.57 1 97.25 222 PHE A N 1
ATOM 1719 C CA . PHE A 1 222 ? 0.115 20.359 14.938 1 97.25 222 PHE A CA 1
ATOM 1720 C C . PHE A 1 222 ? 1.341 20.297 14.031 1 97.25 222 PHE A C 1
ATOM 1722 O O . PHE A 1 222 ? 2.467 20.156 14.516 1 97.25 222 PHE A O 1
ATOM 1729 N N . GLN A 1 223 ? 1.133 20.375 12.75 1 97.25 223 GLN A N 1
ATOM 1730 C CA . GLN A 1 223 ? 2.244 20.266 11.812 1 97.25 223 GLN A CA 1
ATOM 1731 C C . GLN A 1 223 ? 3.217 21.438 11.961 1 97.25 223 GLN A C 1
ATOM 1733 O O . GLN A 1 223 ? 4.434 21.25 11.906 1 97.25 223 GLN A O 1
ATOM 1738 N N . ALA A 1 224 ? 2.619 22.594 12.125 1 97.25 224 ALA A N 1
ATOM 1739 C CA . ALA A 1 224 ? 3.473 23.766 12.328 1 97.25 224 ALA A CA 1
ATOM 1740 C C . ALA A 1 224 ? 4.367 23.578 13.555 1 97.25 224 ALA A C 1
ATOM 1742 O O . ALA A 1 224 ? 5.547 23.938 13.523 1 97.25 224 ALA A O 1
ATOM 1743 N N . GLN A 1 225 ? 3.85 23.016 14.555 1 94.75 225 GLN A N 1
ATOM 1744 C CA . GLN A 1 225 ? 4.629 22.75 15.758 1 94.75 225 GLN A CA 1
ATOM 1745 C C . GLN A 1 225 ? 5.73 21.734 15.492 1 94.75 225 GLN A C 1
ATOM 1747 O O . GLN A 1 225 ? 6.84 21.859 16.016 1 94.75 225 GLN A O 1
ATOM 1752 N N . ASP A 1 226 ? 5.367 20.766 14.75 1 92.44 226 ASP A N 1
ATOM 1753 C CA . ASP A 1 226 ? 6.371 19.766 14.383 1 92.44 226 ASP A CA 1
ATOM 1754 C C . ASP A 1 226 ? 7.5 20.406 13.57 1 92.44 226 ASP A C 1
ATOM 1756 O O . ASP A 1 226 ? 8.672 20.062 13.758 1 92.44 226 ASP A O 1
ATOM 1760 N N . ASP A 1 227 ? 7.137 21.266 12.68 1 94.69 227 ASP A N 1
ATOM 1761 C CA . ASP A 1 227 ? 8.125 22.016 11.898 1 94.69 227 ASP A CA 1
ATOM 1762 C C . ASP A 1 227 ? 9.047 22.828 12.805 1 94.69 227 ASP A C 1
ATOM 1764 O O . ASP A 1 227 ? 10.25 22.906 12.562 1 94.69 227 ASP A O 1
ATOM 1768 N N . PHE A 1 228 ? 8.43 23.422 13.781 1 94.31 228 PHE A N 1
ATOM 1769 C CA . PHE A 1 228 ? 9.18 24.25 14.719 1 94.31 228 PHE A CA 1
ATOM 1770 C C . PHE A 1 228 ? 10.188 23.406 15.492 1 94.31 228 PHE A C 1
ATOM 1772 O O . PHE A 1 228 ? 11.344 23.797 15.641 1 94.31 228 PHE A O 1
ATOM 1779 N N . LEU A 1 229 ? 9.797 22.25 15.914 1 89.88 229 LEU A N 1
ATOM 1780 C CA . LEU A 1 229 ? 10.641 21.359 16.719 1 89.88 229 LEU A CA 1
ATOM 1781 C C . LEU A 1 229 ? 11.797 20.812 15.891 1 89.88 229 LEU A C 1
ATOM 1783 O O . LEU A 1 229 ? 12.867 20.516 16.422 1 89.88 229 LEU A O 1
ATOM 1787 N N . ASP A 1 230 ? 11.609 20.734 14.625 1 89.06 230 ASP A N 1
ATOM 1788 C CA . ASP A 1 230 ? 12.664 20.25 13.742 1 89.06 230 ASP A CA 1
ATOM 1789 C C . ASP A 1 230 ? 13.844 21.219 13.711 1 89.06 230 ASP A C 1
ATOM 1791 O O . ASP A 1 230 ? 14.992 20.797 13.516 1 89.06 230 ASP A O 1
ATOM 1795 N N . VAL A 1 231 ? 13.562 22.469 13.922 1 89.94 231 VAL A N 1
ATOM 1796 C CA . VAL A 1 231 ? 14.609 23.5 13.82 1 89.94 231 VAL A CA 1
ATOM 1797 C C . VAL A 1 231 ? 15.055 23.906 15.227 1 89.94 231 VAL A C 1
ATOM 1799 O O . VAL A 1 231 ? 16.25 24.031 15.484 1 89.94 231 VAL A O 1
ATOM 1802 N N . TYR A 1 232 ? 14.117 24.047 16.094 1 89.88 232 TYR A N 1
ATOM 1803 C CA . TYR A 1 232 ? 14.414 24.656 17.375 1 89.88 232 TYR A CA 1
ATOM 1804 C C . TYR A 1 232 ? 14.43 23.625 18.484 1 89.88 232 TYR A C 1
ATOM 1806 O O . TYR A 1 232 ? 14.828 23.906 19.625 1 89.88 232 TYR A O 1
ATOM 1814 N N . GLY A 1 233 ? 13.984 22.453 18.141 1 82.81 233 GLY A N 1
ATOM 1815 C CA . GLY A 1 233 ? 13.945 21.422 19.172 1 82.81 233 GLY A CA 1
ATOM 1816 C C . GLY A 1 233 ? 15.305 20.812 19.453 1 82.81 233 GLY A C 1
ATOM 1817 O O . GLY A 1 233 ? 16.203 20.875 18.609 1 82.81 233 GLY A O 1
ATOM 1818 N N . ASP A 1 234 ? 15.445 20.281 20.625 1 77.06 234 ASP A N 1
ATOM 1819 C CA . ASP A 1 234 ? 16.641 19.531 21 1 77.06 234 ASP A CA 1
ATOM 1820 C C . ASP A 1 234 ? 16.719 18.203 20.25 1 77.06 234 ASP A C 1
ATOM 1822 O O . ASP A 1 234 ? 15.844 17.344 20.406 1 77.06 234 ASP A O 1
ATOM 1826 N N . GLU A 1 235 ? 17.797 18.109 19.5 1 68.31 235 GLU A N 1
ATOM 1827 C CA . GLU A 1 235 ? 17.953 16.906 18.688 1 68.31 235 GLU A CA 1
ATOM 1828 C C . GLU A 1 235 ? 17.859 15.641 19.531 1 68.31 235 GLU A C 1
ATOM 1830 O O . GLU A 1 235 ? 17.312 14.625 19.094 1 68.31 235 GLU A O 1
ATOM 1835 N N . LYS A 1 236 ? 18.484 15.773 20.688 1 64.94 236 LYS A N 1
ATOM 1836 C CA . LYS A 1 236 ? 18.516 14.609 21.578 1 64.94 236 LYS A CA 1
ATOM 1837 C C . LYS A 1 236 ? 17.109 14.195 21.984 1 64.94 236 LYS A C 1
ATOM 1839 O O . LYS A 1 236 ? 16.859 13.016 22.25 1 64.94 236 LYS A O 1
ATOM 1844 N N . VAL A 1 237 ? 16.281 15.164 21.938 1 63.84 237 VAL A N 1
ATOM 1845 C CA . VAL A 1 237 ? 14.914 14.93 22.391 1 63.84 237 VAL A CA 1
ATOM 1846 C C . VAL A 1 237 ? 14.023 14.602 21.203 1 63.84 237 VAL A C 1
ATOM 1848 O O . VAL A 1 237 ? 13.227 13.656 21.25 1 63.84 237 VAL A O 1
ATOM 1851 N N . THR A 1 238 ? 14.305 15.242 20.172 1 64.69 238 THR A N 1
ATOM 1852 C CA . THR A 1 238 ? 13.352 15.148 19.062 1 64.69 238 THR A CA 1
ATOM 1853 C C . THR A 1 238 ? 13.766 14.062 18.078 1 64.69 238 THR A C 1
ATOM 1855 O O . THR A 1 238 ? 12.93 13.539 17.344 1 64.69 238 THR A O 1
ATOM 1858 N N . GLY A 1 239 ? 15.055 13.789 18.188 1 61.66 239 GLY A N 1
ATOM 1859 C CA . GLY A 1 239 ? 15.617 12.891 17.188 1 61.66 239 GLY A CA 1
ATOM 1860 C C . GLY A 1 239 ? 15.664 13.5 15.797 1 61.66 239 GLY A C 1
ATOM 1861 O O . GLY A 1 239 ? 16.031 12.82 14.836 1 61.66 239 GLY A O 1
ATOM 1862 N N . LYS A 1 240 ? 15.297 14.789 15.781 1 65.19 240 LYS A N 1
ATOM 1863 C CA . LYS A 1 240 ? 15.242 15.43 14.469 1 65.19 240 LYS A CA 1
ATOM 1864 C C . LYS A 1 240 ? 16.484 16.281 14.227 1 65.19 240 LYS A C 1
ATOM 1866 O O . LYS A 1 240 ? 16.938 17 15.125 1 65.19 240 LYS A O 1
ATOM 1871 N N . LYS A 1 241 ? 17.25 16.188 13.117 1 64.06 241 LYS A N 1
ATOM 1872 C CA . LYS A 1 241 ? 18.516 16.844 12.828 1 64.06 241 LYS A CA 1
ATOM 1873 C C . LYS A 1 241 ? 18.344 17.922 11.75 1 64.06 241 LYS A C 1
ATOM 1875 O O . LYS A 1 241 ? 19.234 18.141 10.938 1 64.06 241 LYS A O 1
ATOM 1880 N N . GLY A 1 242 ? 17.109 18.531 11.812 1 68.38 242 GLY A N 1
ATOM 1881 C CA . GLY A 1 242 ? 16.984 19.562 10.797 1 68.38 242 GLY A CA 1
ATOM 1882 C C . GLY A 1 242 ? 16.938 19.016 9.383 1 68.38 242 GLY A C 1
ATOM 1883 O O . GLY A 1 242 ? 17.531 19.578 8.469 1 68.38 242 GLY A O 1
ATOM 1884 N N . THR A 1 243 ? 16.453 18.016 9.203 1 83.06 243 THR A N 1
ATOM 1885 C CA . THR A 1 243 ? 16.438 17.281 7.945 1 83.06 243 THR A CA 1
ATOM 1886 C C . THR A 1 243 ? 15.555 17.984 6.918 1 83.06 243 THR A C 1
ATOM 1888 O O . THR A 1 243 ? 15.812 17.906 5.715 1 83.06 243 THR A O 1
ATOM 1891 N N . ASP A 1 244 ? 14.703 18.859 7.414 1 90.88 244 ASP A N 1
ATOM 1892 C CA . ASP A 1 244 ? 13.789 19.531 6.5 1 90.88 244 ASP A CA 1
ATOM 1893 C C . ASP A 1 244 ? 14.508 20.625 5.711 1 90.88 244 ASP A C 1
ATOM 1895 O O . ASP A 1 244 ? 14.234 20.828 4.527 1 90.88 244 ASP A O 1
ATOM 1899 N N . ILE A 1 245 ? 15.398 21.281 6.418 1 93.5 245 ILE A N 1
ATOM 1900 C CA . ILE A 1 245 ? 16.172 22.328 5.762 1 93.5 245 ILE A CA 1
ATOM 1901 C C . ILE A 1 245 ? 17.109 21.703 4.723 1 93.5 245 ILE A C 1
ATOM 1903 O O . ILE A 1 245 ? 17.188 22.188 3.59 1 93.5 245 ILE A O 1
ATOM 1907 N N . ALA A 1 246 ? 17.766 20.609 5.133 1 92.38 246 ALA A N 1
ATOM 1908 C CA . ALA A 1 246 ? 18.688 19.922 4.242 1 92.38 246 ALA A CA 1
ATOM 1909 C C . ALA A 1 246 ? 17.969 19.406 3.002 1 92.38 246 ALA A C 1
ATOM 1911 O O . ALA A 1 246 ? 18.531 19.391 1.905 1 92.38 246 ALA A O 1
ATOM 1912 N N . ASN A 1 247 ? 16.734 19.078 3.16 1 91.44 247 ASN A N 1
ATOM 1913 C CA . ASN A 1 247 ? 15.977 18.469 2.082 1 91.44 247 ASN A CA 1
ATOM 1914 C C . ASN A 1 247 ? 15.156 19.5 1.314 1 91.44 247 ASN A C 1
ATOM 1916 O O . ASN A 1 247 ? 14.516 19.172 0.31 1 91.44 247 ASN A O 1
ATOM 1920 N N . GLY A 1 248 ? 15.156 20.734 1.804 1 95.06 248 GLY A N 1
ATOM 1921 C CA . GLY A 1 248 ? 14.438 21.797 1.12 1 95.06 248 GLY A CA 1
ATOM 1922 C C . GLY A 1 248 ? 12.93 21.688 1.249 1 95.06 248 GLY A C 1
ATOM 1923 O O . GLY A 1 248 ? 12.195 22.047 0.33 1 95.06 248 GLY A O 1
ATOM 1924 N N . LYS A 1 249 ? 12.453 21.203 2.314 1 95.88 249 LYS A N 1
ATOM 1925 C CA . LYS A 1 249 ? 11.031 20.922 2.492 1 95.88 249 LYS A CA 1
ATOM 1926 C C . LYS A 1 249 ? 10.242 22.219 2.684 1 95.88 249 LYS A C 1
ATOM 1928 O O . LYS A 1 249 ? 10.75 23.188 3.254 1 95.88 249 LYS A O 1
ATOM 1933 N N . CYS A 1 250 ? 9.031 22.156 2.205 1 97.88 250 CYS A N 1
ATOM 1934 C CA . CYS A 1 250 ? 8.086 23.25 2.439 1 97.88 250 CYS A CA 1
ATOM 1935 C C . CYS A 1 250 ? 7.469 23.141 3.828 1 97.88 250 CYS A C 1
ATOM 1937 O O . CYS A 1 250 ? 6.488 22.422 4.023 1 97.88 250 CYS A O 1
ATOM 1939 N N . THR A 1 251 ? 8.023 23.891 4.77 1 97.81 251 THR A N 1
ATOM 1940 C CA . THR A 1 251 ? 7.543 23.875 6.148 1 97.81 251 THR A CA 1
ATOM 1941 C C . THR A 1 251 ? 7.012 25.266 6.539 1 97.81 251 THR A C 1
ATOM 1943 O O . THR A 1 251 ? 7.184 26.234 5.797 1 97.81 251 THR A O 1
ATOM 1946 N N . TRP A 1 252 ? 6.391 25.281 7.703 1 98.31 252 TRP A N 1
ATOM 1947 C CA . TRP A 1 252 ? 5.883 26.547 8.211 1 98.31 252 TRP A CA 1
ATOM 1948 C C . TRP A 1 252 ? 7.004 27.578 8.336 1 98.31 252 TRP A C 1
ATOM 1950 O O . TRP A 1 252 ? 6.875 28.703 7.875 1 98.31 252 TRP A O 1
ATOM 1960 N N . LEU A 1 253 ? 8.133 27.172 8.883 1 97.62 253 LEU A N 1
ATOM 1961 C CA . LEU A 1 253 ? 9.258 28.062 9.141 1 97.62 253 LEU A CA 1
ATOM 1962 C C . LEU A 1 253 ? 9.891 28.531 7.836 1 97.62 253 LEU A C 1
ATOM 1964 O O . LEU A 1 253 ? 10.289 29.688 7.707 1 97.62 253 LEU A O 1
ATOM 1968 N N . ALA A 1 254 ? 10.023 27.578 6.91 1 97.94 254 ALA A N 1
ATOM 1969 C CA . ALA A 1 254 ? 10.594 27.938 5.617 1 97.94 254 ALA A CA 1
ATOM 1970 C C . ALA A 1 254 ? 9.727 28.969 4.898 1 97.94 254 ALA A C 1
ATOM 1972 O O . ALA A 1 254 ? 10.234 29.953 4.359 1 97.94 254 ALA A O 1
ATOM 1973 N N . CYS A 1 255 ? 8.43 28.781 4.875 1 98.44 255 CYS A N 1
ATOM 1974 C CA . CYS A 1 255 ? 7.512 29.703 4.234 1 98.44 255 CYS A CA 1
ATOM 1975 C C . CYS A 1 255 ? 7.586 31.078 4.883 1 98.44 255 CYS A C 1
ATOM 1977 O O . CYS A 1 255 ? 7.664 32.094 4.191 1 98.44 255 CYS A O 1
ATOM 1979 N N . GLN A 1 256 ? 7.547 31.109 6.223 1 98.38 256 GLN A N 1
ATOM 1980 C CA . GLN A 1 256 ? 7.602 32.375 6.953 1 98.38 256 GLN A CA 1
ATOM 1981 C C . GLN A 1 256 ? 8.93 33.094 6.715 1 98.38 256 GLN A C 1
ATOM 1983 O O . GLN A 1 256 ? 8.961 34.312 6.59 1 98.38 256 GLN A O 1
ATOM 1988 N N . THR A 1 257 ? 9.992 32.312 6.676 1 98.12 257 THR A N 1
ATOM 1989 C CA . THR A 1 257 ? 11.312 32.875 6.422 1 98.12 257 THR A CA 1
ATOM 1990 C C . THR A 1 257 ? 11.367 33.531 5.039 1 98.12 257 THR A C 1
ATOM 1992 O O . THR A 1 257 ? 11.828 34.656 4.895 1 98.12 257 THR A O 1
ATOM 1995 N N . VAL A 1 258 ? 10.898 32.781 4.047 1 98.12 258 VAL A N 1
ATOM 1996 C CA . VAL A 1 258 ? 10.891 33.312 2.682 1 98.12 258 VAL A CA 1
ATOM 1997 C C . VAL A 1 258 ? 10.094 34.594 2.621 1 98.12 258 VAL A C 1
ATOM 1999 O O . VAL A 1 258 ? 10.531 35.594 2.021 1 98.12 258 VAL A O 1
ATOM 2002 N N . GLU A 1 259 ? 8.961 34.625 3.23 1 97.31 259 GLU A N 1
ATOM 2003 C CA . GLU A 1 259 ? 8.102 35.812 3.229 1 97.31 259 GLU A CA 1
ATOM 2004 C C . GLU A 1 259 ? 8.797 37 3.881 1 97.31 259 GLU A C 1
ATOM 2006 O O . GLU A 1 259 ? 8.789 38.094 3.336 1 97.31 259 GLU A O 1
ATOM 2011 N N . LYS A 1 260 ? 9.406 36.812 5 1 97.19 260 LYS A N 1
ATOM 2012 C CA . LYS A 1 260 ? 10.078 37.875 5.742 1 97.19 260 LYS A CA 1
ATOM 2013 C C . LYS A 1 260 ? 11.281 38.406 4.969 1 97.19 260 LYS A C 1
ATOM 2015 O O . LYS A 1 260 ? 11.531 39.594 4.953 1 97.19 260 LYS A O 1
ATOM 2020 N N . LEU A 1 261 ? 12.008 37.469 4.395 1 97.5 261 LEU A N 1
ATOM 2021 C CA . LEU A 1 261 ? 13.211 37.875 3.668 1 97.5 261 LEU A CA 1
ATOM 2022 C C . LEU A 1 261 ? 12.852 38.625 2.393 1 97.5 261 LEU A C 1
ATOM 2024 O O . LEU A 1 261 ? 13.57 39.531 1.981 1 97.5 261 LEU A O 1
ATOM 2028 N N . LYS A 1 262 ? 11.812 38.188 1.76 1 96.81 262 LYS A N 1
ATOM 2029 C CA . LYS A 1 262 ? 11.344 38.906 0.587 1 96.81 262 LYS A CA 1
ATOM 2030 C C . LYS A 1 262 ? 10.984 40.344 0.943 1 96.81 262 LYS A C 1
ATOM 2032 O O . LYS A 1 262 ? 11.273 41.281 0.18 1 96.81 262 LYS A O 1
ATOM 2037 N N . GLU A 1 263 ? 10.344 40.531 2.033 1 96.44 263 GLU A N 1
ATOM 2038 C CA . GLU A 1 263 ? 9.93 41.844 2.488 1 96.44 263 GLU A CA 1
ATOM 2039 C C . GLU A 1 263 ? 11.133 42.719 2.857 1 96.44 263 GLU A C 1
ATOM 2041 O O . GLU A 1 263 ? 11.156 43.906 2.588 1 96.44 263 GLU A O 1
ATOM 2046 N N . ALA A 1 264 ? 12.07 42.062 3.527 1 95.5 264 ALA A N 1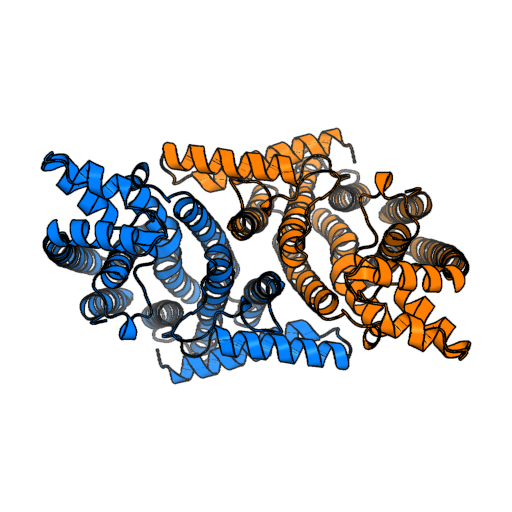
ATOM 2047 C CA . ALA A 1 264 ? 13.258 42.781 3.957 1 95.5 264 ALA A CA 1
ATOM 2048 C C . ALA A 1 264 ? 14.102 43.219 2.76 1 95.5 264 ALA A C 1
ATOM 2050 O O . ALA A 1 264 ? 14.742 44.25 2.791 1 95.5 264 ALA A O 1
ATOM 2051 N N . ASN A 1 265 ? 14.094 42.375 1.74 1 94.94 265 ASN A N 1
ATOM 2052 C CA . ASN A 1 265 ? 14.797 42.656 0.492 1 94.94 265 ASN A CA 1
ATOM 2053 C C . ASN A 1 265 ? 16.234 43.094 0.746 1 94.94 265 ASN A C 1
ATOM 2055 O O . ASN A 1 265 ? 16.688 44.125 0.226 1 94.94 265 ASN A O 1
ATOM 2059 N N . ASP A 1 266 ? 16.969 42.469 1.571 1 95.19 266 ASP A N 1
ATOM 2060 C CA . ASP A 1 266 ? 18.312 42.875 1.973 1 95.19 266 ASP A CA 1
ATOM 2061 C C . ASP A 1 266 ? 19.344 41.844 1.545 1 95.19 266 ASP A C 1
ATOM 2063 O O . ASP A 1 266 ? 20.453 41.781 2.096 1 95.19 266 ASP A O 1
ATOM 2067 N N . GLY A 1 267 ? 18.984 40.938 0.667 1 94.56 267 GLY A N 1
ATOM 2068 C CA . GLY A 1 267 ? 19.922 39.969 0.103 1 94.56 267 GLY A CA 1
ATOM 2069 C C . GLY A 1 267 ? 19.906 38.625 0.81 1 94.56 267 GLY A C 1
ATOM 2070 O O . GLY A 1 267 ? 20.375 37.625 0.27 1 94.56 267 GLY A O 1
ATOM 2071 N N . ARG A 1 268 ? 19.344 38.531 1.923 1 96.19 268 ARG A N 1
ATOM 2072 C CA . ARG A 1 268 ? 19.328 37.312 2.705 1 96.19 268 ARG A CA 1
ATOM 2073 C C . ARG A 1 268 ? 18.516 36.219 1.999 1 96.19 268 ARG A C 1
ATOM 2075 O O . ARG A 1 268 ? 18.781 35.031 2.18 1 96.19 268 ARG A O 1
ATOM 2082 N N . LEU A 1 269 ? 17.562 36.688 1.184 1 97.06 269 LEU A N 1
ATOM 2083 C CA . LEU A 1 269 ? 16.781 35.719 0.449 1 97.06 269 LEU A CA 1
ATOM 2084 C C . LEU A 1 269 ? 17.641 34.938 -0.535 1 97.06 269 LEU A C 1
ATOM 2086 O O . LEU A 1 269 ? 17.484 33.719 -0.694 1 97.06 269 LEU A O 1
ATOM 2090 N N . GLU A 1 270 ? 18.562 35.594 -1.191 1 97.19 270 GLU A N 1
ATOM 2091 C CA . GLU A 1 270 ? 19.484 34.938 -2.113 1 97.19 270 GLU A CA 1
ATOM 2092 C C . GLU A 1 270 ? 20.406 33.969 -1.378 1 97.19 270 GLU A C 1
ATOM 2094 O O . GLU A 1 270 ? 20.672 32.875 -1.863 1 97.19 270 GLU A O 1
ATOM 2099 N N . ALA A 1 271 ? 20.828 34.438 -0.283 1 97 271 ALA A N 1
ATOM 2100 C CA . ALA A 1 271 ? 21.688 33.594 0.53 1 97 271 ALA A CA 1
ATOM 2101 C C . ALA A 1 271 ? 20.938 32.344 1.013 1 97 271 ALA A C 1
ATOM 2103 O O . ALA A 1 271 ? 21.484 31.25 1.022 1 97 271 ALA A O 1
ATOM 2104 N N . PHE A 1 272 ? 19.734 32.562 1.471 1 97.5 272 PHE A N 1
ATOM 2105 C CA . PHE A 1 272 ? 18.906 31.438 1.906 1 97.5 272 PHE A CA 1
ATOM 2106 C C . PHE A 1 272 ? 18.688 30.453 0.764 1 97.5 272 PHE A C 1
ATOM 2108 O O . PHE A 1 272 ? 18.828 29.25 0.942 1 97.5 272 PHE A O 1
ATOM 2115 N N . SER A 1 273 ? 18.391 30.969 -0.421 1 96.88 273 SER A N 1
ATOM 2116 C CA . SER A 1 273 ? 18.141 30.156 -1.61 1 96.88 273 SER A CA 1
ATOM 2117 C C . SER A 1 273 ? 19.359 29.328 -1.993 1 96.88 273 SER A C 1
ATOM 2119 O O . SER A 1 273 ? 19.219 28.188 -2.447 1 96.88 273 SER A O 1
ATOM 2121 N N . ALA A 1 274 ? 20.484 29.828 -1.792 1 96.69 274 ALA A N 1
ATOM 2122 C CA . ALA A 1 274 ? 21.734 29.172 -2.178 1 96.69 274 ALA A CA 1
ATOM 2123 C C . ALA A 1 274 ? 22.062 28.016 -1.229 1 96.69 274 ALA A C 1
ATOM 2125 O O . ALA A 1 274 ? 22.812 27.109 -1.584 1 96.69 274 ALA A O 1
ATOM 2126 N N . ASN A 1 275 ? 21.484 28.078 -0.065 1 96.94 275 ASN A N 1
ATOM 2127 C CA . ASN A 1 275 ? 21.906 27.125 0.956 1 96.94 275 ASN A CA 1
ATOM 2128 C C . ASN A 1 275 ? 20.766 26.156 1.307 1 96.94 275 ASN A C 1
ATOM 2130 O O . ASN A 1 275 ? 21.016 25.062 1.803 1 96.94 275 ASN A O 1
ATOM 2134 N N . PHE A 1 276 ? 19.516 26.594 1.079 1 97 276 PHE A N 1
ATOM 2135 C CA . PHE A 1 276 ? 18.344 25.812 1.427 1 97 276 PHE A CA 1
ATOM 2136 C C . PHE A 1 276 ? 18.188 24.625 0.488 1 97 276 PHE A C 1
ATOM 2138 O O . PHE A 1 276 ? 18.344 24.75 -0.728 1 97 276 PHE A O 1
ATOM 2145 N N . GLY A 1 277 ? 17.922 23.375 1.015 1 94.75 277 GLY A N 1
ATOM 2146 C CA . GLY A 1 277 ? 17.734 22.188 0.214 1 94.75 277 GLY A CA 1
ATOM 2147 C C . GLY A 1 277 ? 19.047 21.547 -0.228 1 94.75 277 GLY A C 1
ATOM 2148 O O . GLY A 1 277 ? 19.078 20.844 -1.239 1 94.75 277 GLY A O 1
ATOM 2149 N N . LYS A 1 278 ? 20.109 21.938 0.451 1 94.25 278 LYS A N 1
ATOM 2150 C CA . LYS A 1 278 ? 21.438 21.375 0.196 1 94.25 278 LYS A CA 1
ATOM 2151 C C . LYS A 1 278 ? 21.875 20.469 1.347 1 94.25 278 LYS A C 1
ATOM 2153 O O . LYS A 1 278 ? 21.953 20.922 2.494 1 94.25 278 LYS A O 1
ATOM 2158 N N . PRO A 1 279 ? 22.141 19.234 1.004 1 89.38 279 PRO A N 1
ATOM 2159 C CA . PRO A 1 279 ? 22.422 18.281 2.068 1 89.38 279 PRO A CA 1
ATOM 2160 C C . PRO A 1 279 ? 23.766 18.5 2.732 1 89.38 279 PRO A C 1
ATOM 2162 O O . PRO A 1 279 ? 24.031 17.938 3.803 1 89.38 279 PRO A O 1
ATOM 2165 N N . GLU A 1 280 ? 24.641 19.281 2.168 1 93.44 280 GLU A N 1
ATOM 2166 C CA . GLU A 1 280 ? 25.938 19.578 2.791 1 93.44 280 GLU A CA 1
ATOM 2167 C C . GLU A 1 280 ? 25.75 20.25 4.145 1 93.44 280 GLU A C 1
ATOM 2169 O O . GLU A 1 280 ? 25.047 21.266 4.25 1 93.44 280 GLU A O 1
ATOM 2174 N N . PRO A 1 281 ? 26.422 19.766 5.137 1 93.38 281 PRO A N 1
ATOM 2175 C CA . PRO A 1 281 ? 26.234 20.297 6.488 1 93.38 281 PRO A CA 1
ATOM 2176 C C . PRO A 1 281 ? 26.484 21.797 6.582 1 93.38 281 PRO A C 1
ATOM 2178 O O . PRO A 1 281 ? 25.75 22.516 7.285 1 93.38 281 PRO A O 1
ATOM 2181 N N . GLU A 1 282 ? 27.469 22.234 5.883 1 95.56 282 GLU A N 1
ATOM 2182 C CA . GLU A 1 282 ? 27.797 23.656 5.93 1 95.56 282 GLU A CA 1
ATOM 2183 C C . GLU A 1 282 ? 26.672 24.5 5.336 1 95.56 282 GLU A C 1
ATOM 2185 O O . GLU A 1 282 ? 26.375 25.594 5.84 1 95.56 282 GLU A O 1
ATOM 2190 N N . LYS A 1 283 ? 26.109 24 4.328 1 96.12 283 LYS A N 1
ATOM 2191 C CA . LYS A 1 283 ? 25.016 24.719 3.678 1 96.12 283 LYS A CA 1
ATOM 2192 C C . LYS A 1 283 ? 23.75 24.688 4.516 1 96.12 283 LYS A C 1
ATOM 2194 O O . LYS A 1 283 ? 23.062 25.688 4.66 1 96.12 283 LYS A O 1
ATOM 2199 N N . THR A 1 284 ? 23.5 23.578 5.062 1 94.44 284 THR A N 1
ATOM 2200 C CA . THR A 1 284 ? 22.344 23.422 5.938 1 94.44 284 THR A CA 1
ATOM 2201 C C . THR A 1 284 ? 22.453 24.344 7.148 1 94.44 284 THR A C 1
ATOM 2203 O O . THR A 1 284 ? 21.469 25 7.531 1 94.44 284 THR A O 1
ATOM 2206 N N . ALA A 1 285 ? 23.578 24.453 7.719 1 94.94 285 ALA A N 1
ATOM 2207 C CA . ALA A 1 285 ? 23.812 25.312 8.875 1 94.94 285 ALA A CA 1
ATOM 2208 C C . ALA A 1 285 ? 23.641 26.781 8.508 1 94.94 285 ALA A C 1
ATOM 2210 O O . ALA A 1 285 ? 23.109 27.562 9.305 1 94.94 285 ALA A O 1
ATOM 2211 N N . ALA A 1 286 ? 24.125 27.078 7.324 1 96.75 286 ALA A N 1
ATOM 2212 C CA . ALA A 1 286 ? 23.984 28.453 6.859 1 96.75 286 ALA A CA 1
ATOM 2213 C C . ALA A 1 286 ? 22.531 28.844 6.684 1 96.75 286 ALA A C 1
ATOM 2215 O O . ALA A 1 286 ? 22.109 29.938 7.074 1 96.75 286 ALA A O 1
ATOM 2216 N N . ALA A 1 287 ? 21.797 27.984 6.109 1 96.69 287 ALA A N 1
ATOM 2217 C CA . ALA A 1 287 ? 20.359 28.234 5.93 1 96.69 287 ALA A CA 1
ATOM 2218 C C . ALA A 1 287 ? 19.656 28.344 7.277 1 96.69 287 ALA A C 1
ATOM 2220 O O . ALA A 1 287 ? 18.797 29.219 7.457 1 96.69 287 ALA A O 1
ATOM 2221 N N . LYS A 1 288 ? 20.016 27.516 8.195 1 95.5 288 LYS A N 1
ATOM 2222 C CA . LYS A 1 288 ? 19.422 27.547 9.531 1 95.5 288 LYS A CA 1
ATOM 2223 C C . LYS A 1 288 ? 19.719 28.859 10.234 1 95.5 288 LYS A C 1
ATOM 2225 O O . LYS A 1 288 ? 18.844 29.422 10.898 1 95.5 288 LYS A O 1
ATOM 2230 N N . LYS A 1 289 ? 20.922 29.25 10.109 1 96.25 289 LYS A N 1
ATOM 2231 C CA . LYS A 1 289 ? 21.328 30.516 10.727 1 96.25 289 LYS A CA 1
ATOM 2232 C C . LYS A 1 289 ? 20.484 31.672 10.211 1 96.25 289 LYS A C 1
ATOM 2234 O O . LYS A 1 289 ? 20.016 32.5 10.984 1 96.25 289 LYS A O 1
ATOM 2239 N N . ILE A 1 290 ? 20.312 31.688 8.93 1 97.06 290 ILE A N 1
ATOM 2240 C CA . ILE A 1 290 ? 19.516 32.75 8.32 1 97.06 290 ILE A CA 1
ATOM 2241 C C . ILE A 1 290 ? 18.094 32.688 8.852 1 97.06 290 ILE A C 1
ATOM 2243 O O . ILE A 1 290 ? 17.484 33.719 9.164 1 97.06 290 ILE A O 1
ATOM 2247 N N . LEU A 1 291 ? 17.562 31.516 8.938 1 96.44 291 LEU A N 1
ATOM 2248 C CA . LEU A 1 291 ? 16.219 31.281 9.445 1 96.44 291 LEU A CA 1
ATOM 2249 C C . LEU A 1 291 ? 16.094 31.797 10.883 1 96.44 291 LEU A C 1
ATOM 2251 O O . LEU A 1 291 ? 15.141 32.5 11.219 1 96.44 291 LEU A O 1
ATOM 2255 N N . ILE A 1 292 ? 17.031 31.547 11.695 1 95.06 292 ILE A N 1
ATOM 2256 C CA . ILE A 1 292 ? 17.016 31.953 13.094 1 95.06 292 ILE A CA 1
ATOM 2257 C C . ILE A 1 292 ? 17.141 33.469 13.195 1 95.06 292 ILE A C 1
ATOM 2259 O O . ILE A 1 292 ? 16.438 34.094 13.984 1 95.06 292 ILE A O 1
ATOM 2263 N N . GLU A 1 293 ? 17.984 33.969 12.391 1 96.25 293 GLU A N 1
ATOM 2264 C CA . GLU A 1 293 ? 18.219 35.438 12.406 1 96.25 293 GLU A CA 1
ATOM 2265 C C . GLU A 1 293 ? 16.984 36.188 11.938 1 96.25 293 GLU A C 1
ATOM 2267 O O . GLU A 1 293 ? 16.781 37.344 12.305 1 96.25 293 GLU A O 1
ATOM 2272 N N . ALA A 1 294 ? 16.203 35.531 11.164 1 96.44 294 ALA A N 1
ATOM 2273 C CA . ALA A 1 294 ? 14.969 36.125 10.688 1 96.44 294 ALA A CA 1
ATOM 2274 C C . ALA A 1 294 ? 13.93 36.188 11.805 1 96.44 294 ALA A C 1
ATOM 2276 O O . ALA A 1 294 ? 12.875 36.812 11.648 1 96.44 294 ALA A O 1
ATOM 2277 N N . GLU A 1 295 ? 14.133 35.531 12.961 1 96.25 295 GLU A N 1
ATOM 2278 C CA . GLU A 1 295 ? 13.32 35.562 14.172 1 96.25 295 GLU A CA 1
ATOM 2279 C C . GLU A 1 295 ? 11.898 35.094 13.906 1 96.25 295 GLU A C 1
ATOM 2281 O O . GLU A 1 295 ? 10.93 35.719 14.344 1 96.25 295 GLU A O 1
ATOM 2286 N N . VAL A 1 296 ? 11.867 34.062 13.102 1 96.62 296 VAL A N 1
ATOM 2287 C CA . VAL A 1 296 ? 10.562 33.5 12.758 1 96.62 296 VAL A CA 1
ATOM 2288 C C . VAL A 1 296 ? 9.953 32.812 13.969 1 96.62 296 VAL A C 1
ATOM 2290 O O . VAL A 1 296 ? 8.75 32.531 14 1 96.62 296 VAL A O 1
ATOM 2293 N N . ASP A 1 297 ? 10.758 32.531 15.031 1 96 297 ASP A N 1
ATOM 2294 C CA . ASP A 1 297 ? 10.25 31.953 16.281 1 96 297 ASP A CA 1
ATOM 2295 C C . ASP A 1 297 ? 9.227 32.875 16.938 1 96 297 ASP A C 1
ATOM 2297 O O . ASP A 1 297 ? 8.242 32.406 17.516 1 96 297 ASP A O 1
ATOM 2301 N N . LYS A 1 298 ? 9.422 34.219 16.812 1 96.75 298 LYS A N 1
ATOM 2302 C CA . LYS A 1 298 ? 8.484 35.188 17.375 1 96.75 298 LYS A CA 1
ATOM 2303 C C . LYS A 1 298 ? 7.148 35.125 16.641 1 96.75 298 LYS A C 1
ATOM 2305 O O . LYS A 1 298 ? 6.086 35.156 17.266 1 96.75 298 LYS A O 1
ATOM 2310 N N . ASP A 1 299 ? 7.266 35.062 15.305 1 97.25 299 ASP A N 1
ATOM 2311 C CA . ASP A 1 299 ? 6.066 34.906 14.492 1 97.25 299 ASP A CA 1
ATOM 2312 C C . ASP A 1 299 ? 5.316 33.625 14.828 1 97.25 299 ASP A C 1
ATOM 2314 O O . ASP A 1 299 ? 4.082 33.594 14.844 1 97.25 299 ASP A O 1
ATOM 2318 N N . PHE A 1 300 ? 6.09 32.562 15.062 1 97.25 300 PHE A N 1
ATOM 2319 C CA . PHE A 1 300 ? 5.508 31.266 15.344 1 97.25 300 PHE A CA 1
ATOM 2320 C C . PHE A 1 300 ? 4.727 31.297 16.656 1 97.25 300 PHE A C 1
ATOM 2322 O O . PHE A 1 300 ? 3.631 30.734 16.75 1 97.25 300 PHE A O 1
ATOM 2329 N N . VAL A 1 301 ? 5.242 31.906 17.688 1 96.06 301 VAL A N 1
ATOM 2330 C CA . VAL A 1 301 ? 4.582 32 18.984 1 96.06 301 VAL A CA 1
ATOM 2331 C C . VAL A 1 301 ? 3.242 32.719 18.828 1 96.06 301 VAL A C 1
ATOM 2333 O O . VAL A 1 301 ? 2.229 32.281 19.391 1 96.06 301 VAL A O 1
ATOM 2336 N N . GLU A 1 302 ? 3.289 33.781 18.078 1 96.88 302 GLU A N 1
ATOM 2337 C CA . GLU A 1 302 ? 2.055 34.531 17.828 1 96.88 302 GLU A CA 1
ATOM 2338 C C . GLU A 1 302 ? 1.047 33.688 17.062 1 96.88 302 GLU A C 1
ATOM 2340 O O . GLU A 1 302 ? -0.143 33.688 17.391 1 96.88 302 GLU A O 1
ATOM 2345 N N . PHE A 1 303 ? 1.546 32.969 16.078 1 97.5 303 PHE A N 1
ATOM 2346 C CA . PHE A 1 303 ? 0.71 32.094 15.281 1 97.5 303 PHE A CA 1
ATOM 2347 C C . PHE A 1 303 ? 0.054 31.031 16.172 1 97.5 303 PHE A C 1
ATOM 2349 O O . PHE A 1 303 ? -1.153 30.797 16.078 1 97.5 303 PHE A O 1
ATOM 2356 N N . VAL A 1 304 ? 0.818 30.375 17.031 1 96.94 304 VAL A N 1
ATOM 2357 C CA . VAL A 1 304 ? 0.334 29.312 17.906 1 96.94 304 VAL A CA 1
ATOM 2358 C C . VAL A 1 304 ? -0.736 29.844 18.844 1 96.94 304 VAL A C 1
ATOM 2360 O O . VAL A 1 304 ? -1.793 29.234 19.016 1 96.94 304 VAL A O 1
ATOM 2363 N N . ASN A 1 305 ? -0.469 31 19.453 1 96 305 ASN A N 1
ATOM 2364 C CA . ASN A 1 305 ? -1.407 31.594 20.391 1 96 305 ASN A CA 1
ATOM 2365 C C . ASN A 1 305 ? -2.725 31.953 19.719 1 96 305 ASN A C 1
ATOM 2367 O O . ASN A 1 305 ? -3.799 31.641 20.234 1 96 305 ASN A O 1
ATOM 2371 N N . ASN A 1 306 ? -2.598 32.625 18.594 1 97.5 306 ASN A N 1
ATOM 2372 C CA . ASN A 1 306 ? -3.793 33.062 17.875 1 97.5 306 ASN A CA 1
ATOM 2373 C C . ASN A 1 306 ? -4.602 31.859 17.391 1 97.5 306 ASN A C 1
ATOM 2375 O O . ASN A 1 306 ? -5.828 31.844 17.5 1 97.5 306 ASN A O 1
ATOM 2379 N N . THR A 1 307 ? -3.9 30.906 16.797 1 97.69 307 THR A N 1
ATOM 2380 C CA . THR A 1 307 ? -4.57 29.734 16.25 1 97.69 307 THR A CA 1
ATOM 2381 C C . THR A 1 307 ? -5.242 28.922 17.359 1 97.69 307 THR A C 1
ATOM 2383 O O . THR A 1 307 ? -6.367 28.453 17.203 1 97.69 307 THR A O 1
ATOM 2386 N N . SER A 1 308 ? -4.543 28.734 18.484 1 96.94 308 SER A N 1
ATOM 2387 C CA . SER A 1 308 ? -5.109 28 19.609 1 96.94 308 SER A CA 1
ATOM 2388 C C . SER A 1 308 ? -6.363 28.688 20.141 1 96.94 308 SER A C 1
ATOM 2390 O O . SER A 1 308 ? -7.359 28.031 20.438 1 96.94 308 SER A O 1
ATOM 2392 N N . ALA A 1 309 ? -6.309 30.016 20.297 1 97.06 309 ALA A N 1
ATOM 2393 C CA . ALA A 1 309 ? -7.465 30.781 20.766 1 97.06 309 ALA A CA 1
ATOM 2394 C C . ALA A 1 309 ? -8.648 30.625 19.828 1 97.06 309 ALA A C 1
ATOM 2396 O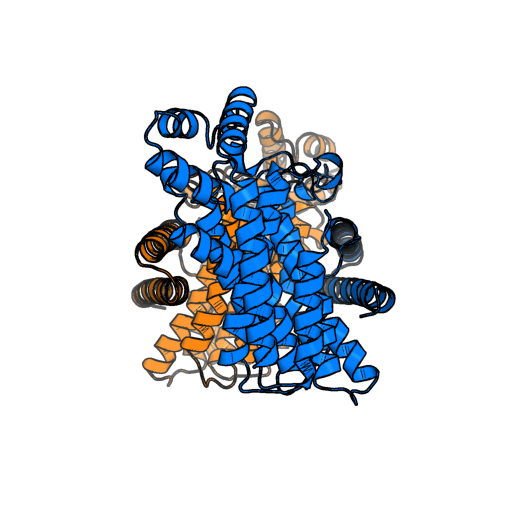 O . ALA A 1 309 ? -9.781 30.406 20.266 1 97.06 309 ALA A O 1
ATOM 2397 N N . ASP A 1 310 ? -8.391 30.75 18.578 1 97.69 310 ASP A N 1
ATOM 2398 C CA . ASP A 1 310 ? -9.422 30.578 17.562 1 97.69 310 ASP A CA 1
ATOM 2399 C C . ASP A 1 310 ? -10.039 29.188 17.625 1 97.69 310 ASP A C 1
ATOM 2401 O O . ASP A 1 310 ? -11.258 29.031 17.5 1 97.69 310 ASP A O 1
ATOM 2405 N N . LEU A 1 311 ? -9.219 28.172 17.797 1 97.94 311 LEU A N 1
ATOM 2406 C CA . LEU A 1 311 ? -9.68 26.781 17.875 1 97.94 311 LEU A CA 1
ATOM 2407 C C . LEU A 1 311 ? -10.594 26.578 19.078 1 97.94 311 LEU A C 1
ATOM 2409 O O . LEU A 1 311 ? -11.641 25.953 18.969 1 97.94 311 LEU A O 1
ATOM 2413 N N . HIS A 1 312 ? -10.195 27.125 20.219 1 97.38 312 HIS A N 1
ATOM 2414 C CA . HIS A 1 312 ? -11.039 26.984 21.406 1 97.38 312 HIS A CA 1
ATOM 2415 C C . HIS A 1 312 ? -12.391 27.656 21.203 1 97.38 312 HIS A C 1
ATOM 2417 O O . HIS A 1 312 ? -13.422 27.125 21.625 1 97.38 312 HIS A O 1
ATOM 2423 N N . ASP A 1 313 ? -12.383 28.828 20.562 1 97.44 313 ASP A N 1
ATOM 2424 C CA . ASP A 1 313 ? -13.625 29.516 20.25 1 97.44 313 ASP A CA 1
ATOM 2425 C C . ASP A 1 313 ? -14.523 28.672 19.344 1 97.44 313 ASP A C 1
ATOM 2427 O O . ASP A 1 313 ? -15.727 28.562 19.578 1 97.44 313 ASP A O 1
ATOM 2431 N N . LYS A 1 314 ? -13.961 28.109 18.297 1 96.88 314 LYS A N 1
ATOM 2432 C CA . LYS A 1 314 ? -14.711 27.281 17.359 1 96.88 314 LYS A CA 1
ATOM 2433 C C . LYS A 1 314 ? -15.242 26.016 18.062 1 96.88 314 LYS A C 1
ATOM 2435 O O . LYS A 1 314 ? -16.359 25.578 17.781 1 96.88 314 LYS A O 1
ATOM 2440 N N . ILE A 1 315 ? -14.43 25.406 18.922 1 97.38 315 ILE A N 1
ATOM 2441 C CA . ILE A 1 315 ? -14.852 24.219 19.672 1 97.38 315 ILE A CA 1
ATOM 2442 C C . ILE A 1 315 ? -16.031 24.562 20.578 1 97.38 315 ILE A C 1
ATOM 2444 O O . ILE A 1 315 ? -16.984 23.797 20.688 1 97.38 315 ILE A O 1
ATOM 2448 N N . ASP A 1 316 ? -15.977 25.719 21.203 1 96.56 316 ASP A N 1
ATOM 2449 C CA . ASP A 1 316 ? -17.078 26.156 22.062 1 96.56 316 ASP A CA 1
ATOM 2450 C C . ASP A 1 316 ? -18.375 26.25 21.281 1 96.56 316 ASP A C 1
ATOM 2452 O O . ASP A 1 316 ? -19.453 26 21.828 1 96.56 316 ASP A O 1
ATOM 2456 N N . GLY A 1 317 ? -18.281 26.609 20 1 93.81 317 GLY A N 1
ATOM 2457 C CA . GLY A 1 317 ? -19.453 26.734 19.156 1 93.81 317 GLY A CA 1
ATOM 2458 C C . GLY A 1 317 ? -19.875 25.438 18.5 1 93.81 317 GLY A C 1
ATOM 2459 O O . GLY A 1 317 ? -20.859 25.391 17.766 1 93.81 317 GLY A O 1
ATOM 2460 N N . PHE A 1 318 ? -19.125 24.391 18.797 1 91.81 318 PHE A N 1
ATOM 2461 C CA . PHE A 1 318 ? -19.391 23.109 18.172 1 91.81 318 PHE A CA 1
ATOM 2462 C C . PHE A 1 318 ? -20.688 22.5 18.703 1 91.81 318 PHE A C 1
ATOM 2464 O O . PHE A 1 318 ? -20.984 22.594 19.891 1 91.81 318 PHE A O 1
ATOM 2471 N N . GLY A 1 319 ? -21.531 21.922 17.859 1 88.81 319 GLY A N 1
ATOM 2472 C CA . GLY A 1 319 ? -22.891 21.516 18.156 1 88.81 319 GLY A CA 1
ATOM 2473 C C . GLY A 1 319 ? -22.953 20.25 19 1 88.81 319 GLY A C 1
ATOM 2474 O O . GLY A 1 319 ? -23.984 19.984 19.641 1 88.81 319 GLY A O 1
ATOM 2475 N N . ARG A 1 320 ? -22.031 19.422 18.969 1 91.62 320 ARG A N 1
ATOM 2476 C CA . ARG A 1 320 ? -22.031 18.203 19.766 1 91.62 320 ARG A CA 1
ATOM 2477 C C . ARG A 1 320 ? -21.281 18.391 21.078 1 91.62 320 ARG A C 1
ATOM 2479 O O . ARG A 1 320 ? -20.078 18.172 21.141 1 91.62 320 ARG A O 1
ATOM 2486 N N . GLN A 1 321 ? -22 18.594 22.109 1 94.38 321 GLN A N 1
ATOM 2487 C CA . GLN A 1 321 ? -21.438 18.969 23.406 1 94.38 321 GLN A CA 1
ATOM 2488 C C . GLN A 1 321 ? -20.562 17.844 23.953 1 94.38 321 GLN A C 1
ATOM 2490 O O . GLN A 1 321 ? -19.562 18.109 24.641 1 94.38 321 GLN A O 1
ATOM 2495 N N . GLU A 1 322 ? -20.906 16.609 23.625 1 95.19 322 GLU A N 1
ATOM 2496 C CA . GLU A 1 322 ? -20.219 15.438 24.172 1 95.19 322 GLU A CA 1
ATOM 2497 C C . GLU A 1 322 ? -18.766 15.383 23.719 1 95.19 322 GLU A C 1
ATOM 2499 O O . GLU A 1 322 ? -17.906 14.836 24.406 1 95.19 322 GLU A O 1
ATOM 2504 N N . VAL A 1 323 ? -18.484 15.992 22.578 1 96.56 323 VAL A N 1
ATOM 2505 C CA . VAL A 1 323 ? -17.172 15.836 21.969 1 96.56 323 VAL A CA 1
ATOM 2506 C C . VAL A 1 323 ? -16.297 17.047 22.312 1 96.56 323 VAL A C 1
ATOM 2508 O O . VAL A 1 323 ? -15.07 17 22.141 1 96.56 323 VAL A O 1
ATOM 2511 N N . LYS A 1 324 ? -16.859 18.156 22.828 1 97 324 LYS A N 1
ATOM 2512 C CA . LYS A 1 324 ? -16.141 19.406 23.078 1 97 324 LYS A CA 1
ATOM 2513 C C . LYS A 1 324 ? -14.969 19.188 24.031 1 97 324 LYS A C 1
ATOM 2515 O O . LYS A 1 324 ? -13.859 19.656 23.781 1 97 324 LYS A O 1
ATOM 2520 N N . PRO A 1 325 ? -15.188 18.406 25.109 1 97.12 325 PRO A N 1
ATOM 2521 C CA . PRO A 1 325 ? -14.047 18.188 26 1 97.12 325 PRO A CA 1
ATOM 2522 C C . PRO A 1 325 ? -12.891 17.453 25.328 1 97.12 325 PRO A C 1
ATOM 2524 O O . PRO A 1 325 ? -11.727 17.734 25.609 1 97.12 325 PRO A O 1
ATOM 2527 N N . VAL A 1 326 ? -13.18 16.547 24.453 1 96.69 326 VAL A N 1
ATOM 2528 C CA . VAL A 1 326 ? -12.164 15.812 23.719 1 96.69 326 VAL A CA 1
ATOM 2529 C C . VAL A 1 326 ? -11.352 16.766 22.859 1 96.69 326 VAL A C 1
ATOM 2531 O O . VAL A 1 326 ? -10.125 16.719 22.828 1 96.69 326 VAL A O 1
ATOM 2534 N N . LEU A 1 327 ? -12.031 17.688 22.203 1 97.25 327 LEU A N 1
ATOM 2535 C CA . LEU A 1 327 ? -11.398 18.641 21.297 1 97.25 327 LEU A CA 1
ATOM 2536 C C . LEU A 1 327 ? -10.578 19.672 22.047 1 97.25 327 LEU A C 1
ATOM 2538 O O . LEU A 1 327 ? -9.461 20 21.641 1 97.25 327 LEU A O 1
ATOM 2542 N N . HIS A 1 328 ? -11.148 20.156 23.156 1 97.12 328 HIS A N 1
ATOM 2543 C CA . HIS A 1 328 ? -10.391 21.094 23.984 1 97.12 328 HIS A CA 1
ATOM 2544 C C . HIS A 1 328 ? -9.117 20.453 24.516 1 97.12 328 HIS A C 1
ATOM 2546 O O . HIS A 1 328 ? -8.047 21.062 24.484 1 97.12 328 HIS A O 1
ATOM 2552 N N . SER A 1 329 ? -9.211 19.234 24.984 1 95.31 329 SER A N 1
ATOM 2553 C CA . SER A 1 329 ? -8.055 18.531 25.516 1 95.31 329 SER A CA 1
ATOM 2554 C C . SER A 1 329 ? -6.992 18.312 24.438 1 95.31 329 SER A C 1
ATOM 2556 O O . SER A 1 329 ? -5.793 18.375 24.734 1 95.31 329 SER A O 1
ATOM 2558 N N . LEU A 1 330 ? -7.441 18.047 23.297 1 94.69 330 LEU A N 1
ATOM 2559 C CA . LEU A 1 330 ? -6.535 17.844 22.172 1 94.69 330 LEU A CA 1
ATOM 2560 C C . LEU A 1 330 ? -5.73 19.109 21.906 1 94.69 330 LEU A C 1
ATOM 2562 O O . LEU A 1 330 ? -4.504 19.062 21.766 1 94.69 330 LEU A O 1
ATOM 2566 N N . VAL A 1 331 ? -6.41 20.25 21.828 1 96 331 VAL A N 1
ATOM 2567 C CA . VAL A 1 331 ? -5.754 21.516 21.547 1 96 331 VAL A CA 1
ATOM 2568 C C . VAL A 1 331 ? -4.816 21.875 22.703 1 96 331 VAL A C 1
ATOM 2570 O O . VAL A 1 331 ? -3.701 22.359 22.469 1 96 331 VAL A O 1
ATOM 2573 N N . GLU A 1 332 ? -5.211 21.562 23.906 1 94.75 332 GLU A N 1
ATOM 2574 C CA . GLU A 1 332 ? -4.391 21.844 25.078 1 94.75 332 GLU A CA 1
ATOM 2575 C C . GLU A 1 332 ? -3.121 21 25.078 1 94.75 332 GLU A C 1
ATOM 2577 O O . GLU A 1 332 ? -2.045 21.484 25.438 1 94.75 332 GLU A O 1
ATOM 2582 N N . ALA A 1 333 ? -3.279 19.781 24.688 1 90.56 333 ALA A N 1
ATOM 2583 C CA . ALA A 1 333 ? -2.123 18.891 24.625 1 90.56 333 ALA A CA 1
ATOM 2584 C C . ALA A 1 333 ? -1.107 19.391 23.609 1 90.56 333 ALA A C 1
ATOM 2586 O O . ALA A 1 333 ? 0.101 19.234 23.797 1 90.56 333 ALA A O 1
ATOM 2587 N N . LEU A 1 334 ? -1.594 19.969 22.531 1 89.38 334 LEU A N 1
ATOM 2588 C CA . LEU A 1 334 ? -0.71 20.5 21.5 1 89.38 334 LEU A CA 1
ATOM 2589 C C . LEU A 1 334 ? 0.036 21.734 22.016 1 89.38 334 LEU A C 1
ATOM 2591 O O . LEU A 1 334 ? 1.179 21.969 21.609 1 89.38 334 LEU A O 1
ATOM 2595 N N . MET A 1 335 ? -0.715 22.5 22.906 1 87.44 335 MET A N 1
ATOM 2596 C CA . MET A 1 335 ? -0.113 23.719 23.438 1 87.44 335 MET A CA 1
ATOM 2597 C C . MET A 1 335 ? 0.917 23.391 24.516 1 87.44 335 MET A C 1
ATOM 2599 O O . MET A 1 335 ? 1.854 24.156 24.75 1 87.44 335 MET A O 1
ATOM 2603 N N . GLY A 1 336 ? 0.632 22.297 25.281 1 73.69 336 GLY A N 1
ATOM 2604 C CA . GLY A 1 336 ? 1.541 21.875 26.344 1 73.69 336 GLY A CA 1
ATOM 2605 C C . GLY A 1 336 ? 2.674 21 25.844 1 73.69 336 GLY A C 1
ATOM 2606 O O . GLY A 1 336 ? 3.434 20.438 26.641 1 73.69 336 GLY A O 1
ATOM 2607 N N . ARG A 1 337 ? 2.498 20.594 24.703 1 57.84 337 ARG A N 1
ATOM 2608 C CA . ARG A 1 337 ? 3.545 19.781 24.094 1 57.84 337 ARG A CA 1
ATOM 2609 C C . ARG A 1 337 ? 4.906 20.453 24.203 1 57.84 337 ARG A C 1
ATOM 2611 O O . ARG A 1 337 ? 5.125 21.516 23.609 1 57.84 337 ARG A O 1
ATOM 2618 N N . LYS A 1 338 ? 5.191 20.734 25.453 1 48.75 338 LYS A N 1
ATOM 2619 C CA . LYS A 1 338 ? 6.633 20.922 25.578 1 48.75 338 LYS A CA 1
ATOM 2620 C C . LYS A 1 338 ? 7.402 19.812 24.875 1 48.75 338 LYS A C 1
ATOM 2622 O O . LYS A 1 338 ? 7.09 18.625 25.047 1 48.75 338 LYS A O 1
ATOM 2627 N N . LYS A 1 339 ? 7.973 19.984 23.719 1 41.28 339 LYS A N 1
ATOM 2628 C CA . LYS A 1 339 ? 8.867 18.875 23.359 1 41.28 339 LYS A CA 1
ATOM 2629 C C . LYS A 1 339 ? 9.789 18.516 24.531 1 41.28 339 LYS A C 1
ATOM 2631 O O . LYS A 1 339 ? 10.227 19.406 25.281 1 41.28 339 LYS A O 1
ATOM 2636 N N . MET B 1 1 ? -11.625 -10.656 -25.141 1 64.81 1 MET B N 1
ATOM 2637 C CA . MET B 1 1 ? -11.781 -9.242 -24.812 1 64.81 1 MET B CA 1
ATOM 2638 C C . MET B 1 1 ? -11.039 -8.359 -25.812 1 64.81 1 MET B C 1
ATOM 2640 O O . MET B 1 1 ? -9.938 -8.695 -26.25 1 64.81 1 MET B O 1
ATOM 2644 N N . SER B 1 2 ? -11.75 -7.395 -26.312 1 73.69 2 SER B N 1
ATOM 2645 C CA . SER B 1 2 ? -11.125 -6.512 -27.297 1 73.69 2 SER B CA 1
ATOM 2646 C C . SER B 1 2 ? -10.055 -5.637 -26.656 1 73.69 2 SER B C 1
ATOM 2648 O O . SER B 1 2 ? -10.281 -5.039 -25.594 1 73.69 2 SER B O 1
ATOM 2650 N N . GLN B 1 3 ? -8.867 -5.738 -27.188 1 78.19 3 GLN B N 1
ATOM 2651 C CA . GLN B 1 3 ? -7.762 -4.895 -26.75 1 78.19 3 GLN B CA 1
ATOM 2652 C C . GLN B 1 3 ? -8.148 -3.418 -26.781 1 78.19 3 GLN B C 1
ATOM 2654 O O . GLN B 1 3 ? -7.734 -2.645 -25.922 1 78.19 3 GLN B O 1
ATOM 2659 N N . LYS B 1 4 ? -9.016 -3.084 -27.781 1 81.94 4 LYS B N 1
ATOM 2660 C CA . LYS B 1 4 ? -9.469 -1.704 -27.922 1 81.94 4 LYS B CA 1
ATOM 2661 C C . LYS B 1 4 ? -10.328 -1.284 -26.734 1 81.94 4 LYS B C 1
ATOM 2663 O O . LYS B 1 4 ? -10.211 -0.162 -26.234 1 81.94 4 LYS B O 1
ATOM 2668 N N . LEU B 1 5 ? -11.164 -2.188 -26.328 1 86 5 LEU B N 1
ATOM 2669 C CA . LEU B 1 5 ? -12.008 -1.896 -25.188 1 86 5 LEU B CA 1
ATOM 2670 C C . LEU B 1 5 ? -11.164 -1.698 -23.922 1 86 5 LEU B C 1
ATOM 2672 O O . LEU B 1 5 ? -11.375 -0.739 -23.172 1 86 5 LEU B O 1
ATOM 2676 N N . MET B 1 6 ? -10.172 -2.533 -23.766 1 85.69 6 MET B N 1
ATOM 2677 C CA . MET B 1 6 ? -9.367 -2.461 -22.562 1 85.69 6 MET B CA 1
ATOM 2678 C C . MET B 1 6 ? -8.531 -1.188 -22.531 1 85.69 6 MET B C 1
ATOM 2680 O O . MET B 1 6 ? -8.383 -0.552 -21.484 1 85.69 6 MET B O 1
ATOM 2684 N N . GLN B 1 7 ? -8.031 -0.798 -23.688 1 83.81 7 GLN B N 1
ATOM 2685 C CA . GLN B 1 7 ? -7.25 0.432 -23.766 1 83.81 7 GLN B CA 1
ATOM 2686 C C . GLN B 1 7 ? -8.109 1.648 -23.422 1 83.81 7 GLN B C 1
ATOM 2688 O O . GLN B 1 7 ? -7.664 2.543 -22.703 1 83.81 7 GLN B O 1
ATOM 2693 N N . SER B 1 8 ? -9.281 1.67 -24 1 89.12 8 SER B N 1
ATOM 2694 C CA . SER B 1 8 ? -10.211 2.762 -23.719 1 89.12 8 SER B CA 1
ATOM 2695 C C . SER B 1 8 ? -10.57 2.809 -22.234 1 89.12 8 SER B C 1
ATOM 2697 O O . SER B 1 8 ? -10.641 3.887 -21.641 1 89.12 8 SER B O 1
ATOM 2699 N N . VAL B 1 9 ? -10.703 1.686 -21.688 1 92.06 9 VAL B N 1
ATOM 2700 C CA . VAL B 1 9 ? -11.094 1.582 -20.297 1 92.06 9 VAL B CA 1
ATOM 2701 C C . VAL B 1 9 ? -9.938 2.016 -19.391 1 92.06 9 VAL B C 1
ATOM 2703 O O . VAL B 1 9 ? -10.141 2.705 -18.391 1 92.06 9 VAL B O 1
ATOM 2706 N N . LEU B 1 10 ? -8.766 1.689 -19.75 1 90.31 10 LEU B N 1
ATOM 2707 C CA . LEU B 1 10 ? -7.594 2.084 -18.969 1 90.31 10 LEU B CA 1
ATOM 2708 C C . LEU B 1 10 ? -7.43 3.6 -18.969 1 90.31 10 LEU B C 1
ATOM 2710 O O . LEU B 1 10 ? -7.098 4.191 -17.938 1 90.31 10 LEU B O 1
ATOM 2714 N N . ASP B 1 11 ? -7.691 4.195 -20.125 1 89.44 11 ASP B N 1
ATOM 2715 C CA . ASP B 1 11 ? -7.656 5.652 -20.188 1 89.44 11 ASP B CA 1
ATOM 2716 C C . ASP B 1 11 ? -8.727 6.273 -19.297 1 89.44 11 ASP B C 1
ATOM 2718 O O . ASP B 1 11 ? -8.484 7.305 -18.656 1 89.44 11 ASP B O 1
ATOM 2722 N N . GLY B 1 12 ? -9.812 5.648 -19.297 1 91.94 12 GLY B N 1
ATOM 2723 C CA . GLY B 1 12 ? -10.883 6.09 -18.422 1 91.94 12 GLY B CA 1
ATOM 2724 C C . GLY B 1 12 ? -10.523 5.973 -16.953 1 91.94 12 GLY B C 1
ATOM 2725 O O . GLY B 1 12 ? -10.875 6.84 -16.141 1 91.94 12 GLY B O 1
ATOM 2726 N N . LEU B 1 13 ? -9.852 4.918 -16.609 1 94 13 LEU B N 1
ATOM 2727 C CA . LEU B 1 13 ? -9.414 4.719 -15.227 1 94 13 LEU B CA 1
ATOM 2728 C C . LEU B 1 13 ? -8.438 5.812 -14.797 1 94 13 LEU B C 1
ATOM 2730 O O . LEU B 1 13 ? -8.531 6.328 -13.688 1 94 13 LEU B O 1
ATOM 2734 N N . LYS B 1 14 ? -7.512 6.145 -15.727 1 93.75 14 LYS B N 1
ATOM 2735 C CA . LYS B 1 14 ? -6.566 7.227 -15.469 1 93.75 14 LYS B CA 1
ATOM 2736 C C . LYS B 1 14 ? -7.297 8.531 -15.156 1 93.75 14 LYS B C 1
ATOM 2738 O O . LYS B 1 14 ? -6.973 9.211 -14.18 1 93.75 14 LYS B O 1
ATOM 2743 N N . GLY B 1 15 ? -8.305 8.789 -15.961 1 94.12 15 GLY B N 1
ATOM 2744 C CA . GLY B 1 15 ? -9.102 9.992 -15.742 1 94.12 15 GLY B CA 1
ATOM 2745 C C . GLY B 1 15 ? -9.828 9.984 -14.414 1 94.12 15 GLY B C 1
ATOM 2746 O O . GLY B 1 15 ? -9.875 11.008 -13.719 1 94.12 15 GLY B O 1
ATOM 2747 N N . THR B 1 16 ? -10.359 8.867 -14.055 1 93.88 16 THR B N 1
ATOM 2748 C CA . THR B 1 16 ? -11.078 8.734 -12.789 1 93.88 16 THR B CA 1
ATOM 2749 C C . THR B 1 16 ? -10.141 8.938 -11.609 1 93.88 16 THR B C 1
ATOM 2751 O O . THR B 1 16 ? -10.477 9.633 -10.648 1 93.88 16 THR B O 1
ATOM 2754 N N . LEU B 1 17 ? -8.992 8.336 -11.656 1 94.56 17 LEU B N 1
ATOM 2755 C CA . LEU B 1 17 ? -8.023 8.469 -10.57 1 94.56 17 LEU B CA 1
ATOM 2756 C C . LEU B 1 17 ? -7.562 9.914 -10.43 1 94.56 17 LEU B C 1
ATOM 2758 O O . LEU B 1 17 ? -7.5 10.445 -9.32 1 94.56 17 LEU B O 1
ATOM 2762 N N . ILE B 1 18 ? -7.297 10.562 -11.531 1 96.81 18 ILE B N 1
ATOM 2763 C CA . ILE B 1 18 ? -6.82 11.945 -11.531 1 96.81 18 ILE B CA 1
ATOM 2764 C C . ILE B 1 18 ? -7.902 12.859 -10.961 1 96.81 18 ILE B C 1
ATOM 2766 O O . ILE B 1 18 ? -7.629 13.695 -10.094 1 96.81 18 ILE B O 1
ATOM 2770 N N . ARG B 1 19 ? -9.109 12.688 -11.398 1 95.75 19 ARG B N 1
ATOM 2771 C CA . ARG B 1 19 ? -10.211 13.508 -10.906 1 95.75 19 ARG B CA 1
ATOM 2772 C C . ARG B 1 19 ? -10.375 13.359 -9.398 1 95.75 19 ARG B C 1
ATOM 2774 O O . ARG B 1 19 ? -10.57 14.344 -8.688 1 95.75 19 ARG B O 1
ATOM 2781 N N . SER B 1 20 ? -10.273 12.141 -9.008 1 94.62 20 SER B N 1
ATOM 2782 C CA . SER B 1 20 ? -10.406 11.867 -7.582 1 94.62 20 SER B CA 1
ATOM 2783 C C . SER B 1 20 ? -9.258 12.5 -6.793 1 94.62 20 SER B C 1
ATOM 2785 O O . SER B 1 20 ? -9.445 12.938 -5.656 1 94.62 20 SER B O 1
ATOM 2787 N N . ALA B 1 21 ? -8.094 12.531 -7.352 1 96.38 21 ALA B N 1
ATOM 2788 C CA . ALA B 1 21 ? -6.891 12.984 -6.664 1 96.38 21 ALA B CA 1
ATOM 2789 C C . ALA B 1 21 ? -6.883 14.508 -6.523 1 96.38 21 ALA B C 1
ATOM 2791 O O . ALA B 1 21 ? -6.414 15.039 -5.516 1 96.38 21 ALA B O 1
ATOM 2792 N N . VAL B 1 22 ? -7.473 15.203 -7.48 1 96.88 22 VAL B N 1
ATOM 2793 C CA . VAL B 1 22 ? -7.188 16.641 -7.531 1 96.88 22 VAL B CA 1
ATOM 2794 C C . VAL B 1 22 ? -8.43 17.422 -7.117 1 96.88 22 VAL B C 1
ATOM 2796 O O . VAL B 1 22 ? -8.398 18.656 -7.07 1 96.88 22 VAL B O 1
ATOM 2799 N N . VAL B 1 23 ? -9.492 16.75 -6.77 1 90.12 23 VAL B N 1
ATOM 2800 C CA . VAL B 1 23 ? -10.789 17.391 -6.543 1 90.12 23 VAL B CA 1
ATOM 2801 C C . VAL B 1 23 ? -10.656 18.484 -5.484 1 90.12 23 VAL B C 1
ATOM 2803 O O . VAL B 1 23 ? -11.359 19.484 -5.535 1 90.12 23 VAL B O 1
ATOM 2806 N N . ARG B 1 24 ? -9.734 18.453 -4.559 1 85.25 24 ARG B N 1
ATOM 2807 C CA . ARG B 1 24 ? -9.633 19.453 -3.498 1 85.25 24 ARG B CA 1
ATOM 2808 C C . ARG B 1 24 ? -8.281 20.156 -3.543 1 85.25 24 ARG B C 1
ATOM 2810 O O . ARG B 1 24 ? -7.805 20.672 -2.525 1 85.25 24 ARG B O 1
ATOM 2817 N N . MET B 1 25 ? -7.703 20.125 -4.691 1 94.75 25 MET B N 1
ATOM 2818 C CA . MET B 1 25 ? -6.379 20.734 -4.793 1 94.75 25 MET B CA 1
ATOM 2819 C C . MET B 1 25 ? -6.449 22.078 -5.52 1 94.75 25 MET B C 1
ATOM 2821 O O . MET B 1 25 ? -7.324 22.297 -6.359 1 94.75 25 MET B O 1
ATOM 2825 N N . GLN B 1 26 ? -5.586 22.922 -5.145 1 94.44 26 GLN B N 1
ATOM 2826 C CA . GLN B 1 26 ? -5.398 24.156 -5.891 1 94.44 26 GLN B CA 1
ATOM 2827 C C . GLN B 1 26 ? -4.809 23.891 -7.273 1 94.44 26 GLN B C 1
ATOM 2829 O O . GLN B 1 26 ? -4.234 22.828 -7.508 1 94.44 26 GLN B O 1
ATOM 2834 N N . PRO B 1 27 ? -4.918 24.828 -8.18 1 94.75 27 PRO B N 1
ATOM 2835 C CA . PRO B 1 27 ? -4.59 24.594 -9.594 1 94.75 27 PRO B CA 1
ATOM 2836 C C . PRO B 1 27 ? -3.156 24.094 -9.789 1 94.75 27 PRO B C 1
ATOM 2838 O O . PRO B 1 27 ? -2.924 23.156 -10.547 1 94.75 27 PRO B O 1
ATOM 2841 N N . GLN B 1 28 ? -2.199 24.688 -9.148 1 95 28 GLN B N 1
ATOM 2842 C CA . GLN B 1 28 ? -0.806 24.297 -9.336 1 95 28 GLN B CA 1
ATOM 2843 C C . GLN B 1 28 ? -0.559 22.875 -8.836 1 95 28 GLN B C 1
ATOM 2845 O O . GLN B 1 28 ? 0.091 22.078 -9.508 1 95 28 GLN B O 1
ATOM 2850 N N . GLU B 1 29 ? -1.055 22.562 -7.66 1 96.31 29 GLU B N 1
ATOM 2851 C CA . GLU B 1 29 ? -0.919 21.234 -7.078 1 96.31 29 GLU B CA 1
ATOM 2852 C C . GLU B 1 29 ? -1.675 20.203 -7.902 1 96.31 29 GLU B C 1
ATOM 2854 O O . GLU B 1 29 ? -1.193 19.078 -8.094 1 96.31 29 GLU B O 1
ATOM 2859 N N . ALA B 1 30 ? -2.85 20.641 -8.406 1 97.12 30 ALA B N 1
ATOM 2860 C CA . ALA B 1 30 ? -3.648 19.766 -9.25 1 97.12 30 ALA B CA 1
ATOM 2861 C C . ALA B 1 30 ? -2.9 19.406 -10.539 1 97.12 30 ALA B C 1
ATOM 2863 O O . ALA B 1 30 ? -2.918 18.25 -10.977 1 97.12 30 ALA B O 1
ATOM 2864 N N . ALA B 1 31 ? -2.279 20.422 -11.094 1 97.38 31 ALA B N 1
ATOM 2865 C CA . ALA B 1 31 ? -1.544 20.203 -12.336 1 97.38 31 ALA B CA 1
ATOM 2866 C C . ALA B 1 31 ? -0.363 19.266 -12.117 1 97.38 31 ALA B C 1
ATOM 2868 O O . ALA B 1 31 ? -0.114 18.375 -12.938 1 97.38 31 ALA B O 1
ATOM 2869 N N . GLU B 1 32 ? 0.396 19.438 -11.086 1 96.69 32 GLU B N 1
ATOM 2870 C CA . GLU B 1 32 ? 1.55 18.594 -10.773 1 96.69 32 GLU B CA 1
ATOM 2871 C C . GLU B 1 32 ? 1.124 17.156 -10.492 1 96.69 32 GLU B C 1
ATOM 2873 O O . GLU B 1 32 ? 1.762 16.219 -10.961 1 96.69 32 GLU B O 1
ATOM 2878 N N . THR B 1 33 ? 0.08 17.047 -9.719 1 97.62 33 THR B N 1
ATOM 2879 C CA . THR B 1 33 ? -0.432 15.727 -9.367 1 97.62 33 THR B CA 1
ATOM 2880 C C . THR B 1 33 ? -0.95 15.008 -10.609 1 97.62 33 THR B C 1
ATOM 2882 O O . THR B 1 33 ? -0.684 13.82 -10.797 1 97.62 33 THR B O 1
ATOM 2885 N N . THR B 1 34 ? -1.658 15.75 -11.484 1 98.12 34 THR B N 1
ATOM 2886 C CA . THR B 1 34 ? -2.164 15.203 -12.734 1 98.12 34 THR B CA 1
ATOM 2887 C C . THR B 1 34 ? -1.019 14.688 -13.602 1 98.12 34 THR B C 1
ATOM 2889 O O . THR B 1 34 ? -1.078 13.57 -14.125 1 98.12 34 THR B O 1
ATOM 2892 N N . ALA B 1 35 ? -0.016 15.469 -13.688 1 97.75 35 ALA B N 1
ATOM 2893 C CA . ALA B 1 35 ? 1.13 15.102 -14.516 1 97.75 35 ALA B CA 1
ATOM 2894 C C . ALA B 1 35 ? 1.812 13.844 -13.977 1 97.75 35 ALA B C 1
ATOM 2896 O O . ALA B 1 35 ? 2.17 12.945 -14.742 1 97.75 35 ALA B O 1
ATOM 2897 N N . ARG B 1 36 ? 1.993 13.773 -12.688 1 97.62 36 ARG B N 1
ATOM 2898 C CA . ARG B 1 36 ? 2.676 12.648 -12.062 1 97.62 36 ARG B CA 1
ATOM 2899 C C . ARG B 1 36 ? 1.891 11.352 -12.25 1 97.62 36 ARG B C 1
ATOM 2901 O O . ARG B 1 36 ? 2.453 10.336 -12.656 1 97.62 36 ARG B O 1
ATOM 2908 N N . ILE B 1 37 ? 0.602 11.398 -12.016 1 96.69 37 ILE B N 1
ATOM 2909 C CA . ILE B 1 37 ? -0.242 10.219 -12.141 1 96.69 37 ILE B CA 1
ATOM 2910 C C . ILE B 1 37 ? -0.293 9.773 -13.602 1 96.69 37 ILE B C 1
ATOM 2912 O O . ILE B 1 37 ? -0.2 8.578 -13.898 1 96.69 37 ILE B O 1
ATOM 2916 N N . SER B 1 38 ? -0.404 10.742 -14.484 1 96.44 38 SER B N 1
ATOM 2917 C CA . SER B 1 38 ? -0.446 10.422 -15.906 1 96.44 38 SER B CA 1
ATOM 2918 C C . SER B 1 38 ? 0.836 9.727 -16.359 1 96.44 38 SER B C 1
ATOM 2920 O O . SER B 1 38 ? 0.788 8.719 -17.078 1 96.44 38 SER B O 1
ATOM 2922 N N . GLN B 1 39 ? 1.939 10.258 -15.938 1 95.62 39 GLN B N 1
ATOM 2923 C CA . GLN B 1 39 ? 3.229 9.68 -16.312 1 95.62 39 GLN B CA 1
ATOM 2924 C C . GLN B 1 39 ? 3.377 8.266 -15.75 1 95.62 39 GLN B C 1
ATOM 2926 O O . GLN B 1 39 ? 3.875 7.371 -16.438 1 95.62 39 GLN B O 1
ATOM 2931 N N . MET B 1 40 ? 2.979 8.109 -14.539 1 94.94 40 MET B N 1
ATOM 2932 C CA . MET B 1 40 ? 3.086 6.797 -13.906 1 94.94 40 MET B CA 1
ATOM 2933 C C . MET B 1 40 ? 2.223 5.77 -14.625 1 94.94 40 MET B C 1
ATOM 2935 O O . MET B 1 40 ? 2.67 4.652 -14.891 1 94.94 40 MET B O 1
ATOM 2939 N N . PHE B 1 41 ? 1.006 6.125 -14.945 1 93.19 41 PHE B N 1
ATOM 2940 C CA . PHE B 1 41 ? 0.096 5.242 -15.664 1 93.19 41 PHE B CA 1
ATOM 2941 C C . PHE B 1 41 ? 0.683 4.844 -17.016 1 93.19 41 PHE B C 1
ATOM 2943 O O . PHE B 1 41 ? 0.733 3.658 -17.344 1 93.19 41 PHE B O 1
ATOM 2950 N N . ASP B 1 42 ? 1.153 5.816 -17.656 1 91.75 42 ASP B N 1
ATOM 2951 C CA . ASP B 1 42 ? 1.662 5.586 -19.016 1 91.75 42 ASP B CA 1
ATOM 2952 C C . ASP B 1 42 ? 2.926 4.727 -18.984 1 91.75 42 ASP B C 1
ATOM 2954 O O . ASP B 1 42 ? 3.154 3.92 -19.875 1 91.75 42 ASP B O 1
ATOM 2958 N N . HIS B 1 43 ? 3.676 4.891 -17.969 1 92.94 43 HIS B N 1
ATOM 2959 C CA . HIS B 1 43 ? 4.949 4.184 -17.859 1 92.94 43 HIS B CA 1
ATOM 2960 C C . HIS B 1 43 ? 4.746 2.754 -17.375 1 92.94 43 HIS B C 1
ATOM 2962 O O . HIS B 1 43 ? 5.457 1.841 -17.797 1 92.94 43 HIS B O 1
ATOM 2968 N N . THR B 1 44 ? 3.754 2.594 -16.516 1 91.25 44 THR B N 1
ATOM 2969 C CA . THR B 1 44 ? 3.713 1.312 -15.82 1 91.25 44 THR B CA 1
ATOM 2970 C C . THR B 1 44 ? 2.561 0.454 -16.328 1 91.25 44 THR B C 1
ATOM 2972 O O . THR B 1 44 ? 2.547 -0.762 -16.125 1 91.25 44 THR B O 1
ATOM 2975 N N . MET B 1 45 ? 1.571 0.984 -16.953 1 84.88 45 MET B N 1
ATOM 2976 C CA . MET B 1 45 ? 0.388 0.225 -17.344 1 84.88 45 MET B CA 1
ATOM 2977 C C . MET B 1 45 ? 0.294 0.114 -18.859 1 84.88 45 MET B C 1
ATOM 2979 O O . MET B 1 45 ? -0.477 -0.694 -19.391 1 84.88 45 MET B O 1
ATOM 2983 N N . ALA B 1 46 ? 1.061 0.938 -19.5 1 70 46 ALA B N 1
ATOM 2984 C CA . ALA B 1 46 ? 0.999 0.919 -20.969 1 70 46 ALA B CA 1
ATOM 2985 C C . ALA B 1 46 ? 1.736 -0.292 -21.531 1 70 46 ALA B C 1
ATOM 2987 O O . ALA B 1 46 ? 2.762 -0.71 -20.984 1 70 46 ALA B O 1
ATOM 2988 N N . GLY B 1 47 ? 1.092 -0.908 -22.438 1 66.69 47 GLY B N 1
ATOM 2989 C CA . GLY B 1 47 ? 1.764 -1.954 -23.188 1 66.69 47 GLY B CA 1
ATOM 2990 C C . GLY B 1 47 ? 1.563 -3.338 -22.609 1 66.69 47 GLY B C 1
ATOM 2991 O O . GLY B 1 47 ? 2.152 -4.312 -23.078 1 66.69 47 GLY B O 1
ATOM 2992 N N . GLY B 1 48 ? 0.791 -3.426 -21.562 1 70 48 GLY B N 1
ATOM 2993 C CA . GLY B 1 48 ? 0.591 -4.738 -20.969 1 70 48 GLY B CA 1
ATOM 2994 C C . GLY B 1 48 ? -0.365 -5.609 -21.766 1 70 48 GLY B C 1
ATOM 2995 O O . GLY B 1 48 ? -1.149 -5.105 -22.562 1 70 48 GLY B O 1
ATOM 2996 N N . LYS B 1 49 ? -0.242 -6.922 -21.641 1 74.69 49 LYS B N 1
ATOM 2997 C CA . LYS B 1 49 ? -1.069 -7.895 -22.344 1 74.69 49 LYS B CA 1
ATOM 2998 C C . LYS B 1 49 ? -2.449 -8.008 -21.703 1 74.69 49 LYS B C 1
ATOM 3000 O O . LYS B 1 49 ? -3.352 -8.633 -22.266 1 74.69 49 LYS B O 1
ATOM 3005 N N . HIS B 1 50 ? -2.693 -7.434 -20.594 1 86.75 50 HIS B N 1
ATOM 3006 C CA . HIS B 1 50 ? -3.963 -7.375 -19.875 1 86.75 50 HIS B CA 1
ATOM 3007 C C . HIS B 1 50 ? -4.559 -8.766 -19.688 1 86.75 50 HIS B C 1
ATOM 3009 O O . HIS B 1 50 ? -5.742 -8.977 -19.953 1 86.75 50 HIS B O 1
ATOM 3015 N N . GLN B 1 51 ? -3.672 -9.688 -19.344 1 89.06 51 GLN B N 1
ATOM 3016 C CA . GLN B 1 51 ? -4.086 -11.086 -19.219 1 89.06 51 GLN B CA 1
ATOM 3017 C C . GLN B 1 51 ? -5.059 -11.266 -18.062 1 89.06 51 GLN B C 1
ATOM 3019 O O . GLN B 1 51 ? -6.066 -11.961 -18.188 1 89.06 51 GLN B O 1
ATOM 3024 N N . ARG B 1 52 ? -4.848 -10.617 -17 1 94.19 52 ARG B N 1
ATOM 3025 C CA . ARG B 1 52 ? -5.68 -10.797 -15.812 1 94.19 52 ARG B CA 1
ATOM 3026 C C . ARG B 1 52 ? -7.051 -10.156 -16 1 94.19 52 ARG B C 1
ATOM 3028 O O . ARG B 1 52 ? -8.078 -10.789 -15.75 1 94.19 52 ARG B O 1
ATOM 3035 N N . SER B 1 53 ? -7.039 -8.898 -16.5 1 95.5 53 SER B N 1
ATOM 3036 C CA . SER B 1 53 ? -8.312 -8.234 -16.75 1 95.5 53 SER B CA 1
ATOM 3037 C C . SER B 1 53 ? -9.102 -8.938 -17.844 1 95.5 53 SER B C 1
ATOM 3039 O O . SER B 1 53 ? -10.328 -9.047 -17.766 1 95.5 53 SER B O 1
ATOM 3041 N N . GLY B 1 54 ? -8.367 -9.43 -18.859 1 94.81 54 GLY B N 1
ATOM 3042 C CA . GLY B 1 54 ? -9.016 -10.18 -19.922 1 94.81 54 GLY B CA 1
ATOM 3043 C C . GLY B 1 54 ? -9.688 -11.453 -19.422 1 94.81 54 GLY B C 1
ATOM 3044 O O . GLY B 1 54 ? -10.82 -11.75 -19.781 1 94.81 54 GLY B O 1
ATOM 3045 N N . LEU B 1 55 ? -8.984 -12.172 -18.594 1 96.81 55 LEU B N 1
ATOM 3046 C CA . LEU B 1 55 ? -9.539 -13.398 -18.016 1 96.81 55 LEU B CA 1
ATOM 3047 C C . LEU B 1 55 ? -10.805 -13.094 -17.219 1 96.81 55 LEU B C 1
ATOM 3049 O O . LEU B 1 55 ? -11.805 -13.805 -17.344 1 96.81 55 LEU B O 1
ATOM 3053 N N . ALA B 1 56 ? -10.82 -12.062 -16.422 1 97.88 56 ALA B N 1
ATOM 3054 C CA . ALA B 1 56 ? -11.969 -11.68 -15.609 1 97.88 56 ALA B CA 1
ATOM 3055 C C . ALA B 1 56 ? -13.164 -11.297 -16.484 1 97.88 56 ALA B C 1
ATOM 3057 O O . ALA B 1 56 ? -14.281 -11.766 -16.266 1 97.88 56 ALA B O 1
ATOM 3058 N N . LEU B 1 57 ? -12.875 -10.445 -17.469 1 97.12 57 LEU B N 1
ATOM 3059 C CA . LEU B 1 57 ? -13.953 -9.961 -18.312 1 97.12 57 LEU B CA 1
ATOM 3060 C C . LEU B 1 57 ? -14.555 -11.094 -19.141 1 97.12 57 LEU B C 1
ATOM 3062 O O . LEU B 1 57 ? -15.773 -11.188 -19.281 1 97.12 57 LEU B O 1
ATOM 3066 N N . ASN B 1 58 ? -13.672 -11.945 -19.703 1 96.69 58 ASN B N 1
ATOM 3067 C CA . ASN B 1 58 ? -14.156 -13.094 -20.469 1 96.69 58 ASN B CA 1
ATOM 3068 C C . ASN B 1 58 ? -15.008 -14.023 -19.625 1 96.69 58 ASN B C 1
ATOM 3070 O O . ASN B 1 58 ? -15.984 -14.594 -20.094 1 96.69 58 ASN B O 1
ATOM 3074 N N . THR B 1 59 ? -14.625 -14.203 -18.375 1 97.81 59 THR B N 1
ATOM 3075 C CA . THR B 1 59 ? -15.406 -15.016 -17.453 1 97.81 59 THR B CA 1
ATOM 3076 C C . THR B 1 59 ? -16.781 -14.391 -17.203 1 97.81 59 THR B C 1
ATOM 3078 O O . THR B 1 59 ? -17.797 -15.086 -17.234 1 97.81 59 THR B O 1
ATOM 3081 N N . PHE B 1 60 ? -16.859 -13.062 -16.953 1 98.06 60 PHE B N 1
ATOM 3082 C CA . PHE B 1 60 ? -18.125 -12.352 -16.766 1 98.06 60 PHE B CA 1
ATOM 3083 C C . PHE B 1 60 ? -19.031 -12.516 -17.969 1 98.06 60 PHE B C 1
ATOM 3085 O O . PHE B 1 60 ? -20.203 -12.875 -17.844 1 98.06 60 PHE B O 1
ATOM 3092 N N . VAL B 1 61 ? -18.453 -12.289 -19.172 1 97 61 VAL B N 1
ATOM 3093 C CA . VAL B 1 61 ? -19.234 -12.328 -20.406 1 97 61 VAL B CA 1
ATOM 3094 C C . VAL B 1 61 ? -19.766 -13.742 -20.641 1 97 61 VAL B C 1
ATOM 3096 O O . VAL B 1 61 ? -20.906 -13.922 -21.094 1 97 61 VAL B O 1
ATOM 3099 N N . ALA B 1 62 ? -18.953 -14.734 -20.312 1 97.38 62 ALA B N 1
ATOM 3100 C CA . ALA B 1 62 ? -19.391 -16.125 -20.438 1 97.38 62 ALA B CA 1
ATOM 3101 C C . ALA B 1 62 ? -20.562 -16.422 -19.516 1 97.38 62 ALA B C 1
ATOM 3103 O O . ALA B 1 62 ? -21.484 -17.141 -19.875 1 97.38 62 ALA B O 1
ATOM 3104 N N . LEU B 1 63 ? -20.578 -15.875 -18.344 1 97.69 63 LEU B N 1
ATOM 3105 C CA . LEU B 1 63 ? -21.578 -16.156 -17.312 1 97.69 63 LEU B CA 1
ATOM 3106 C C . LEU B 1 63 ? -22.828 -15.297 -17.531 1 97.69 63 LEU B C 1
ATOM 3108 O O . LEU B 1 63 ? -23.891 -15.609 -17 1 97.69 63 LEU B O 1
ATOM 3112 N N . ALA B 1 64 ? -22.578 -14.156 -18.188 1 97.12 64 ALA B N 1
ATOM 3113 C CA . ALA B 1 64 ? -23.672 -13.219 -18.422 1 97.12 64 ALA B CA 1
ATOM 3114 C C . ALA B 1 64 ? -23.766 -12.852 -19.906 1 97.12 64 ALA B C 1
ATOM 3116 O O . ALA B 1 64 ? -23.609 -11.688 -20.266 1 97.12 64 ALA B O 1
ATOM 3117 N N . PRO B 1 65 ? -24.156 -13.812 -20.688 1 94.81 65 PRO B N 1
ATOM 3118 C CA . PRO B 1 65 ? -24.156 -13.594 -22.141 1 94.81 65 PRO B CA 1
ATOM 3119 C C . PRO B 1 65 ? -25.141 -12.523 -22.578 1 94.81 65 PRO B C 1
ATOM 3121 O O . PRO B 1 65 ? -25.016 -11.961 -23.672 1 94.81 65 PRO B O 1
ATOM 3124 N N . LYS B 1 66 ? -26.094 -12.18 -21.797 1 97 66 LYS B N 1
ATOM 3125 C CA . LYS B 1 66 ? -27.094 -11.188 -22.156 1 97 66 LYS B CA 1
ATOM 3126 C C . LYS B 1 66 ? -26.828 -9.852 -21.469 1 97 66 LYS B C 1
ATOM 3128 O O . LYS B 1 66 ? -27.703 -8.984 -21.438 1 97 66 LYS B O 1
ATOM 3133 N N . ALA B 1 67 ? -25.672 -9.75 -20.891 1 96.56 67 ALA B N 1
ATOM 3134 C CA . ALA B 1 67 ? -25.344 -8.492 -20.234 1 96.56 67 ALA B CA 1
ATOM 3135 C C . ALA B 1 67 ? -25.438 -7.316 -21.203 1 96.56 67 ALA B C 1
ATOM 3137 O O . ALA B 1 67 ? -25.062 -7.426 -22.359 1 96.56 67 ALA B O 1
ATOM 3138 N N . SER B 1 68 ? -25.938 -6.199 -20.766 1 96.94 68 SER B N 1
ATOM 3139 C CA . SER B 1 68 ? -26.031 -4.984 -21.562 1 96.94 68 SER B CA 1
ATOM 3140 C C . SER B 1 68 ? -24.656 -4.406 -21.859 1 96.94 68 SER B C 1
ATOM 3142 O O . SER B 1 68 ? -23.672 -4.766 -21.203 1 96.94 68 SER B O 1
ATOM 3144 N N . LYS B 1 69 ? -24.594 -3.57 -22.828 1 95.12 69 LYS B N 1
ATOM 3145 C CA . LYS B 1 69 ? -23.359 -2.881 -23.141 1 95.12 69 LYS B CA 1
ATOM 3146 C C . LYS B 1 69 ? -22.828 -2.104 -21.938 1 95.12 69 LYS B C 1
ATOM 3148 O O . LYS B 1 69 ? -21.625 -2.109 -21.656 1 95.12 69 LYS B O 1
ATOM 3153 N N . THR B 1 70 ? -23.75 -1.505 -21.25 1 95.62 70 THR B N 1
ATOM 3154 C CA . THR B 1 70 ? -23.391 -0.732 -20.062 1 95.62 70 THR B CA 1
ATOM 3155 C C . THR B 1 70 ? -22.828 -1.642 -18.984 1 95.62 70 THR B C 1
ATOM 3157 O O . THR B 1 70 ? -21.844 -1.295 -18.312 1 95.62 70 THR B O 1
ATOM 3160 N N . ALA B 1 71 ? -23.422 -2.768 -18.828 1 96.31 71 ALA B N 1
ATOM 3161 C CA . ALA B 1 71 ? -22.938 -3.725 -17.844 1 96.31 71 ALA B CA 1
ATOM 3162 C C . ALA B 1 71 ? -21.547 -4.219 -18.188 1 96.31 71 ALA B C 1
ATOM 3164 O O . ALA B 1 71 ? -20.688 -4.363 -17.312 1 96.31 71 ALA B O 1
ATOM 3165 N N . ILE B 1 72 ? -21.297 -4.422 -19.453 1 96.5 72 ILE B N 1
ATOM 3166 C CA . ILE B 1 72 ? -19.984 -4.891 -19.922 1 96.5 72 ILE B CA 1
ATOM 3167 C C . ILE B 1 72 ? -18.938 -3.799 -19.703 1 96.5 72 ILE B C 1
ATOM 3169 O O . ILE B 1 72 ? -17.828 -4.074 -19.25 1 96.5 72 ILE B O 1
ATOM 3173 N N . GLU B 1 73 ? -19.281 -2.592 -19.984 1 95.56 73 GLU B N 1
ATOM 3174 C CA . GLU B 1 73 ? -18.375 -1.47 -19.781 1 95.56 73 GLU B CA 1
ATOM 3175 C C . GLU B 1 73 ? -18.031 -1.298 -18.297 1 95.56 73 GLU B C 1
ATOM 3177 O O . GLU B 1 73 ? -16.875 -1.054 -17.953 1 95.56 73 GLU B O 1
ATOM 3182 N N . ASN B 1 74 ? -19.047 -1.391 -17.484 1 97 74 ASN B N 1
ATOM 3183 C CA . ASN B 1 74 ? -18.812 -1.29 -16.047 1 97 74 ASN B CA 1
ATOM 3184 C C . ASN B 1 74 ? -17.938 -2.43 -15.547 1 97 74 ASN B C 1
ATOM 3186 O O . ASN B 1 74 ? -17.031 -2.211 -14.727 1 97 74 ASN B O 1
ATOM 3190 N N . ALA B 1 75 ? -18.234 -3.609 -16.062 1 97.75 75 ALA B N 1
ATOM 3191 C CA . ALA B 1 75 ? -17.391 -4.758 -15.711 1 97.75 75 ALA B CA 1
ATOM 3192 C C . ALA B 1 75 ? -15.953 -4.547 -16.156 1 97.75 75 ALA B C 1
ATOM 3194 O O . ALA B 1 75 ? -15.016 -4.883 -15.43 1 97.75 75 ALA B O 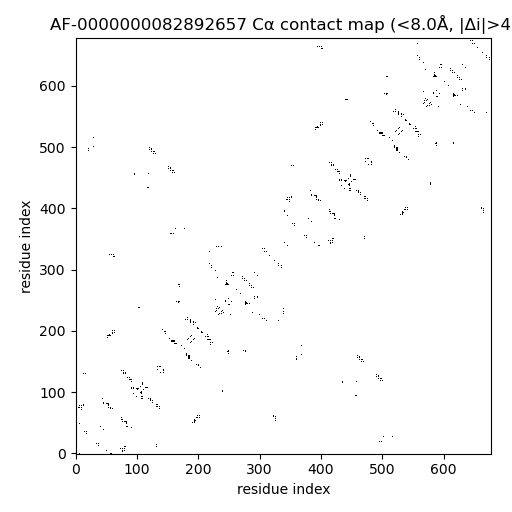1
ATOM 3195 N N . ALA B 1 76 ? -15.789 -4 -17.328 1 97.19 76 ALA B N 1
ATOM 3196 C CA . ALA B 1 76 ? -14.461 -3.736 -17.859 1 97.19 76 ALA B CA 1
ATOM 3197 C C . ALA B 1 76 ? -13.695 -2.754 -16.969 1 97.19 76 ALA B C 1
ATOM 3199 O O . ALA B 1 76 ? -12.492 -2.912 -16.75 1 97.19 76 ALA B O 1
ATOM 3200 N N . LYS B 1 77 ? -14.383 -1.757 -16.453 1 96.94 77 LYS B N 1
ATOM 3201 C CA . LYS B 1 77 ? -13.758 -0.81 -15.531 1 96.94 77 LYS B CA 1
ATOM 3202 C C . LYS B 1 77 ? -13.297 -1.505 -14.25 1 96.94 77 LYS B C 1
ATOM 3204 O O . LYS B 1 77 ? -12.188 -1.265 -13.773 1 96.94 77 LYS B O 1
ATOM 3209 N N . VAL B 1 78 ? -14.125 -2.393 -13.75 1 98.06 78 VAL B N 1
ATOM 3210 C CA . VAL B 1 78 ? -13.812 -3.1 -12.516 1 98.06 78 VAL B CA 1
ATOM 3211 C C . VAL B 1 78 ? -12.594 -4 -12.727 1 98.06 78 VAL B C 1
ATOM 3213 O O . VAL B 1 78 ? -11.625 -3.934 -11.977 1 98.06 78 VAL B O 1
ATOM 3216 N N . VAL B 1 79 ? -12.625 -4.785 -13.789 1 97.56 79 VAL B N 1
ATOM 3217 C CA . VAL B 1 79 ? -11.57 -5.781 -13.969 1 97.56 79 VAL B CA 1
ATOM 3218 C C . VAL B 1 79 ? -10.273 -5.094 -14.383 1 97.56 79 VAL B C 1
ATOM 3220 O O . VAL B 1 79 ? -9.18 -5.625 -14.156 1 97.56 79 VAL B O 1
ATOM 3223 N N . ALA B 1 80 ? -10.367 -3.895 -14.977 1 95.81 80 ALA B N 1
ATOM 3224 C CA . ALA B 1 80 ? -9.172 -3.131 -15.344 1 95.81 80 ALA B CA 1
ATOM 3225 C C . ALA B 1 80 ? -8.391 -2.699 -14.109 1 95.81 80 ALA B C 1
ATOM 3227 O O . ALA B 1 80 ? -7.199 -2.402 -14.188 1 95.81 80 ALA B O 1
ATOM 3228 N N . THR B 1 81 ? -9.031 -2.676 -12.953 1 96.94 81 THR B N 1
ATOM 3229 C CA . THR B 1 81 ? -8.336 -2.324 -11.719 1 96.94 81 THR B CA 1
ATOM 3230 C C . THR B 1 81 ? -7.316 -3.396 -11.352 1 96.94 81 THR B C 1
ATOM 3232 O O . THR B 1 81 ? -6.402 -3.148 -10.562 1 96.94 81 THR B O 1
ATOM 3235 N N . LEU B 1 82 ? -7.426 -4.59 -11.953 1 96.81 82 LEU B N 1
ATOM 3236 C CA . LEU B 1 82 ? -6.402 -5.613 -11.781 1 96.81 82 LEU B CA 1
ATOM 3237 C C . LEU B 1 82 ? -5.07 -5.152 -12.359 1 96.81 82 LEU B C 1
ATOM 3239 O O . LEU B 1 82 ? -4.008 -5.504 -11.836 1 96.81 82 LEU B O 1
ATOM 3243 N N . GLU B 1 83 ? -5.164 -4.363 -13.391 1 95.31 83 GLU B N 1
ATOM 3244 C CA . GLU B 1 83 ? -3.941 -3.826 -13.984 1 95.31 83 GLU B CA 1
ATOM 3245 C C . GLU B 1 83 ? -3.303 -2.779 -13.078 1 95.31 83 GLU B C 1
ATOM 3247 O O . GLU B 1 83 ? -2.076 -2.65 -13.039 1 95.31 83 GLU B O 1
ATOM 3252 N N . MET B 1 84 ? -4.105 -2.02 -12.383 1 95.75 84 MET B N 1
ATOM 3253 C CA . MET B 1 84 ? -3.588 -1.098 -11.375 1 95.75 84 MET B CA 1
ATOM 3254 C C . MET B 1 84 ? -2.887 -1.855 -10.25 1 95.75 84 MET B C 1
ATOM 3256 O O . MET B 1 84 ? -1.791 -1.48 -9.836 1 95.75 84 MET B O 1
ATOM 3260 N N . LEU B 1 85 ? -3.541 -2.895 -9.836 1 97.25 85 LEU B N 1
ATOM 3261 C CA . LEU B 1 85 ? -2.971 -3.703 -8.766 1 97.25 85 LEU B CA 1
ATOM 3262 C C . LEU B 1 85 ? -1.653 -4.332 -9.203 1 97.25 85 LEU B C 1
ATOM 3264 O O . LEU B 1 85 ? -0.69 -4.367 -8.438 1 97.25 85 LEU B O 1
ATOM 3268 N N . GLN B 1 86 ? -1.655 -4.84 -10.391 1 95.88 86 GLN B N 1
ATOM 3269 C CA . GLN B 1 86 ? -0.428 -5.418 -10.93 1 95.88 86 GLN B CA 1
ATOM 3270 C C . GLN B 1 86 ? 0.696 -4.383 -10.961 1 95.88 86 GLN B C 1
ATOM 3272 O O . GLN B 1 86 ? 1.828 -4.68 -10.57 1 95.88 86 GLN B O 1
ATOM 3277 N N . SER B 1 87 ? 0.391 -3.238 -11.484 1 95.19 87 SER B N 1
ATOM 3278 C CA . SER B 1 87 ? 1.388 -2.176 -11.555 1 95.19 87 SER B CA 1
ATOM 3279 C C . SER B 1 87 ? 1.903 -1.811 -10.164 1 95.19 87 SER B C 1
ATOM 3281 O O . SER B 1 87 ? 3.096 -1.557 -9.992 1 95.19 87 SER B O 1
ATOM 3283 N N . TYR B 1 88 ? 1.011 -1.746 -9.219 1 97.38 88 TYR B N 1
ATOM 3284 C CA . TYR B 1 88 ? 1.374 -1.52 -7.82 1 97.38 88 TYR B CA 1
ATOM 3285 C C . TYR B 1 88 ? 2.412 -2.533 -7.355 1 97.38 88 TYR B C 1
ATOM 3287 O O . TYR B 1 88 ? 3.463 -2.158 -6.832 1 97.38 88 TYR B O 1
ATOM 3295 N N . PHE B 1 89 ? 2.145 -3.795 -7.602 1 97.38 89 PHE B N 1
ATOM 3296 C CA . PHE B 1 89 ? 3.049 -4.863 -7.191 1 97.38 89 PHE B CA 1
ATOM 3297 C C . PHE B 1 89 ? 4.387 -4.75 -7.914 1 97.38 89 PHE B C 1
ATOM 3299 O O . PHE B 1 89 ? 5.441 -4.918 -7.305 1 97.38 89 PHE B O 1
ATOM 3306 N N . LEU B 1 90 ? 4.371 -4.441 -9.195 1 94.94 90 LEU B N 1
ATOM 3307 C CA . LEU B 1 90 ? 5.59 -4.414 -10 1 94.94 90 LEU B CA 1
ATOM 3308 C C . LEU B 1 90 ? 6.488 -3.254 -9.586 1 94.94 90 LEU B C 1
ATOM 3310 O O . LEU B 1 90 ? 7.711 -3.406 -9.516 1 94.94 90 LEU B O 1
ATOM 3314 N N . VAL B 1 91 ? 5.91 -2.115 -9.297 1 97.31 91 VAL B N 1
ATOM 3315 C CA . VAL B 1 91 ? 6.691 -0.952 -8.891 1 97.31 91 VAL B CA 1
ATOM 3316 C C . VAL B 1 91 ? 7.434 -1.256 -7.594 1 97.31 91 VAL B C 1
ATOM 3318 O O . VAL B 1 91 ? 8.633 -0.994 -7.477 1 97.31 91 VAL B O 1
ATOM 3321 N N . LEU B 1 92 ? 6.758 -1.834 -6.656 1 98.06 92 LEU B N 1
ATOM 3322 C CA . LEU B 1 92 ? 7.383 -2.158 -5.379 1 98.06 92 LEU B CA 1
ATOM 3323 C C . LEU B 1 92 ? 8.406 -3.275 -5.543 1 98.06 92 LEU B C 1
ATOM 3325 O O . LEU B 1 92 ? 9.492 -3.217 -4.965 1 98.06 92 LEU B O 1
ATOM 3329 N N . ASP B 1 93 ? 8.031 -4.254 -6.332 1 95.56 93 ASP B N 1
ATOM 3330 C CA . ASP B 1 93 ? 8.93 -5.371 -6.594 1 95.56 93 ASP B CA 1
ATOM 3331 C C . ASP B 1 93 ? 10.234 -4.887 -7.223 1 95.56 93 ASP B C 1
ATOM 3333 O O . ASP B 1 93 ? 11.32 -5.355 -6.863 1 95.56 93 ASP B O 1
ATOM 3337 N N . ASP B 1 94 ? 10.117 -4.012 -8.211 1 95.31 94 ASP B N 1
ATOM 3338 C CA . ASP B 1 94 ? 11.289 -3.461 -8.875 1 95.31 94 ASP B CA 1
ATOM 3339 C C . ASP B 1 94 ? 12.203 -2.752 -7.887 1 95.31 94 ASP B C 1
ATOM 3341 O O . ASP B 1 94 ? 13.43 -2.828 -8 1 95.31 94 ASP B O 1
ATOM 3345 N N . ILE B 1 95 ? 11.641 -2.096 -6.926 1 96.94 95 ILE B N 1
ATOM 3346 C CA . ILE B 1 95 ? 12.414 -1.417 -5.891 1 96.94 95 ILE B CA 1
ATOM 3347 C C . ILE B 1 95 ? 13.086 -2.447 -4.992 1 96.94 95 ILE B C 1
ATOM 3349 O O . ILE B 1 95 ? 14.289 -2.371 -4.742 1 96.94 95 ILE B O 1
ATOM 3353 N N . MET B 1 96 ? 12.344 -3.439 -4.57 1 95.31 96 MET B N 1
ATOM 3354 C CA . MET B 1 96 ? 12.844 -4.445 -3.637 1 95.31 96 MET B CA 1
ATOM 3355 C C . MET B 1 96 ? 13.969 -5.258 -4.262 1 95.31 96 MET B C 1
ATOM 3357 O O . MET B 1 96 ? 14.953 -5.574 -3.592 1 95.31 96 MET B O 1
ATOM 3361 N N . ASP B 1 97 ? 13.797 -5.477 -5.543 1 90.5 97 ASP B N 1
ATOM 3362 C CA . ASP B 1 97 ? 14.781 -6.289 -6.254 1 90.5 97 ASP B CA 1
ATOM 3363 C C . ASP B 1 97 ? 15.875 -5.414 -6.871 1 90.5 97 ASP B C 1
ATOM 3365 O O . ASP B 1 97 ? 16.844 -5.926 -7.422 1 90.5 97 ASP B O 1
ATOM 3369 N N . GLN B 1 98 ? 15.656 -4.137 -6.789 1 91.88 98 GLN B N 1
ATOM 3370 C CA . GLN B 1 98 ? 16.547 -3.176 -7.414 1 91.88 98 GLN B CA 1
ATOM 3371 C C . GLN B 1 98 ? 16.734 -3.471 -8.898 1 91.88 98 GLN B C 1
ATOM 3373 O O . GLN B 1 98 ? 17.859 -3.49 -9.406 1 91.88 98 GLN B O 1
ATOM 3378 N N . SER B 1 99 ? 15.617 -3.822 -9.469 1 90.62 99 SER B N 1
ATOM 3379 C CA . SER B 1 99 ? 15.617 -4.062 -10.906 1 90.62 99 SER B CA 1
ATOM 3380 C C . SER B 1 99 ? 15.812 -2.766 -11.688 1 90.62 99 SER B C 1
ATOM 3382 O O . SER B 1 99 ? 15.297 -1.717 -11.297 1 90.62 99 SER B O 1
ATOM 3384 N N . GLN B 1 100 ? 16.469 -2.889 -12.844 1 92.12 100 GLN B N 1
ATOM 3385 C CA . GLN B 1 100 ? 16.766 -1.691 -13.625 1 92.12 100 GLN B CA 1
ATOM 3386 C C . GLN B 1 100 ? 15.758 -1.525 -14.766 1 92.12 100 GLN B C 1
ATOM 3388 O O . GLN B 1 100 ? 15.461 -0.403 -15.18 1 92.12 100 GLN B O 1
ATOM 3393 N N . THR B 1 101 ? 15.242 -2.711 -15.234 1 89.69 101 THR B N 1
ATOM 3394 C CA . THR B 1 101 ? 14.328 -2.65 -16.375 1 89.69 101 THR B CA 1
ATOM 3395 C C . THR B 1 101 ? 13.117 -3.547 -16.141 1 89.69 101 THR B C 1
ATOM 3397 O O . THR B 1 101 ? 13.18 -4.5 -15.359 1 89.69 101 THR B O 1
ATOM 3400 N N . ARG B 1 102 ? 12.047 -3.18 -16.828 1 84.69 102 ARG B N 1
ATOM 3401 C CA . ARG B 1 102 ? 10.797 -3.922 -16.891 1 84.69 102 ARG B CA 1
ATOM 3402 C C . ARG B 1 102 ? 10.156 -3.816 -18.266 1 84.69 102 ARG B C 1
ATOM 3404 O O . ARG B 1 102 ? 9.883 -2.715 -18.75 1 84.69 102 ARG B O 1
ATOM 3411 N N . ARG B 1 103 ? 10.008 -4.938 -18.844 1 80.25 103 ARG B N 1
ATOM 3412 C CA . ARG B 1 103 ? 9.414 -4.996 -20.172 1 80.25 103 ARG B CA 1
ATOM 3413 C C . ARG B 1 103 ? 10.172 -4.105 -21.156 1 80.25 103 ARG B C 1
ATOM 3415 O O . ARG B 1 103 ? 9.562 -3.334 -21.891 1 80.25 103 ARG B O 1
ATOM 3422 N N . GLY B 1 104 ? 11.453 -4.117 -21 1 82 104 GLY B N 1
ATOM 3423 C CA . GLY B 1 104 ? 12.312 -3.414 -21.938 1 82 104 GLY B CA 1
ATOM 3424 C C . GLY B 1 104 ? 12.453 -1.938 -21.625 1 82 104 GLY B C 1
ATOM 3425 O O . GLY B 1 104 ? 13.195 -1.223 -22.312 1 82 104 GLY B O 1
ATOM 3426 N N . GLN B 1 105 ? 11.812 -1.493 -20.562 1 87.75 105 GLN B N 1
ATOM 3427 C CA . GLN B 1 105 ? 11.875 -0.088 -20.172 1 87.75 105 GLN B CA 1
ATOM 3428 C C . GLN B 1 105 ? 12.5 0.07 -18.781 1 87.75 105 GLN B C 1
ATOM 3430 O O . GLN B 1 105 ? 12.484 -0.866 -17.984 1 87.75 105 GLN B O 1
ATOM 3435 N N . PRO B 1 106 ? 13.078 1.261 -18.547 1 93.94 106 PRO B N 1
ATOM 3436 C CA . PRO B 1 106 ? 13.555 1.479 -17.188 1 93.94 106 PRO B CA 1
ATOM 3437 C C . PRO B 1 106 ? 12.445 1.346 -16.141 1 93.94 106 PRO B C 1
ATOM 3439 O O . PRO B 1 106 ? 11.312 1.762 -16.391 1 93.94 106 PRO B O 1
ATOM 3442 N N . CYS B 1 107 ? 12.773 0.773 -15.031 1 95.88 107 CYS B N 1
ATOM 3443 C CA . CYS B 1 107 ? 11.805 0.719 -13.945 1 95.88 107 CYS B CA 1
ATOM 3444 C C . CYS B 1 107 ? 11.406 2.121 -13.492 1 95.88 107 CYS B C 1
ATOM 3446 O O . CYS B 1 107 ? 12.234 3.039 -13.523 1 95.88 107 CYS B O 1
ATOM 3448 N N . TRP B 1 108 ? 10.281 2.316 -13.047 1 97.25 108 TRP B N 1
ATOM 3449 C CA . TRP B 1 108 ? 9.711 3.613 -12.688 1 97.25 108 TRP B CA 1
ATOM 3450 C C . TRP B 1 108 ? 10.609 4.34 -11.688 1 97.25 108 TRP B C 1
ATOM 3452 O O . TRP B 1 108 ? 10.922 5.52 -11.867 1 97.25 108 TRP B O 1
ATOM 3462 N N . TYR B 1 109 ? 11.156 3.637 -10.688 1 97.88 109 TYR B N 1
ATOM 3463 C CA . TYR B 1 109 ? 11.891 4.262 -9.594 1 97.88 109 TYR B CA 1
ATOM 3464 C C . TYR B 1 109 ? 13.281 4.691 -10.055 1 97.88 109 TYR B C 1
ATOM 3466 O O . TYR B 1 109 ? 13.961 5.453 -9.367 1 97.88 109 TYR B O 1
ATOM 3474 N N . THR B 1 110 ? 13.703 4.199 -11.234 1 97.38 110 THR B N 1
ATOM 3475 C CA . THR B 1 110 ? 15.039 4.523 -11.727 1 97.38 110 THR B CA 1
ATOM 3476 C C . THR B 1 110 ? 15.023 5.82 -12.523 1 97.38 110 THR B C 1
ATOM 3478 O O . THR B 1 110 ? 16.078 6.371 -12.852 1 97.38 110 THR B O 1
ATOM 3481 N N . LEU B 1 111 ? 13.852 6.281 -12.734 1 96.44 111 LEU B N 1
ATOM 3482 C CA . LEU B 1 111 ? 13.758 7.527 -13.484 1 96.44 111 LEU B CA 1
ATOM 3483 C C . LEU B 1 111 ? 14.242 8.711 -12.648 1 96.44 111 LEU B C 1
ATOM 3485 O O . LEU B 1 111 ? 13.969 8.773 -11.445 1 96.44 111 LEU B O 1
ATOM 3489 N N . PRO B 1 112 ? 15.031 9.648 -13.195 1 89.81 112 PRO B N 1
ATOM 3490 C CA . PRO B 1 112 ? 15.656 10.75 -12.461 1 89.81 112 PRO B CA 1
ATOM 3491 C C . PRO B 1 112 ? 14.656 11.531 -11.609 1 89.81 112 PRO B C 1
ATOM 3493 O O . PRO B 1 112 ? 14.969 11.898 -10.477 1 89.81 112 PRO B O 1
ATOM 3496 N N . HIS B 1 113 ? 13.484 11.789 -12 1 90.56 113 HIS B N 1
ATOM 3497 C CA . HIS B 1 113 ? 12.555 12.641 -11.266 1 90.56 113 HIS B CA 1
ATOM 3498 C C . HIS B 1 113 ? 11.602 11.812 -10.406 1 90.56 113 HIS B C 1
ATOM 3500 O O . HIS B 1 113 ? 10.688 12.359 -9.789 1 90.56 113 HIS B O 1
ATOM 3506 N N . VAL B 1 114 ? 11.875 10.523 -10.242 1 96.31 114 VAL B N 1
ATOM 3507 C CA . VAL B 1 114 ? 10.961 9.664 -9.492 1 96.31 114 VAL B CA 1
ATOM 3508 C C . VAL B 1 114 ? 11.68 9.094 -8.273 1 96.31 114 VAL B C 1
ATOM 3510 O O . VAL B 1 114 ? 11.406 9.484 -7.137 1 96.31 114 VAL B O 1
ATOM 3513 N N . GLY B 1 115 ? 12.812 8.391 -8.469 1 96 115 GLY B N 1
ATOM 3514 C CA . GLY B 1 115 ? 13.547 7.773 -7.371 1 96 115 GLY B CA 1
ATOM 3515 C C . GLY B 1 115 ? 12.672 6.926 -6.469 1 96 115 GLY B C 1
ATOM 3516 O O . GLY B 1 115 ? 11.75 6.254 -6.941 1 96 115 GLY B O 1
ATOM 3517 N N . LEU B 1 116 ? 12.938 6.957 -5.176 1 96.38 116 LEU B N 1
ATOM 3518 C CA . LEU B 1 116 ? 12.25 6.098 -4.219 1 96.38 116 LEU B CA 1
ATOM 3519 C C . LEU B 1 116 ? 10.852 6.637 -3.91 1 96.38 116 LEU B C 1
ATOM 3521 O O . LEU B 1 116 ? 10.047 5.949 -3.285 1 96.38 116 LEU B O 1
ATOM 3525 N N . GLN B 1 117 ? 10.516 7.852 -4.441 1 96.88 117 GLN B N 1
ATOM 3526 C CA . GLN B 1 117 ? 9.148 8.344 -4.34 1 96.88 117 GLN B CA 1
ATOM 3527 C C . GLN B 1 117 ? 8.18 7.418 -5.074 1 96.88 117 GLN B C 1
ATOM 3529 O O . GLN B 1 117 ? 6.965 7.516 -4.895 1 96.88 117 GLN B O 1
ATOM 3534 N N . ALA B 1 118 ? 8.797 6.523 -5.887 1 98.12 118 ALA B N 1
ATOM 3535 C CA . ALA B 1 118 ? 8.016 5.508 -6.59 1 98.12 118 ALA B CA 1
ATOM 3536 C C . ALA B 1 118 ? 7.188 4.68 -5.609 1 98.12 118 ALA B C 1
ATOM 3538 O O . ALA B 1 118 ? 6.102 4.211 -5.949 1 98.12 118 ALA B O 1
ATOM 3539 N N . CYS B 1 119 ? 7.668 4.527 -4.352 1 98.06 119 CYS B N 1
ATOM 3540 C CA . CYS B 1 119 ? 6.891 3.844 -3.322 1 98.06 119 CYS B CA 1
ATOM 3541 C C . CYS B 1 119 ? 5.531 4.512 -3.133 1 98.06 119 CYS B C 1
ATOM 3543 O O . CYS B 1 119 ? 4.504 3.838 -3.107 1 98.06 119 CYS B O 1
ATOM 3545 N N . ASN B 1 120 ? 5.555 5.77 -3.037 1 98.38 120 ASN B N 1
ATOM 3546 C CA . ASN B 1 120 ? 4.332 6.539 -2.826 1 98.38 120 ASN B CA 1
ATOM 3547 C C . ASN B 1 120 ? 3.443 6.531 -4.066 1 98.38 120 ASN B C 1
ATOM 3549 O O . ASN B 1 120 ? 2.217 6.512 -3.957 1 98.38 120 ASN B O 1
ATOM 3553 N N . ASP B 1 121 ? 4.078 6.609 -5.234 1 98.12 121 ASP B N 1
ATOM 3554 C CA . ASP B 1 121 ? 3.311 6.539 -6.473 1 98.12 121 ASP B CA 1
ATOM 3555 C C . ASP B 1 121 ? 2.508 5.242 -6.547 1 98.12 121 ASP B C 1
ATOM 3557 O O . ASP B 1 121 ? 1.343 5.25 -6.953 1 98.12 121 ASP B O 1
ATOM 3561 N N . ALA B 1 122 ? 3.162 4.18 -6.152 1 98.19 122 ALA B N 1
ATOM 3562 C CA . ALA B 1 122 ? 2.477 2.891 -6.117 1 98.19 122 ALA B CA 1
ATOM 3563 C C . ALA B 1 122 ? 1.284 2.93 -5.164 1 98.19 122 ALA B C 1
ATOM 3565 O O . ALA B 1 122 ? 0.22 2.387 -5.473 1 98.19 122 ALA B O 1
ATOM 3566 N N . VAL B 1 123 ? 1.427 3.588 -4.023 1 98.19 123 VAL B N 1
ATOM 3567 C CA . VAL B 1 123 ? 0.359 3.686 -3.035 1 98.19 123 VAL B CA 1
ATOM 3568 C C . VAL B 1 123 ? -0.817 4.465 -3.619 1 98.19 123 VAL B C 1
ATOM 3570 O O . VAL B 1 123 ? -1.976 4.082 -3.438 1 98.19 123 VAL B O 1
ATOM 3573 N N . ILE B 1 124 ? -0.548 5.547 -4.344 1 97.75 124 ILE B N 1
ATOM 3574 C CA . ILE B 1 124 ? -1.597 6.344 -4.969 1 97.75 124 ILE B CA 1
ATOM 3575 C C . ILE B 1 124 ? -2.389 5.484 -5.949 1 97.75 124 ILE B C 1
ATOM 3577 O O . ILE B 1 124 ? -3.621 5.488 -5.934 1 97.75 124 ILE B O 1
ATOM 3581 N N . LEU B 1 125 ? -1.661 4.727 -6.719 1 96.94 125 LEU B N 1
ATOM 3582 C CA . LEU B 1 125 ? -2.279 3.846 -7.703 1 96.94 125 LEU B CA 1
ATOM 3583 C C . LEU B 1 125 ? -3.188 2.826 -7.023 1 96.94 125 LEU B C 1
ATOM 3585 O O . LEU B 1 125 ? -4.363 2.707 -7.375 1 96.94 125 LEU B O 1
ATOM 3589 N N . GLU B 1 126 ? -2.695 2.158 -6.059 1 97.81 126 GLU B N 1
ATOM 3590 C CA . GLU B 1 126 ? -3.418 1.097 -5.363 1 97.81 126 GLU B CA 1
ATOM 3591 C C . GLU B 1 126 ? -4.609 1.654 -4.59 1 97.81 126 GLU B C 1
ATOM 3593 O O . GLU B 1 126 ? -5.688 1.057 -4.586 1 97.81 126 GLU B O 1
ATOM 3598 N N . SER B 1 127 ? -4.422 2.811 -3.967 1 96.38 127 SER B N 1
ATOM 3599 C CA . SER B 1 127 ? -5.48 3.398 -3.152 1 96.38 127 SER B CA 1
ATOM 3600 C C . SER B 1 127 ? -6.648 3.865 -4.016 1 96.38 127 SER B C 1
ATOM 3602 O O . SER B 1 127 ? -7.754 4.062 -3.512 1 96.38 127 SER B O 1
ATOM 3604 N N . GLY B 1 128 ? -6.441 4.055 -5.297 1 95.5 128 GLY B N 1
ATOM 3605 C CA . GLY B 1 128 ? -7.496 4.492 -6.199 1 95.5 128 GLY B CA 1
ATOM 3606 C C . GLY B 1 128 ? -8.391 3.359 -6.66 1 95.5 128 GLY B C 1
ATOM 3607 O O . GLY B 1 128 ? -9.469 3.602 -7.219 1 95.5 128 GLY B O 1
ATOM 3608 N N . ILE B 1 129 ? -8.039 2.119 -6.395 1 96.75 129 ILE B N 1
ATOM 3609 C CA . ILE B 1 129 ? -8.727 0.95 -6.934 1 96.75 129 ILE B CA 1
ATOM 3610 C C . ILE B 1 129 ? -10.156 0.899 -6.402 1 96.75 129 ILE B C 1
ATOM 3612 O O . ILE B 1 129 ? -11.109 0.768 -7.176 1 96.75 129 ILE B O 1
ATOM 3616 N N . ALA B 1 130 ? -10.32 1.059 -5.094 1 94.5 130 ALA B N 1
ATOM 3617 C CA . ALA B 1 130 ? -11.656 0.99 -4.496 1 94.5 130 ALA B CA 1
ATOM 3618 C C . ALA B 1 130 ? -12.555 2.092 -5.043 1 94.5 130 ALA B C 1
ATOM 3620 O O . ALA B 1 130 ? -13.758 1.88 -5.234 1 94.5 130 ALA B O 1
ATOM 3621 N N . LYS B 1 131 ? -11.953 3.244 -5.297 1 92.38 131 LYS B N 1
ATOM 3622 C CA . LYS B 1 131 ? -12.719 4.367 -5.832 1 92.38 131 LYS B CA 1
ATOM 3623 C C . LYS B 1 131 ? -13.273 4.043 -7.219 1 92.38 131 LYS B C 1
ATOM 3625 O O . LYS B 1 131 ? -14.43 4.34 -7.516 1 92.38 131 LYS B O 1
ATOM 3630 N N . VAL B 1 132 ? -12.453 3.443 -8.016 1 94.38 132 VAL B N 1
ATOM 3631 C CA . VAL B 1 132 ? -12.859 3.074 -9.367 1 94.38 132 VAL B CA 1
ATOM 3632 C C . VAL B 1 132 ? -13.977 2.041 -9.312 1 94.38 132 VAL B C 1
ATOM 3634 O O . VAL B 1 132 ? -14.984 2.17 -10.008 1 94.38 132 VAL B O 1
ATOM 3637 N N . ILE B 1 133 ? -13.852 1.062 -8.43 1 96.75 133 ILE B N 1
ATOM 3638 C CA . ILE B 1 133 ? -14.82 -0.025 -8.336 1 96.75 133 ILE B CA 1
ATOM 3639 C C . ILE B 1 133 ? -16.156 0.517 -7.844 1 96.75 133 ILE B C 1
ATOM 3641 O O . ILE B 1 133 ? -17.203 0.221 -8.422 1 96.75 133 ILE B O 1
ATOM 3645 N N . ARG B 1 134 ? -16.125 1.358 -6.84 1 93.88 134 ARG B N 1
ATOM 3646 C CA . ARG B 1 134 ? -17.359 1.92 -6.281 1 93.88 134 ARG B CA 1
ATOM 3647 C C . ARG B 1 134 ? -18.078 2.789 -7.305 1 93.88 134 ARG B C 1
ATOM 3649 O O . ARG B 1 134 ? -19.312 2.801 -7.359 1 93.88 134 ARG B O 1
ATOM 3656 N N . GLU B 1 135 ? -17.297 3.488 -8.109 1 93.81 135 GLU B N 1
ATOM 3657 C CA . GLU B 1 135 ? -17.891 4.359 -9.117 1 93.81 135 GLU B CA 1
ATOM 3658 C C . GLU B 1 135 ? -18.469 3.555 -10.281 1 93.81 135 GLU B C 1
ATOM 3660 O O . GLU B 1 135 ? -19.516 3.895 -10.82 1 93.81 135 GLU B O 1
ATOM 3665 N N . ALA B 1 136 ? -17.797 2.516 -10.625 1 96.12 136 ALA B N 1
ATOM 3666 C CA . ALA B 1 136 ? -18.188 1.718 -11.789 1 96.12 136 ALA B CA 1
ATOM 3667 C C . ALA B 1 136 ? -19.453 0.918 -11.5 1 96.12 136 ALA B C 1
ATOM 3669 O O . ALA B 1 136 ? -20.297 0.729 -12.383 1 96.12 136 ALA B O 1
ATOM 3670 N N . ILE B 1 137 ? -19.562 0.462 -10.219 1 97.31 137 ILE B N 1
ATOM 3671 C CA . ILE B 1 137 ? -20.703 -0.406 -9.914 1 97.31 137 ILE B CA 1
ATOM 3672 C C . ILE B 1 137 ? -21.312 -0.004 -8.57 1 97.31 137 ILE B C 1
ATOM 3674 O O . ILE B 1 137 ? -21.375 -0.813 -7.641 1 97.31 137 ILE B O 1
ATOM 3678 N N . PRO B 1 138 ? -21.859 1.146 -8.492 1 95 138 PRO B N 1
ATOM 3679 C CA . PRO B 1 138 ? -22.312 1.714 -7.215 1 95 138 PRO B CA 1
ATOM 3680 C C . PRO B 1 138 ? -23.422 0.898 -6.555 1 95 138 PRO B C 1
ATOM 3682 O O . PRO B 1 138 ? -23.547 0.895 -5.328 1 95 138 PRO B O 1
ATOM 3685 N N . GLN B 1 139 ? -24.203 0.134 -7.297 1 95.62 139 GLN B N 1
ATOM 3686 C CA . GLN B 1 139 ? -25.344 -0.557 -6.727 1 95.62 139 GLN B CA 1
ATOM 3687 C C . GLN B 1 139 ? -25.266 -2.061 -6.965 1 95.62 139 GLN B C 1
ATOM 3689 O O . GLN B 1 139 ? -26.234 -2.785 -6.758 1 95.62 139 GLN B O 1
ATOM 3694 N N . HIS B 1 140 ? -24.141 -2.484 -7.469 1 97 140 HIS B N 1
ATOM 3695 C CA . HIS B 1 140 ? -24.016 -3.912 -7.738 1 97 140 HIS B CA 1
ATOM 3696 C C . HIS B 1 140 ? -24.109 -4.727 -6.449 1 97 140 HIS B C 1
ATOM 3698 O O . HIS B 1 140 ? -23.469 -4.379 -5.445 1 97 140 HIS B O 1
ATOM 3704 N N . PRO B 1 141 ? -24.844 -5.805 -6.469 1 96.69 141 PRO B N 1
ATOM 3705 C CA . PRO B 1 141 ? -25.078 -6.559 -5.234 1 96.69 141 PRO B CA 1
ATOM 3706 C C . PRO B 1 141 ? -23.797 -7.184 -4.68 1 96.69 141 PRO B C 1
ATOM 3708 O O . PRO B 1 141 ? -23.703 -7.445 -3.477 1 96.69 141 PRO B O 1
ATOM 3711 N N . GLN B 1 142 ? -22.797 -7.406 -5.559 1 97 142 GLN B N 1
ATOM 3712 C CA . GLN B 1 142 ? -21.578 -8.07 -5.125 1 97 142 GLN B CA 1
ATOM 3713 C C . GLN B 1 142 ? -20.438 -7.07 -4.965 1 97 142 GLN B C 1
ATOM 3715 O O . GLN B 1 142 ? -19.266 -7.449 -4.977 1 97 142 GLN B O 1
ATOM 3720 N N . ARG B 1 143 ? -20.719 -5.809 -4.898 1 96.19 143 ARG B N 1
ATOM 3721 C CA . ARG B 1 143 ? -19.688 -4.781 -4.816 1 96.19 143 ARG B CA 1
ATOM 3722 C C . ARG B 1 143 ? -18.766 -5.023 -3.623 1 96.19 143 ARG B C 1
ATOM 3724 O O . ARG B 1 143 ? -17.547 -4.973 -3.756 1 96.19 143 ARG B O 1
ATOM 3731 N N . ASP B 1 144 ? -19.297 -5.355 -2.424 1 92.5 144 ASP B N 1
ATOM 3732 C CA . ASP B 1 144 ? -18.5 -5.582 -1.223 1 92.5 144 ASP B CA 1
ATOM 3733 C C . ASP B 1 144 ? -17.641 -6.828 -1.37 1 92.5 144 ASP B C 1
ATOM 3735 O O . ASP B 1 144 ? -16.5 -6.852 -0.902 1 92.5 144 ASP B O 1
ATOM 3739 N N . ALA B 1 145 ? -18.203 -7.848 -2.008 1 95.19 145 ALA B N 1
ATOM 3740 C CA . ALA B 1 145 ? -17.453 -9.07 -2.238 1 95.19 145 ALA B CA 1
ATOM 3741 C C . ALA B 1 145 ? -16.266 -8.82 -3.18 1 95.19 145 ALA B C 1
ATOM 3743 O O . ALA B 1 145 ? -15.188 -9.375 -2.992 1 95.19 145 ALA B O 1
ATOM 3744 N N . ILE B 1 146 ? -16.516 -7.969 -4.176 1 97.69 146 ILE B N 1
ATOM 3745 C CA . ILE B 1 146 ? -15.484 -7.609 -5.137 1 97.69 146 ILE B CA 1
ATOM 3746 C C . ILE B 1 146 ? -14.367 -6.848 -4.434 1 97.69 146 ILE B C 1
ATOM 3748 O O . ILE B 1 146 ? -13.188 -7.176 -4.594 1 97.69 146 ILE B O 1
ATOM 3752 N N . LEU B 1 147 ? -14.719 -5.918 -3.596 1 95.5 147 LEU B N 1
ATOM 3753 C CA . LEU B 1 147 ? -13.734 -5.148 -2.842 1 95.5 147 LEU B CA 1
ATOM 3754 C C . LEU B 1 147 ? -12.969 -6.043 -1.872 1 95.5 147 LEU B C 1
ATOM 3756 O O . LEU B 1 147 ? -11.75 -5.926 -1.745 1 95.5 147 LEU B O 1
ATOM 3760 N N . ALA B 1 148 ? -13.664 -6.945 -1.229 1 94 148 ALA B N 1
ATOM 3761 C CA . ALA B 1 148 ? -13.031 -7.879 -0.3 1 94 148 ALA B CA 1
ATOM 3762 C C . ALA B 1 148 ? -12.055 -8.805 -1.026 1 94 148 ALA B C 1
ATOM 3764 O O . ALA B 1 148 ? -10.977 -9.102 -0.512 1 94 148 ALA B O 1
ATOM 3765 N N . THR B 1 149 ? -12.445 -9.258 -2.217 1 96.69 149 THR B N 1
ATOM 3766 C CA . THR B 1 149 ? -11.602 -10.117 -3.031 1 96.69 149 THR B CA 1
ATOM 3767 C C . THR B 1 149 ? -10.297 -9.406 -3.396 1 96.69 149 THR B C 1
ATOM 3769 O O . THR B 1 149 ? -9.219 -9.984 -3.299 1 96.69 149 THR B O 1
ATOM 3772 N N . MET B 1 150 ? -10.414 -8.133 -3.746 1 97.31 150 MET B N 1
ATOM 3773 C CA . MET B 1 150 ? -9.234 -7.344 -4.086 1 97.31 150 MET B CA 1
ATOM 3774 C C . MET B 1 150 ? -8.328 -7.172 -2.873 1 97.31 150 MET B C 1
ATOM 3776 O O . MET B 1 150 ? -7.102 -7.297 -2.982 1 97.31 150 MET B O 1
ATOM 3780 N N . GLY B 1 151 ? -8.914 -6.891 -1.738 1 95.81 151 GLY B N 1
ATOM 3781 C CA . GLY B 1 151 ? -8.141 -6.758 -0.512 1 95.81 151 GLY B CA 1
ATOM 3782 C C . GLY B 1 151 ? -7.43 -8.031 -0.11 1 95.81 151 GLY B C 1
ATOM 3783 O O . GLY B 1 151 ? -6.258 -8.008 0.266 1 95.81 151 GLY B O 1
ATOM 3784 N N . GLU B 1 152 ? -8.125 -9.125 -0.209 1 95.62 152 GLU B N 1
ATOM 3785 C CA . GLU B 1 152 ? -7.551 -10.422 0.114 1 95.62 152 GLU B CA 1
ATOM 3786 C C . GLU B 1 152 ? -6.402 -10.766 -0.831 1 95.62 152 GLU B C 1
ATOM 3788 O O . GLU B 1 152 ? -5.398 -11.344 -0.409 1 95.62 152 GLU B O 1
ATOM 3793 N N . THR B 1 153 ? -6.605 -10.477 -2.049 1 97.75 153 THR B N 1
ATOM 3794 C CA . THR B 1 153 ? -5.574 -10.734 -3.047 1 97.75 153 THR B CA 1
ATOM 3795 C C . THR B 1 153 ? -4.293 -9.977 -2.709 1 97.75 153 THR B C 1
ATOM 3797 O O . THR B 1 153 ? -3.199 -10.531 -2.77 1 97.75 153 THR B O 1
ATOM 3800 N N . LYS B 1 154 ? -4.441 -8.719 -2.379 1 98 154 LYS B N 1
ATOM 3801 C CA . LYS B 1 154 ? -3.283 -7.922 -1.993 1 98 154 LYS B CA 1
ATOM 3802 C C . LYS B 1 154 ? -2.574 -8.523 -0.786 1 98 154 LYS B C 1
ATOM 3804 O O . LYS B 1 154 ? -1.347 -8.641 -0.772 1 98 154 LYS B O 1
ATOM 3809 N N . PHE B 1 155 ? -3.297 -8.938 0.178 1 97.31 155 PHE B N 1
ATOM 3810 C CA . PHE B 1 155 ? -2.756 -9.516 1.403 1 97.31 155 PHE B CA 1
ATOM 3811 C C . PHE B 1 155 ? -2.021 -10.812 1.11 1 97.31 155 PHE B C 1
ATOM 3813 O O . PHE B 1 155 ? -0.851 -10.969 1.463 1 97.31 155 PHE B O 1
ATOM 3820 N N . LYS B 1 156 ? -2.672 -11.672 0.423 1 97.38 156 LYS B N 1
ATOM 3821 C CA . LYS B 1 156 ? -2.1 -12.977 0.122 1 97.38 156 LYS B CA 1
ATOM 3822 C C . LYS B 1 156 ? -0.865 -12.852 -0.767 1 97.38 156 LYS B C 1
ATOM 3824 O O . LYS B 1 156 ? 0.14 -13.523 -0.546 1 97.38 156 LYS B O 1
ATOM 3829 N N . THR B 1 157 ? -0.972 -12.016 -1.752 1 98.25 157 THR B N 1
ATOM 3830 C CA . THR B 1 157 ? 0.149 -11.812 -2.664 1 98.25 157 THR B CA 1
ATOM 3831 C C . THR B 1 157 ? 1.36 -11.258 -1.917 1 98.25 157 THR B C 1
ATOM 3833 O O . THR B 1 157 ? 2.498 -11.648 -2.199 1 98.25 157 THR B O 1
ATOM 3836 N N . SER B 1 158 ? 1.146 -10.359 -0.952 1 98.06 158 SER B N 1
ATOM 3837 C CA . SER B 1 158 ? 2.252 -9.805 -0.178 1 98.06 158 SER B CA 1
ATOM 3838 C C . SER B 1 158 ? 2.906 -10.867 0.697 1 98.06 158 SER B C 1
ATOM 3840 O O . SER B 1 158 ? 4.117 -10.828 0.929 1 98.06 158 SER B O 1
ATOM 3842 N N . LEU B 1 159 ? 2.133 -11.797 1.183 1 98 159 LEU B N 1
ATOM 3843 C CA . LEU B 1 159 ? 2.697 -12.906 1.938 1 98 159 LEU B CA 1
ATOM 3844 C C . LEU B 1 159 ? 3.566 -13.789 1.044 1 98 159 LEU B C 1
ATOM 3846 O O . LEU B 1 159 ? 4.633 -14.242 1.461 1 98 159 LEU B O 1
ATOM 3850 N N . GLY B 1 160 ? 3.059 -14.023 -0.162 1 97.88 160 GLY B N 1
ATOM 3851 C CA . GLY B 1 160 ? 3.873 -14.742 -1.13 1 97.88 160 GLY B CA 1
ATOM 3852 C C . GLY B 1 160 ? 5.172 -14.031 -1.461 1 97.88 160 GLY B C 1
ATOM 3853 O O . GLY B 1 160 ? 6.215 -14.672 -1.61 1 97.88 160 GLY B O 1
ATOM 3854 N N . GLN B 1 161 ? 5.09 -12.711 -1.62 1 97.56 161 GLN B N 1
ATOM 3855 C CA . GLN B 1 161 ? 6.281 -11.914 -1.888 1 97.56 161 GLN B CA 1
ATOM 3856 C C . GLN B 1 161 ? 7.285 -12.016 -0.745 1 97.56 161 GLN B C 1
ATOM 3858 O O . GLN B 1 161 ? 8.492 -12.039 -0.976 1 97.56 161 GLN B O 1
ATOM 3863 N N . PHE B 1 162 ? 6.777 -12.039 0.519 1 97.38 162 PHE B N 1
ATOM 3864 C CA . PHE B 1 162 ? 7.672 -12.227 1.655 1 97.38 162 PHE B CA 1
ATOM 3865 C C . PHE B 1 162 ? 8.398 -13.562 1.555 1 97.38 162 PHE B C 1
ATOM 3867 O O . PHE B 1 162 ? 9.625 -13.617 1.673 1 97.38 162 PHE B O 1
ATOM 3874 N N . LEU B 1 163 ? 7.656 -14.633 1.32 1 97.19 163 LEU B N 1
ATOM 3875 C CA . LEU B 1 163 ? 8.258 -15.961 1.229 1 97.19 163 LEU B CA 1
ATOM 3876 C C . LEU B 1 163 ? 9.266 -16.016 0.091 1 97.19 163 LEU B C 1
ATOM 3878 O O . LEU B 1 163 ? 10.336 -16.625 0.237 1 97.19 163 LEU B O 1
ATOM 3882 N N . ASP B 1 164 ? 8.922 -15.414 -1.018 1 96.88 164 ASP B N 1
ATOM 3883 C CA . ASP B 1 164 ? 9.82 -15.359 -2.164 1 96.88 164 ASP B CA 1
ATOM 3884 C C . ASP B 1 164 ? 11.109 -14.617 -1.819 1 96.88 164 ASP B C 1
ATOM 3886 O O . ASP B 1 164 ? 12.211 -15.094 -2.109 1 96.88 164 ASP B O 1
ATOM 3890 N N . GLY B 1 165 ? 10.969 -13.469 -1.18 1 94.56 165 GLY B N 1
ATOM 3891 C CA . GLY B 1 165 ? 12.125 -12.664 -0.797 1 94.56 165 GLY B CA 1
ATOM 3892 C C . GLY B 1 165 ? 13 -13.336 0.245 1 94.56 165 GLY B C 1
ATOM 3893 O O . GLY B 1 165 ? 14.211 -13.133 0.273 1 94.56 165 GLY B O 1
ATOM 3894 N N . ALA B 1 166 ? 12.359 -14.172 1.027 1 94.25 166 ALA B N 1
ATOM 3895 C CA . ALA B 1 166 ? 13.07 -14.859 2.098 1 94.25 166 ALA B CA 1
ATOM 3896 C C . ALA B 1 166 ? 13.719 -16.141 1.583 1 94.25 166 ALA B C 1
ATOM 3898 O O . ALA B 1 166 ? 14.414 -16.828 2.328 1 94.25 166 ALA B O 1
ATOM 3899 N N . SER B 1 167 ? 13.477 -16.5 0.355 1 95.5 167 SER B N 1
ATOM 3900 C CA . SER B 1 167 ? 14.055 -17.688 -0.274 1 95.5 167 SER B CA 1
ATOM 3901 C C . SER B 1 167 ? 15.203 -17.312 -1.205 1 95.5 167 SER B C 1
ATOM 3903 O O . SER B 1 167 ? 14.984 -17.062 -2.395 1 95.5 167 SER B O 1
ATOM 3905 N N . ASN B 1 168 ? 16.453 -17.344 -0.616 1 92.81 168 ASN B N 1
ATOM 3906 C CA . ASN B 1 168 ? 17.562 -16.812 -1.396 1 92.81 168 ASN B CA 1
ATOM 3907 C C . ASN B 1 168 ? 18.781 -17.734 -1.332 1 92.81 168 ASN B C 1
ATOM 3909 O O . ASN B 1 168 ? 19.906 -17.312 -1.656 1 92.81 168 ASN B O 1
ATOM 3913 N N . THR B 1 169 ? 18.547 -18.953 -0.801 1 93.12 169 THR B N 1
ATOM 3914 C CA . THR B 1 169 ? 19.625 -19.953 -0.782 1 93.12 169 THR B CA 1
ATOM 3915 C C . THR B 1 169 ? 19.109 -21.297 -1.268 1 93.12 169 THR B C 1
ATOM 3917 O O . THR B 1 169 ? 17.891 -21.516 -1.385 1 93.12 169 THR B O 1
ATOM 3920 N N . ILE B 1 170 ? 20.016 -22.141 -1.442 1 95.19 170 ILE B N 1
ATOM 3921 C CA . ILE B 1 170 ? 19.703 -23.453 -1.971 1 95.19 170 ILE B CA 1
ATOM 3922 C C . ILE B 1 170 ? 18.859 -24.234 -0.963 1 95.19 170 ILE B C 1
ATOM 3924 O O . ILE B 1 170 ? 18.031 -25.062 -1.346 1 95.19 170 ILE B O 1
ATOM 3928 N N . ASP B 1 171 ? 18.969 -23.906 0.293 1 94.38 171 ASP B N 1
ATOM 3929 C CA . ASP B 1 171 ? 18.234 -24.609 1.345 1 94.38 171 ASP B CA 1
ATOM 3930 C C . ASP B 1 171 ? 16.734 -24.359 1.239 1 94.38 171 ASP B C 1
ATOM 3932 O O . ASP B 1 171 ? 15.93 -25.125 1.77 1 94.38 171 ASP B O 1
ATOM 3936 N N . HIS B 1 172 ? 16.359 -23.344 0.515 1 95.5 172 HIS B N 1
ATOM 3937 C CA . HIS B 1 172 ? 14.953 -22.984 0.366 1 95.5 172 HIS B CA 1
ATOM 3938 C C . HIS B 1 172 ? 14.352 -23.625 -0.879 1 95.5 172 HIS B C 1
ATOM 3940 O O . HIS B 1 172 ? 13.133 -23.594 -1.075 1 95.5 172 HIS B O 1
ATOM 3946 N N . CYS B 1 173 ? 15.195 -24.234 -1.695 1 97.12 173 CYS B N 1
ATOM 3947 C CA . CYS B 1 173 ? 14.711 -24.828 -2.938 1 97.12 173 CYS B CA 1
ATOM 3948 C C . CYS B 1 173 ? 14.062 -26.172 -2.676 1 97.12 173 CYS B C 1
ATOM 3950 O O . CYS B 1 173 ? 14.602 -27.219 -3.074 1 97.12 173 CYS B O 1
ATOM 3952 N N . LYS B 1 174 ? 12.93 -26.141 -2.045 1 96.5 174 LYS B N 1
ATOM 3953 C CA . LYS B 1 174 ? 12.07 -27.266 -1.731 1 96.5 174 LYS B CA 1
ATOM 3954 C C . LYS B 1 174 ? 10.695 -27.125 -2.385 1 96.5 174 LYS B C 1
ATOM 3956 O O . LYS B 1 174 ? 10.164 -26.016 -2.471 1 96.5 174 LYS B O 1
ATOM 3961 N N . TRP B 1 175 ? 10.156 -28.234 -2.781 1 97.44 175 TRP B N 1
ATOM 3962 C CA . TRP B 1 175 ? 8.906 -28.203 -3.535 1 97.44 175 TRP B CA 1
ATOM 3963 C C . TRP B 1 175 ? 7.777 -27.625 -2.695 1 97.44 175 TRP B C 1
ATOM 3965 O O . TRP B 1 175 ? 6.91 -26.906 -3.215 1 97.44 175 TRP B O 1
ATOM 3975 N N . ASP B 1 176 ? 7.738 -27.875 -1.404 1 96.06 176 ASP B N 1
ATOM 3976 C CA . ASP B 1 176 ? 6.703 -27.312 -0.539 1 96.06 176 ASP B CA 1
ATOM 3977 C C . ASP B 1 176 ? 6.809 -25.797 -0.465 1 96.06 176 ASP B C 1
ATOM 3979 O O . ASP B 1 176 ? 5.797 -25.094 -0.496 1 96.06 176 ASP B O 1
ATOM 3983 N N . ARG B 1 177 ? 8.047 -25.312 -0.339 1 97.19 177 ARG B N 1
ATOM 3984 C CA . ARG B 1 177 ? 8.289 -23.859 -0.347 1 97.19 177 ARG B CA 1
ATOM 3985 C C . ARG B 1 177 ? 7.859 -23.25 -1.673 1 97.19 177 ARG B C 1
ATOM 3987 O O . ARG B 1 177 ? 7.168 -22.219 -1.692 1 97.19 177 ARG B O 1
ATOM 3994 N N . TYR B 1 178 ? 8.242 -23.891 -2.732 1 98.06 178 TYR B N 1
ATOM 3995 C CA . TYR B 1 178 ? 7.891 -23.406 -4.062 1 98.06 178 TYR B CA 1
ATOM 3996 C C . TYR B 1 178 ? 6.379 -23.344 -4.238 1 98.06 178 TYR B C 1
ATOM 3998 O O . TYR B 1 178 ? 5.848 -22.344 -4.719 1 98.06 178 TYR B O 1
ATOM 4006 N N . ALA B 1 179 ? 5.73 -24.375 -3.805 1 97.56 179 ALA B N 1
ATOM 4007 C CA . ALA B 1 179 ? 4.277 -24.438 -3.943 1 97.56 179 ALA B CA 1
ATOM 4008 C C . ALA B 1 179 ? 3.604 -23.297 -3.184 1 97.56 179 ALA B C 1
ATOM 4010 O O . ALA B 1 179 ? 2.641 -22.703 -3.672 1 97.56 179 ALA B O 1
ATOM 4011 N N . GLN B 1 180 ? 4.082 -23 -2.018 1 97 180 GLN B N 1
ATOM 4012 C CA . GLN B 1 180 ? 3.518 -21.922 -1.207 1 97 180 GLN B CA 1
ATOM 4013 C C . GLN B 1 180 ? 3.775 -20.562 -1.844 1 97 180 GLN B C 1
ATOM 4015 O O . GLN B 1 180 ? 2.891 -19.703 -1.861 1 97 180 GLN B O 1
ATOM 4020 N N . ILE B 1 181 ? 4.945 -20.391 -2.336 1 98 181 ILE B N 1
ATOM 4021 C CA . ILE B 1 181 ? 5.281 -19.141 -3 1 98 181 ILE B CA 1
ATOM 4022 C C . ILE B 1 181 ? 4.367 -18.938 -4.203 1 98 181 ILE B C 1
ATOM 4024 O O . ILE B 1 181 ? 3.76 -17.859 -4.355 1 98 181 ILE B O 1
ATOM 4028 N N . VAL B 1 182 ? 4.199 -19.969 -4.996 1 98.31 182 VAL B N 1
ATOM 4029 C CA . VAL B 1 182 ? 3.434 -19.859 -6.234 1 98.31 182 VAL B CA 1
ATOM 4030 C C . VAL B 1 182 ? 1.962 -19.609 -5.914 1 98.31 182 VAL B C 1
ATOM 4032 O O . VAL B 1 182 ? 1.325 -18.75 -6.523 1 98.31 182 VAL B O 1
ATOM 4035 N N . GLU B 1 183 ? 1.449 -20.375 -4.977 1 97.88 183 GLU B N 1
ATOM 4036 C CA . GLU B 1 183 ? 0.051 -20.219 -4.59 1 97.88 183 GLU B CA 1
ATOM 4037 C C . GLU B 1 183 ? -0.239 -18.781 -4.16 1 97.88 183 GLU B C 1
ATOM 4039 O O . GLU B 1 183 ? -1.224 -18.188 -4.598 1 97.88 183 GLU B O 1
ATOM 4044 N N . HIS B 1 184 ? 0.616 -18.203 -3.346 1 97.69 184 HIS B N 1
ATOM 4045 C CA . HIS B 1 184 ? 0.368 -16.906 -2.719 1 97.69 184 HIS B CA 1
ATOM 4046 C C . HIS B 1 184 ? 0.739 -15.758 -3.652 1 97.69 184 HIS B C 1
ATOM 4048 O O . HIS B 1 184 ? -0.012 -14.789 -3.779 1 97.69 184 HIS B O 1
ATOM 4054 N N . LYS B 1 185 ? 1.822 -15.883 -4.336 1 97.5 185 LYS B N 1
ATOM 4055 C CA . LYS B 1 185 ? 2.371 -14.758 -5.094 1 97.5 185 LYS B CA 1
ATOM 4056 C C . LYS B 1 185 ? 1.811 -14.734 -6.516 1 97.5 185 LYS B C 1
ATOM 4058 O O . LYS B 1 185 ? 1.69 -13.664 -7.121 1 97.5 185 LYS B O 1
ATOM 4063 N N . THR B 1 186 ? 1.4 -15.914 -7.059 1 97.81 186 THR B N 1
ATOM 4064 C CA . THR B 1 186 ? 1.09 -15.961 -8.484 1 97.81 186 THR B CA 1
ATOM 4065 C C . THR B 1 186 ? -0.322 -16.5 -8.711 1 97.81 186 THR B C 1
ATOM 4067 O O . THR B 1 186 ? -1.169 -15.805 -9.273 1 97.81 186 THR B O 1
ATOM 4070 N N . SER B 1 187 ? -0.654 -17.688 -8.211 1 98.44 187 SER B N 1
ATOM 4071 C CA . SER B 1 187 ? -1.885 -18.375 -8.562 1 98.44 187 SER B CA 1
ATOM 4072 C C . SER B 1 187 ? -3.115 -17.594 -8.125 1 98.44 187 SER B C 1
ATOM 4074 O O . SER B 1 187 ? -4.07 -17.453 -8.883 1 98.44 187 SER B O 1
ATOM 4076 N N . HIS B 1 188 ? -3.053 -17.172 -6.875 1 98.12 188 HIS B N 1
ATOM 4077 C CA . HIS B 1 188 ? -4.211 -16.484 -6.332 1 98.12 188 HIS B CA 1
ATOM 4078 C C . HIS B 1 188 ? -4.453 -15.164 -7.059 1 98.12 188 HIS B C 1
ATOM 4080 O O . HIS B 1 188 ? -5.574 -14.883 -7.48 1 98.12 188 HIS B O 1
ATOM 4086 N N . TYR B 1 189 ? -3.432 -14.453 -7.258 1 97.5 189 TYR B N 1
ATOM 4087 C CA . TYR B 1 189 ? -3.471 -13.109 -7.82 1 97.5 189 TYR B CA 1
ATOM 4088 C C . TYR B 1 189 ? -3.777 -13.148 -9.312 1 97.5 189 TYR B C 1
ATOM 4090 O O . TYR B 1 189 ? -4.625 -12.398 -9.797 1 97.5 189 TYR B O 1
ATOM 4098 N N . SER B 1 190 ? -3.154 -14.016 -10.023 1 97.94 190 SER B N 1
ATOM 4099 C CA . SER B 1 190 ? -3.15 -13.938 -11.484 1 97.94 190 SER B CA 1
ATOM 4100 C C . SER B 1 190 ? -4.289 -14.758 -12.086 1 97.94 190 SER B C 1
ATOM 4102 O O . SER B 1 190 ? -4.691 -14.531 -13.227 1 97.94 190 SER B O 1
ATOM 4104 N N . PHE B 1 191 ? -4.816 -15.711 -11.312 1 98.38 191 PHE B N 1
ATOM 4105 C CA . PHE B 1 191 ? -5.781 -16.609 -11.945 1 98.38 191 PHE B CA 1
ATOM 4106 C C . PHE B 1 191 ? -7.039 -16.734 -11.102 1 98.38 191 PHE B C 1
ATOM 4108 O O . PHE B 1 191 ? -8.156 -16.562 -11.602 1 98.38 191 PHE B O 1
ATOM 4115 N N . TYR B 1 192 ? -6.914 -16.953 -9.805 1 98.5 192 TYR B N 1
ATOM 4116 C CA . TYR B 1 192 ? -8.117 -17.078 -8.984 1 98.5 192 TYR B CA 1
ATOM 4117 C C . TYR B 1 192 ? -8.883 -15.758 -8.938 1 98.5 192 TYR B C 1
ATOM 4119 O O . TYR B 1 192 ? -10.094 -15.734 -9.156 1 98.5 192 TYR B O 1
ATOM 4127 N N . THR B 1 193 ? -8.195 -14.672 -8.68 1 98.69 193 THR B N 1
ATOM 4128 C CA . THR B 1 193 ? -8.852 -13.375 -8.484 1 98.69 193 THR B CA 1
ATOM 4129 C C . THR B 1 193 ? -9.586 -12.953 -9.75 1 98.69 193 THR B C 1
ATOM 4131 O O . THR B 1 193 ? -10.766 -12.594 -9.695 1 98.69 193 THR B O 1
ATOM 4134 N N . PRO B 1 194 ? -8.961 -13.016 -10.914 1 98.38 194 PRO B N 1
ATOM 4135 C CA . PRO B 1 194 ? -9.703 -12.664 -12.133 1 98.38 194 PRO B CA 1
ATOM 4136 C C . PRO B 1 194 ? -10.953 -13.508 -12.32 1 98.38 194 PRO B C 1
ATOM 4138 O O . PRO B 1 194 ? -12.023 -12.977 -12.641 1 98.38 194 PRO B O 1
ATOM 4141 N N . LEU B 1 195 ? -10.844 -14.805 -12.102 1 98.38 195 LEU B N 1
ATOM 4142 C CA . LEU B 1 195 ? -12 -15.68 -12.242 1 98.38 195 LEU B CA 1
ATOM 4143 C C . LEU B 1 195 ? -13.078 -15.312 -11.227 1 98.38 195 LEU B C 1
ATOM 4145 O O . LEU B 1 195 ? -14.258 -15.203 -11.578 1 98.38 195 LEU B O 1
ATOM 4149 N N . ALA B 1 196 ? -12.664 -15.125 -9.969 1 98.44 196 ALA B N 1
ATOM 4150 C CA . ALA B 1 196 ? -13.602 -14.758 -8.906 1 98.44 196 ALA B CA 1
ATOM 4151 C C . ALA B 1 196 ? -14.328 -13.461 -9.242 1 98.44 196 ALA B C 1
ATOM 4153 O O . ALA B 1 196 ? -15.539 -13.344 -9.031 1 98.44 196 ALA B O 1
ATOM 4154 N N . LEU B 1 197 ? -13.625 -12.469 -9.758 1 98.5 197 LEU B N 1
ATOM 4155 C CA . LEU B 1 197 ? -14.234 -11.203 -10.133 1 98.5 197 LEU B CA 1
ATOM 4156 C C . LEU B 1 197 ? -15.273 -11.406 -11.234 1 98.5 197 LEU B C 1
ATOM 4158 O O . LEU B 1 197 ? -16.344 -10.789 -11.211 1 98.5 197 LEU B O 1
ATOM 4162 N N . GLY B 1 198 ? -14.93 -12.266 -12.227 1 98.31 198 GLY B N 1
ATOM 4163 C CA . GLY B 1 198 ? -15.914 -12.578 -13.25 1 98.31 198 GLY B CA 1
ATOM 4164 C C . GLY B 1 198 ? -17.203 -13.148 -12.68 1 98.31 198 GLY B C 1
ATOM 4165 O O . GLY B 1 198 ? -18.297 -12.742 -13.07 1 98.31 198 GLY B O 1
ATOM 4166 N N . PHE B 1 199 ? -17.062 -14.086 -11.766 1 98.38 199 PHE B N 1
ATOM 4167 C CA . PHE B 1 199 ? -18.219 -14.703 -11.117 1 98.38 199 PHE B CA 1
ATOM 4168 C C . PHE B 1 199 ? -19 -13.672 -10.32 1 98.38 199 PHE B C 1
ATOM 4170 O O . PHE B 1 199 ? -20.234 -13.602 -10.414 1 98.38 199 PHE B O 1
ATOM 4177 N N . HIS B 1 200 ? -18.312 -12.82 -9.5 1 98.44 200 HIS B N 1
ATOM 4178 C CA . HIS B 1 200 ? -18.984 -11.789 -8.711 1 98.44 200 HIS B CA 1
ATOM 4179 C C . HIS B 1 200 ? -19.734 -10.812 -9.609 1 98.44 200 HIS B C 1
ATOM 4181 O O . HIS B 1 200 ? -20.875 -10.461 -9.32 1 98.44 200 HIS B O 1
ATOM 4187 N N . LEU B 1 201 ? -19.062 -10.375 -10.672 1 98.5 201 LEU B N 1
ATOM 4188 C CA . LEU B 1 201 ? -19.672 -9.406 -11.578 1 98.5 201 LEU B CA 1
ATOM 4189 C C . LEU B 1 201 ? -20.938 -9.984 -12.219 1 98.5 201 LEU B C 1
ATOM 4191 O O . LEU B 1 201 ? -21.875 -9.242 -12.5 1 98.5 201 LEU B O 1
ATOM 4195 N N . ALA B 1 202 ? -20.984 -11.312 -12.391 1 98.12 202 ALA B N 1
ATOM 4196 C CA . ALA B 1 202 ? -22.141 -11.984 -12.969 1 98.12 202 ALA B CA 1
ATOM 4197 C C . ALA B 1 202 ? -23.156 -12.359 -11.883 1 98.12 202 ALA B C 1
ATOM 4199 O O . ALA B 1 202 ? -24.188 -12.953 -12.18 1 98.12 202 ALA B O 1
ATOM 4200 N N . ASP B 1 203 ? -22.859 -12.055 -10.656 1 97.62 203 ASP B N 1
ATOM 4201 C CA . ASP B 1 203 ? -23.703 -12.359 -9.5 1 97.62 203 ASP B CA 1
ATOM 4202 C C . ASP B 1 203 ? -23.938 -13.859 -9.375 1 97.62 203 ASP B C 1
ATOM 4204 O O . ASP B 1 203 ? -25.078 -14.297 -9.18 1 97.62 203 ASP B O 1
ATOM 4208 N N . VAL B 1 204 ? -22.906 -14.586 -9.594 1 95.88 204 VAL B N 1
ATOM 4209 C CA . VAL B 1 204 ? -22.938 -16.047 -9.453 1 95.88 204 VAL B CA 1
ATOM 4210 C C . VAL B 1 204 ? -22.172 -16.453 -8.203 1 95.88 204 VAL B C 1
ATOM 4212 O O . VAL B 1 204 ? -20.969 -16.188 -8.078 1 95.88 204 VAL B O 1
ATOM 4215 N N . ASP B 1 205 ? -22.781 -17.109 -7.281 1 92.56 205 ASP B N 1
ATOM 4216 C CA . ASP B 1 205 ? -22.172 -17.547 -6.023 1 92.56 205 ASP B CA 1
ATOM 4217 C C . ASP B 1 205 ? -21.891 -19.047 -6.039 1 92.56 205 ASP B C 1
ATOM 4219 O O . ASP B 1 205 ? -22.203 -19.734 -7.016 1 92.56 205 ASP B O 1
ATOM 4223 N N . GLY B 1 206 ? -21.172 -19.562 -5.039 1 90.5 206 GLY B N 1
ATOM 4224 C CA . GLY B 1 206 ? -20.984 -20.984 -4.816 1 90.5 206 GLY B CA 1
ATOM 4225 C C . GLY B 1 206 ? -19.906 -21.594 -5.68 1 90.5 206 GLY B C 1
ATOM 4226 O O . GLY B 1 206 ? -19.828 -22.812 -5.82 1 90.5 206 GLY B O 1
ATOM 4227 N N . TYR B 1 207 ? -19.016 -20.75 -6.348 1 90 207 TYR B N 1
ATOM 4228 C CA . TYR B 1 207 ? -18.016 -21.219 -7.297 1 90 207 TYR B CA 1
ATOM 4229 C C . TYR B 1 207 ? -16.656 -21.422 -6.621 1 90 207 TYR B C 1
ATOM 4231 O O . TYR B 1 207 ? -15.766 -22.062 -7.18 1 90 207 TYR B O 1
ATOM 4239 N N . LYS B 1 208 ? -16.453 -20.859 -5.492 1 91.94 208 LYS B N 1
ATOM 4240 C CA . LYS B 1 208 ? -15.133 -20.688 -4.91 1 91.94 208 LYS B CA 1
ATOM 4241 C C . LYS B 1 208 ? -14.414 -22.031 -4.746 1 91.94 208 LYS B C 1
ATOM 4243 O O . LYS B 1 208 ? -13.273 -22.188 -5.176 1 91.94 208 LYS B O 1
ATOM 4248 N N . ASN B 1 209 ? -15.094 -23.016 -4.246 1 92.25 209 ASN B N 1
ATOM 4249 C CA . ASN B 1 209 ? -14.477 -24.297 -3.914 1 92.25 209 ASN B CA 1
ATOM 4250 C C . ASN B 1 209 ? -14.086 -25.078 -5.168 1 92.25 209 ASN B C 1
ATOM 4252 O O . ASN B 1 209 ? -13.211 -25.938 -5.113 1 92.25 209 ASN B O 1
ATOM 4256 N N . THR B 1 210 ? -14.719 -24.797 -6.27 1 91.88 210 THR B N 1
ATOM 4257 C CA . THR B 1 210 ? -14.43 -25.547 -7.492 1 91.88 210 THR B CA 1
ATOM 4258 C C . THR B 1 210 ? -13.406 -24.797 -8.344 1 91.88 210 THR B C 1
ATOM 4260 O O . THR B 1 210 ? -12.531 -25.422 -8.953 1 91.88 210 THR B O 1
ATOM 4263 N N . ILE B 1 211 ? -13.461 -23.484 -8.297 1 95.56 211 ILE B N 1
ATOM 4264 C CA . ILE B 1 211 ? -12.641 -22.719 -9.219 1 95.56 211 ILE B CA 1
ATOM 4265 C C . ILE B 1 211 ? -11.25 -22.516 -8.625 1 95.56 211 ILE B C 1
ATOM 4267 O O . ILE B 1 211 ? -10.258 -22.422 -9.352 1 95.56 211 ILE B O 1
ATOM 4271 N N . GLN B 1 212 ? -11.172 -22.391 -7.312 1 96.81 212 GLN B N 1
ATOM 4272 C CA . GLN B 1 212 ? -9.906 -22.047 -6.672 1 96.81 212 GLN B CA 1
ATOM 4273 C C . GLN B 1 212 ? -8.836 -23.094 -6.938 1 96.81 212 GLN B C 1
ATOM 4275 O O . GLN B 1 212 ? -7.727 -22.766 -7.363 1 96.81 212 GLN B O 1
ATOM 4280 N N . PRO B 1 213 ? -9.156 -24.438 -6.699 1 96.38 213 PRO B N 1
ATOM 4281 C CA . PRO B 1 213 ? -8.117 -25.438 -6.988 1 96.38 213 PRO B CA 1
ATOM 4282 C C . PRO B 1 213 ? -7.688 -25.438 -8.453 1 96.38 213 PRO B C 1
ATOM 4284 O O . PRO B 1 213 ? -6.508 -25.641 -8.75 1 96.38 213 PRO B O 1
ATOM 4287 N N . LEU B 1 214 ? -8.617 -25.219 -9.32 1 97.06 214 LEU B N 1
ATOM 4288 C CA . LEU B 1 214 ? -8.297 -25.156 -10.742 1 97.06 214 LEU B CA 1
ATOM 4289 C C . LEU B 1 214 ? -7.414 -23.953 -11.055 1 97.06 214 LEU B C 1
ATOM 4291 O O . LEU B 1 214 ? -6.402 -24.078 -11.742 1 97.06 214 LEU B O 1
ATOM 4295 N N . ALA B 1 215 ? -7.781 -22.797 -10.547 1 98.06 215 ALA B N 1
ATOM 4296 C CA . ALA B 1 215 ? -7.02 -21.562 -10.742 1 98.06 215 ALA B CA 1
ATOM 4297 C C . ALA B 1 215 ? -5.602 -21.703 -10.195 1 98.06 215 ALA B C 1
ATOM 4299 O O . ALA B 1 215 ? -4.641 -21.234 -10.82 1 98.06 215 ALA B O 1
ATOM 4300 N N . TYR B 1 216 ? -5.473 -22.344 -9.039 1 98.19 216 TYR B N 1
ATOM 4301 C CA . TYR B 1 216 ? -4.172 -22.5 -8.398 1 98.19 216 TYR B CA 1
ATOM 4302 C C . TYR B 1 216 ? -3.271 -23.422 -9.219 1 98.19 216 TYR B C 1
ATOM 4304 O O . TYR B 1 216 ? -2.07 -23.172 -9.344 1 98.19 216 TYR B O 1
ATOM 4312 N N . GLN B 1 217 ? -3.855 -24.453 -9.781 1 98.19 217 GLN B N 1
ATOM 4313 C CA . GLN B 1 217 ? -3.064 -25.344 -10.625 1 98.19 217 GLN B CA 1
ATOM 4314 C C . GLN B 1 217 ? -2.635 -24.656 -11.914 1 98.19 217 GLN B C 1
ATOM 4316 O O . GLN B 1 217 ? -1.512 -24.844 -12.383 1 98.19 217 GLN B O 1
ATOM 4321 N N . ILE B 1 218 ? -3.506 -23.875 -12.484 1 98.12 218 ILE B N 1
ATOM 4322 C CA . ILE B 1 218 ? -3.16 -23.109 -13.672 1 98.12 218 ILE B CA 1
ATOM 4323 C C . ILE B 1 218 ? -2.018 -22.141 -13.352 1 98.12 218 ILE B C 1
ATOM 4325 O O . ILE B 1 218 ? -1.059 -22.031 -14.117 1 98.12 218 ILE B O 1
ATOM 4329 N N . GLY B 1 219 ? -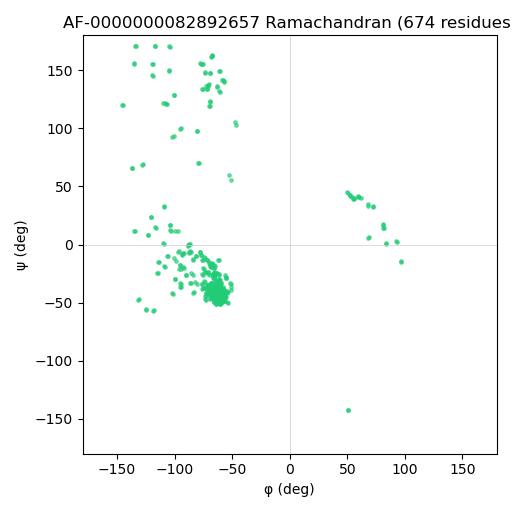2.16 -21.469 -12.242 1 98.25 219 GLY B N 1
ATOM 4330 C CA . GLY B 1 219 ? -1.116 -20.547 -11.82 1 98.25 219 GLY B CA 1
ATOM 4331 C C . GLY B 1 219 ? 0.218 -21.219 -11.578 1 98.25 219 GLY B C 1
ATOM 4332 O O . GLY B 1 219 ? 1.272 -20.641 -11.859 1 98.25 219 GLY B O 1
ATOM 4333 N N . TYR B 1 220 ? 0.14 -22.438 -11.039 1 98.38 220 TYR B N 1
ATOM 4334 C CA . TYR B 1 220 ? 1.361 -23.203 -10.82 1 98.38 220 TYR B CA 1
ATOM 4335 C C . TYR B 1 220 ? 2.068 -23.484 -12.141 1 98.38 220 TYR B C 1
ATOM 4337 O O . TYR B 1 220 ? 3.283 -23.297 -12.25 1 98.38 220 TYR B O 1
ATOM 4345 N N . LEU B 1 221 ? 1.294 -23.922 -13.133 1 98 221 LEU B N 1
ATOM 4346 C CA . LEU B 1 221 ? 1.835 -24.156 -14.461 1 98 221 LEU B CA 1
ATOM 4347 C C . LEU B 1 221 ? 2.416 -22.875 -15.047 1 98 221 LEU B C 1
ATOM 4349 O O . LEU B 1 221 ? 3.508 -22.891 -15.625 1 98 221 LEU B O 1
ATOM 4353 N N . PHE B 1 222 ? 1.737 -21.828 -14.891 1 97.25 222 PHE B N 1
ATOM 4354 C CA . PHE B 1 222 ? 2.152 -20.516 -15.398 1 97.25 222 PHE B CA 1
ATOM 4355 C C . PHE B 1 222 ? 3.484 -20.094 -14.797 1 97.25 222 PHE B C 1
ATOM 4357 O O . PHE B 1 222 ? 4.398 -19.688 -15.508 1 97.25 222 PHE B O 1
ATOM 4364 N N . GLN B 1 223 ? 3.602 -20.203 -13.492 1 97.25 223 GLN B N 1
ATOM 4365 C CA . GLN B 1 223 ? 4.824 -19.766 -12.828 1 97.25 223 GLN B CA 1
ATOM 4366 C C . GLN B 1 223 ? 6.008 -20.641 -13.227 1 97.25 223 GLN B C 1
ATOM 4368 O O . GLN B 1 223 ? 7.113 -20.141 -13.445 1 97.25 223 GLN B O 1
ATOM 4373 N N . ALA B 1 224 ? 5.723 -21.922 -13.289 1 97.25 224 ALA B N 1
ATOM 4374 C CA . ALA B 1 224 ? 6.785 -22.828 -13.719 1 97.25 224 ALA B CA 1
ATOM 4375 C C . ALA B 1 224 ? 7.301 -22.453 -15.109 1 97.25 224 ALA B C 1
ATOM 4377 O O . ALA B 1 224 ? 8.508 -22.484 -15.359 1 97.25 224 ALA B O 1
ATOM 4378 N N . GLN B 1 225 ? 6.441 -22.078 -15.945 1 94.75 225 GLN B N 1
ATOM 4379 C CA . GLN B 1 225 ? 6.828 -21.656 -17.297 1 94.75 225 GLN B CA 1
ATOM 4380 C C . GLN B 1 225 ? 7.652 -20.375 -17.25 1 94.75 225 GLN B C 1
ATOM 4382 O O . GLN B 1 225 ? 8.609 -20.219 -18.016 1 94.75 225 GLN B O 1
ATOM 4387 N N . ASP B 1 226 ? 7.227 -19.516 -16.406 1 92.44 226 ASP B N 1
ATOM 4388 C CA . ASP B 1 226 ? 7.996 -18.281 -16.25 1 92.44 226 ASP B CA 1
ATOM 4389 C C . ASP B 1 226 ? 9.398 -18.578 -15.727 1 92.44 226 ASP B C 1
ATOM 4391 O O . ASP B 1 226 ? 10.367 -17.938 -16.156 1 92.44 226 ASP B O 1
ATOM 4395 N N . ASP B 1 227 ? 9.484 -19.484 -14.805 1 94.69 227 ASP B N 1
ATOM 4396 C CA . ASP B 1 227 ? 10.781 -19.906 -14.281 1 94.69 227 ASP B CA 1
ATOM 4397 C C . ASP B 1 227 ? 11.656 -20.484 -15.398 1 94.69 227 ASP B C 1
ATOM 4399 O O . ASP B 1 227 ? 12.859 -20.219 -15.438 1 94.69 227 ASP B O 1
ATOM 4403 N N . PHE B 1 228 ? 11.016 -21.234 -16.234 1 94.38 228 PHE B N 1
ATOM 4404 C CA . PHE B 1 228 ? 11.727 -21.859 -17.344 1 94.38 228 PHE B CA 1
ATOM 4405 C C . PHE B 1 228 ? 12.281 -20.812 -18.297 1 94.38 228 PHE B C 1
ATOM 4407 O O . PHE B 1 228 ? 13.438 -20.891 -18.719 1 94.38 228 PHE B O 1
ATOM 4414 N N . LEU B 1 229 ? 11.516 -19.797 -18.578 1 90 229 LEU B N 1
ATOM 4415 C CA . LEU B 1 229 ? 11.891 -18.766 -19.531 1 90 229 LEU B CA 1
ATOM 4416 C C . LEU B 1 229 ? 13.016 -17.891 -18.969 1 90 229 LEU B C 1
ATOM 4418 O O . LEU B 1 229 ? 13.828 -17.359 -19.719 1 90 229 LEU B O 1
ATOM 4422 N N . ASP B 1 230 ? 13.094 -17.828 -17.688 1 89.19 230 ASP B N 1
ATOM 4423 C CA . ASP B 1 230 ? 14.156 -17.062 -17.047 1 89.19 230 ASP B CA 1
ATOM 4424 C C . ASP B 1 230 ? 15.523 -17.672 -17.312 1 89.19 230 ASP B C 1
ATOM 4426 O O . ASP B 1 230 ? 16.531 -16.969 -17.359 1 89.19 230 ASP B O 1
ATOM 4430 N N . VAL B 1 231 ? 15.547 -18.969 -17.484 1 90.06 231 VAL B N 1
ATOM 4431 C CA . VAL B 1 231 ? 16.812 -19.672 -17.672 1 90.06 231 VAL B CA 1
ATOM 4432 C C . VAL B 1 231 ? 17.031 -19.984 -19.141 1 90.06 231 VAL B C 1
ATOM 4434 O O . VAL B 1 231 ? 18.141 -19.797 -19.672 1 90.06 231 VAL B O 1
ATOM 4437 N N . TYR B 1 232 ? 15.992 -20.406 -19.781 1 89.94 232 TYR B N 1
ATOM 4438 C CA . TYR B 1 232 ? 16.141 -20.938 -21.125 1 89.94 232 TYR B CA 1
ATOM 4439 C C . TYR B 1 232 ? 15.633 -19.969 -22.172 1 89.94 232 TYR B C 1
ATOM 4441 O O . TYR B 1 232 ? 15.828 -20.172 -23.375 1 89.94 232 TYR B O 1
ATOM 4449 N N . GLY B 1 233 ? 14.977 -18.953 -21.703 1 83.06 233 GLY B N 1
ATOM 4450 C CA . GLY B 1 233 ? 14.438 -18 -22.656 1 83.06 233 GLY B CA 1
ATOM 4451 C C . GLY B 1 233 ? 15.484 -17.047 -23.219 1 83.06 233 GLY B C 1
ATOM 4452 O O . GLY B 1 233 ? 16.531 -16.844 -22.609 1 83.06 233 GLY B O 1
ATOM 4453 N N . ASP B 1 234 ? 15.219 -16.531 -24.375 1 77.5 234 ASP B N 1
ATOM 4454 C CA . ASP B 1 234 ? 16.062 -15.516 -24.984 1 77.5 234 ASP B CA 1
ATOM 4455 C C . ASP B 1 234 ? 15.945 -14.188 -24.234 1 77.5 234 ASP B C 1
ATOM 4457 O O . ASP B 1 234 ? 14.859 -13.602 -24.172 1 77.5 234 ASP B O 1
ATOM 4461 N N . GLU B 1 235 ? 17.078 -13.781 -23.734 1 69 235 GLU B N 1
ATOM 4462 C CA . GLU B 1 235 ? 17.094 -12.555 -22.953 1 69 235 GLU B CA 1
ATOM 4463 C C . GLU B 1 235 ? 16.469 -11.391 -23.719 1 69 235 GLU B C 1
ATOM 4465 O O . GLU B 1 235 ? 15.789 -10.547 -23.141 1 69 235 GLU B O 1
ATOM 4470 N N . LYS B 1 236 ? 16.828 -11.391 -25.016 1 65.81 236 LYS B N 1
ATOM 4471 C CA . LYS B 1 236 ? 16.344 -10.289 -25.844 1 65.81 236 LYS B CA 1
ATOM 4472 C C . LYS B 1 236 ? 14.828 -10.281 -25.906 1 65.81 236 LYS B C 1
ATOM 4474 O O . LYS B 1 236 ? 14.211 -9.227 -26.078 1 65.81 236 LYS B O 1
ATOM 4479 N N . VAL B 1 237 ? 14.328 -11.445 -25.719 1 64.69 237 VAL B N 1
ATOM 4480 C CA . VAL B 1 237 ? 12.883 -11.602 -25.844 1 64.69 237 VAL B CA 1
ATOM 4481 C C . VAL B 1 237 ? 12.219 -11.477 -24.469 1 64.69 237 VAL B C 1
ATOM 4483 O O . VAL B 1 237 ? 11.211 -10.789 -24.328 1 64.69 237 VAL B O 1
ATOM 4486 N N . THR B 1 238 ? 12.883 -11.977 -23.531 1 65.56 238 THR B N 1
ATOM 4487 C CA . THR B 1 238 ? 12.203 -12.109 -22.25 1 65.56 238 THR B CA 1
ATOM 4488 C C . THR B 1 238 ? 12.523 -10.914 -21.344 1 65.56 238 THR B C 1
ATOM 4490 O O . THR B 1 238 ? 11.758 -10.602 -20.438 1 65.56 238 THR B O 1
ATOM 4493 N N . GLY B 1 239 ? 13.648 -10.305 -21.719 1 62.53 239 GLY B N 1
ATOM 4494 C CA . GLY B 1 239 ? 14.164 -9.266 -20.844 1 62.53 239 GLY B CA 1
ATOM 4495 C C . GLY B 1 239 ? 14.68 -9.805 -19.516 1 62.53 239 GLY B C 1
ATOM 4496 O O . GLY B 1 239 ? 15.047 -9.031 -18.641 1 62.53 239 GLY B O 1
ATOM 4497 N N . LYS B 1 240 ? 14.688 -11.133 -19.453 1 65.69 240 LYS B N 1
ATOM 4498 C CA . LYS B 1 240 ? 15.102 -11.742 -18.203 1 65.69 240 LYS B CA 1
ATOM 4499 C C . LYS B 1 240 ? 16.547 -12.227 -18.266 1 65.69 240 LYS B C 1
ATOM 4501 O O . LYS B 1 240 ? 16.953 -12.828 -19.266 1 65.69 240 LYS B O 1
ATOM 4506 N N . LYS B 1 241 ? 17.469 -11.898 -17.344 1 64.06 241 LYS B N 1
ATOM 4507 C CA . LYS B 1 241 ? 18.906 -12.203 -17.391 1 64.06 241 LYS B CA 1
ATOM 4508 C C . LYS B 1 241 ? 19.266 -13.266 -16.344 1 64.06 241 LYS B C 1
ATOM 4510 O O . LYS B 1 241 ? 20.375 -13.25 -15.805 1 64.06 241 LYS B O 1
ATOM 4515 N N . GLY B 1 242 ? 18.266 -14.141 -16.141 1 68.19 242 GLY B N 1
ATOM 4516 C CA . GLY B 1 242 ? 18.625 -15.148 -15.164 1 68.19 242 GLY B CA 1
ATOM 4517 C C . GLY B 1 242 ? 18.781 -14.594 -13.758 1 68.19 242 GLY B C 1
ATOM 4518 O O . GLY B 1 242 ? 19.703 -14.977 -13.031 1 68.19 242 GLY B O 1
ATOM 4519 N N . THR B 1 243 ? 18.141 -13.773 -13.414 1 82.94 243 THR B N 1
ATOM 4520 C CA . THR B 1 243 ? 18.203 -13.031 -12.156 1 82.94 243 THR B CA 1
ATOM 4521 C C . THR B 1 243 ? 17.812 -13.922 -10.984 1 82.94 243 THR B C 1
ATOM 4523 O O . THR B 1 243 ? 18.297 -13.742 -9.867 1 82.94 243 THR B O 1
ATOM 4526 N N . ASP B 1 244 ? 17.125 -15 -11.305 1 91.06 244 ASP B N 1
ATOM 4527 C CA . ASP B 1 244 ? 16.656 -15.867 -10.227 1 91.06 244 ASP B CA 1
ATOM 4528 C C . ASP B 1 244 ? 17.797 -16.703 -9.656 1 91.06 244 ASP B C 1
ATOM 4530 O O . ASP B 1 244 ? 17.859 -16.938 -8.445 1 91.06 244 ASP B O 1
ATOM 4534 N N . ILE B 1 245 ? 18.641 -17.109 -10.57 1 93.5 245 ILE B N 1
ATOM 4535 C CA . ILE B 1 245 ? 19.781 -17.906 -10.141 1 93.5 245 ILE B CA 1
ATOM 4536 C C . ILE B 1 245 ? 20.734 -17.031 -9.32 1 93.5 245 ILE B C 1
ATOM 4538 O O . ILE B 1 245 ? 21.203 -17.438 -8.258 1 93.5 245 ILE B O 1
ATOM 4542 N N . ALA B 1 246 ? 20.969 -15.812 -9.836 1 92.44 246 ALA B N 1
ATOM 4543 C CA . ALA B 1 246 ? 21.859 -14.867 -9.148 1 92.44 246 ALA B CA 1
ATOM 4544 C C . ALA B 1 246 ? 21.312 -14.523 -7.762 1 92.44 246 ALA B C 1
ATOM 4546 O O . ALA B 1 246 ? 22.094 -14.328 -6.824 1 92.44 246 ALA B O 1
ATOM 4547 N N . ASN B 1 247 ? 20.047 -14.547 -7.625 1 91.5 247 ASN B N 1
ATOM 4548 C CA . ASN B 1 247 ? 19.406 -14.125 -6.383 1 91.5 247 ASN B CA 1
ATOM 4549 C C . ASN B 1 247 ? 19.078 -15.312 -5.484 1 91.5 247 ASN B C 1
ATOM 4551 O O . ASN B 1 247 ? 18.625 -15.141 -4.355 1 91.5 247 ASN B O 1
ATOM 4555 N N . GLY B 1 248 ? 19.297 -16.516 -6 1 95.19 248 GLY B N 1
ATOM 4556 C CA . GLY B 1 248 ? 19.062 -17.719 -5.207 1 95.19 248 GLY B CA 1
ATOM 4557 C C . GLY B 1 248 ? 17.594 -18.016 -4.992 1 95.19 248 GLY B C 1
ATOM 4558 O O . GLY B 1 248 ? 17.203 -18.531 -3.941 1 95.19 248 GLY B O 1
ATOM 4559 N N . LYS B 1 249 ? 16.781 -17.703 -5.906 1 95.94 249 LYS B N 1
ATOM 4560 C CA . LYS B 1 249 ? 15.328 -17.828 -5.75 1 95.94 249 LYS B CA 1
ATOM 4561 C C . LYS B 1 249 ? 14.891 -19.281 -5.797 1 95.94 249 LYS B C 1
ATOM 4563 O O . LYS B 1 249 ? 15.492 -20.094 -6.504 1 95.94 249 LYS B O 1
ATOM 4568 N N . CYS B 1 250 ? 13.852 -19.531 -5.055 1 97.88 250 CYS B N 1
ATOM 4569 C CA . CYS B 1 250 ? 13.195 -20.844 -5.102 1 97.88 250 CYS B CA 1
ATOM 4570 C C . CYS B 1 250 ? 12.273 -20.938 -6.312 1 97.88 250 CYS B C 1
ATOM 4572 O O . CYS B 1 250 ? 11.125 -20.5 -6.262 1 97.88 250 CYS B O 1
ATOM 4574 N N . THR B 1 251 ? 12.781 -21.547 -7.383 1 97.88 251 THR B N 1
ATOM 4575 C CA . THR B 1 251 ? 12.023 -21.719 -8.617 1 97.88 251 THR B CA 1
ATOM 4576 C C . THR B 1 251 ? 11.797 -23.188 -8.93 1 97.88 251 THR B C 1
ATOM 4578 O O . THR B 1 251 ? 12.383 -24.062 -8.273 1 97.88 251 THR B O 1
ATOM 4581 N N . TRP B 1 252 ? 10.961 -23.406 -9.922 1 98.31 252 TRP B N 1
ATOM 4582 C CA . TRP B 1 252 ? 10.703 -24.781 -10.336 1 98.31 252 TRP B CA 1
ATOM 4583 C C . TRP B 1 252 ? 12 -25.469 -10.75 1 98.31 252 TRP B C 1
ATOM 4585 O O . TRP B 1 252 ? 12.281 -26.594 -10.312 1 98.31 252 TRP B O 1
ATOM 4595 N N . LEU B 1 253 ? 12.82 -24.797 -11.531 1 97.62 253 LEU B N 1
ATOM 4596 C CA . LEU B 1 253 ? 14.055 -25.375 -12.062 1 97.62 253 LEU B CA 1
ATOM 4597 C C . LEU B 1 253 ? 15.07 -25.609 -10.945 1 97.62 253 LEU B C 1
ATOM 4599 O O . LEU B 1 253 ? 15.773 -26.625 -10.945 1 97.62 253 LEU B O 1
ATOM 4603 N N . ALA B 1 254 ? 15.156 -24.641 -10.039 1 97.94 254 ALA B N 1
ATOM 4604 C CA . ALA B 1 254 ? 16.078 -24.797 -8.922 1 97.94 254 ALA B CA 1
ATOM 4605 C C . ALA B 1 254 ? 15.703 -26 -8.062 1 97.94 254 ALA B C 1
ATOM 4607 O O . ALA B 1 254 ? 16.562 -26.797 -7.688 1 97.94 254 ALA B O 1
ATOM 4608 N N . CYS B 1 255 ? 14.438 -26.156 -7.738 1 98.44 255 CYS B N 1
ATOM 4609 C CA . CYS B 1 255 ? 13.961 -27.281 -6.938 1 98.44 255 CYS B CA 1
ATOM 4610 C C . CYS B 1 255 ? 14.25 -28.609 -7.629 1 98.44 255 CYS B C 1
ATOM 4612 O O . CYS B 1 255 ? 14.75 -29.547 -7.004 1 98.44 255 CYS B O 1
ATOM 4614 N N . GLN B 1 256 ? 13.914 -28.688 -8.938 1 98.38 256 GLN B N 1
ATOM 4615 C CA . GLN B 1 256 ? 14.133 -29.906 -9.695 1 98.38 256 GLN B CA 1
ATOM 4616 C C . GLN B 1 256 ? 15.617 -30.234 -9.789 1 98.38 256 GLN B C 1
ATOM 4618 O O . GLN B 1 256 ? 16 -31.406 -9.711 1 98.38 256 GLN B O 1
ATOM 4623 N N . THR B 1 257 ? 16.422 -29.203 -9.961 1 98.12 257 THR B N 1
ATOM 4624 C CA . THR B 1 257 ? 17.875 -29.391 -10.031 1 98.12 257 THR B CA 1
ATOM 4625 C C . THR B 1 257 ? 18.406 -29.953 -8.719 1 98.12 257 THR B C 1
ATOM 4627 O O . THR B 1 257 ? 19.172 -30.922 -8.719 1 98.12 257 THR B O 1
ATOM 4630 N N . VAL B 1 258 ? 18 -29.344 -7.617 1 98.12 258 VAL B N 1
ATOM 4631 C CA . VAL B 1 258 ? 18.438 -29.797 -6.305 1 98.12 258 VAL B CA 1
ATOM 4632 C C . VAL B 1 258 ? 18.047 -31.266 -6.105 1 98.12 258 VAL B C 1
ATOM 4634 O O . VAL B 1 258 ? 18.859 -32.062 -5.652 1 98.12 258 VAL B O 1
ATOM 4637 N N . GLU B 1 259 ? 16.844 -31.594 -6.438 1 97.38 259 GLU B N 1
ATOM 4638 C CA . GLU B 1 259 ? 16.344 -32.969 -6.281 1 97.38 259 GLU B CA 1
ATOM 4639 C C . GLU B 1 259 ? 17.172 -33.938 -7.109 1 97.38 259 GLU B C 1
ATOM 4641 O O . GLU B 1 259 ? 17.578 -35 -6.613 1 97.38 259 GLU B O 1
ATOM 4646 N N . LYS B 1 260 ? 17.438 -33.656 -8.344 1 97.19 260 LYS B N 1
ATOM 4647 C CA . LYS B 1 260 ? 18.188 -34.5 -9.25 1 97.19 260 LYS B CA 1
ATOM 4648 C C . LYS B 1 260 ? 19.625 -34.688 -8.789 1 97.19 260 LYS B C 1
ATOM 4650 O O . LYS B 1 260 ? 20.188 -35.781 -8.859 1 97.19 260 LYS B O 1
ATOM 4655 N N . LEU B 1 261 ? 20.203 -33.562 -8.367 1 97.5 261 LEU B N 1
ATOM 4656 C CA . LEU B 1 261 ? 21.594 -33.625 -7.941 1 97.5 261 LEU B CA 1
ATOM 4657 C C . LEU B 1 261 ? 21.75 -34.406 -6.645 1 97.5 261 LEU B C 1
ATOM 4659 O O . LEU B 1 261 ? 22.75 -35.094 -6.438 1 97.5 261 LEU B O 1
ATOM 4663 N N . LYS B 1 262 ? 20.797 -34.219 -5.77 1 96.88 262 LYS B N 1
ATOM 4664 C CA . LYS B 1 262 ? 20.812 -35.031 -4.543 1 96.88 262 LYS B CA 1
ATOM 4665 C C . LYS B 1 262 ? 20.766 -36.531 -4.852 1 96.88 262 LYS B C 1
ATOM 4667 O O . LYS B 1 262 ? 21.453 -37.312 -4.203 1 96.88 262 LYS B O 1
ATOM 4672 N N . GLU B 1 263 ? 19.969 -36.906 -5.785 1 96.44 263 GLU B N 1
ATOM 4673 C CA . GLU B 1 263 ? 19.828 -38.281 -6.18 1 96.44 263 GLU B CA 1
ATOM 4674 C C . GLU B 1 263 ? 21.094 -38.812 -6.84 1 96.44 263 GLU B C 1
ATOM 4676 O O . GLU B 1 263 ? 21.5 -39.969 -6.621 1 96.44 263 GLU B O 1
ATOM 4681 N N . ALA B 1 264 ? 21.656 -37.969 -7.68 1 95.5 264 ALA B N 1
ATOM 4682 C CA . ALA B 1 264 ? 22.859 -38.344 -8.391 1 95.5 264 ALA B CA 1
ATOM 4683 C C . ALA B 1 264 ? 24.031 -38.531 -7.43 1 95.5 264 ALA B C 1
ATOM 4685 O O . ALA B 1 264 ? 24.906 -39.375 -7.641 1 95.5 264 ALA B O 1
ATOM 4686 N N . ASN B 1 265 ? 24.031 -37.688 -6.402 1 94.94 265 ASN B N 1
ATOM 4687 C CA . ASN B 1 265 ? 25.047 -37.75 -5.355 1 94.94 265 ASN B CA 1
ATOM 4688 C C . ASN B 1 265 ? 26.469 -37.781 -5.941 1 94.94 265 ASN B C 1
ATOM 4690 O O . ASN B 1 265 ? 27.266 -38.656 -5.574 1 94.94 265 ASN B O 1
ATOM 4694 N N . ASP B 1 266 ? 26.812 -37 -6.891 1 95.19 266 ASP B N 1
ATOM 4695 C CA . ASP B 1 266 ? 28.078 -37.062 -7.598 1 95.19 266 ASP B CA 1
ATOM 4696 C C . ASP B 1 266 ? 28.875 -35.781 -7.379 1 95.19 266 ASP B C 1
ATOM 4698 O O . ASP B 1 266 ? 29.766 -35.438 -8.164 1 95.19 266 ASP B O 1
ATOM 4702 N N . GLY B 1 267 ? 28.5 -34.969 -6.402 1 94.5 267 GLY B N 1
ATOM 4703 C CA . GLY B 1 267 ? 29.25 -33.781 -6.031 1 94.5 267 GLY B CA 1
ATOM 4704 C C . GLY B 1 267 ? 28.719 -32.5 -6.672 1 94.5 267 GLY B C 1
ATOM 4705 O O . GLY B 1 267 ? 29.031 -31.406 -6.223 1 94.5 267 GLY B O 1
ATOM 4706 N N . ARG B 1 268 ? 27.922 -32.594 -7.633 1 96.19 268 ARG B N 1
ATOM 4707 C CA . ARG B 1 268 ? 27.406 -31.438 -8.352 1 96.19 268 ARG B CA 1
ATOM 4708 C C . ARG B 1 268 ? 26.531 -30.578 -7.445 1 96.19 268 ARG B C 1
ATOM 4710 O O . ARG B 1 268 ? 26.406 -29.359 -7.641 1 96.19 268 ARG B O 1
ATOM 4717 N N . LEU B 1 269 ? 25.938 -31.266 -6.449 1 97 269 LEU B N 1
ATOM 4718 C CA . LEU B 1 269 ? 25.094 -30.516 -5.523 1 97 269 LEU B CA 1
ATOM 4719 C C . LEU B 1 269 ? 25.938 -29.516 -4.738 1 97 269 LEU B C 1
ATOM 4721 O O . LEU B 1 269 ? 25.5 -28.375 -4.504 1 97 269 LEU B O 1
ATOM 4725 N N . GLU B 1 270 ? 27.109 -29.875 -4.324 1 97.19 270 GLU B N 1
ATOM 4726 C CA . GLU B 1 270 ? 28.016 -28.984 -3.615 1 97.19 270 GLU B CA 1
ATOM 4727 C C . GLU B 1 270 ? 28.453 -27.828 -4.504 1 97.19 270 GLU B C 1
ATOM 4729 O O . GLU B 1 270 ? 28.516 -26.672 -4.055 1 97.19 270 GLU B O 1
ATOM 4734 N N . ALA B 1 271 ? 28.734 -28.188 -5.688 1 96.94 271 ALA B N 1
ATOM 4735 C CA . ALA B 1 271 ? 29.125 -27.172 -6.641 1 96.94 271 ALA B CA 1
ATOM 4736 C C . ALA B 1 271 ? 27.984 -26.188 -6.902 1 96.94 271 ALA B C 1
ATOM 4738 O O . ALA B 1 271 ? 28.219 -24.969 -7 1 96.94 271 ALA B O 1
ATOM 4739 N N . PHE B 1 272 ? 26.812 -26.719 -7.09 1 97.5 272 PHE B N 1
ATOM 4740 C CA . PHE B 1 272 ? 25.641 -25.875 -7.293 1 97.5 272 PHE B CA 1
ATOM 4741 C C . PHE B 1 272 ? 25.438 -24.953 -6.094 1 97.5 272 PHE B C 1
ATOM 4743 O O . PHE B 1 272 ? 25.203 -23.75 -6.258 1 97.5 272 PHE B O 1
ATOM 4750 N N . SER B 1 273 ? 25.562 -25.469 -4.891 1 96.81 273 SER B N 1
ATOM 4751 C CA . SER B 1 273 ? 25.375 -24.7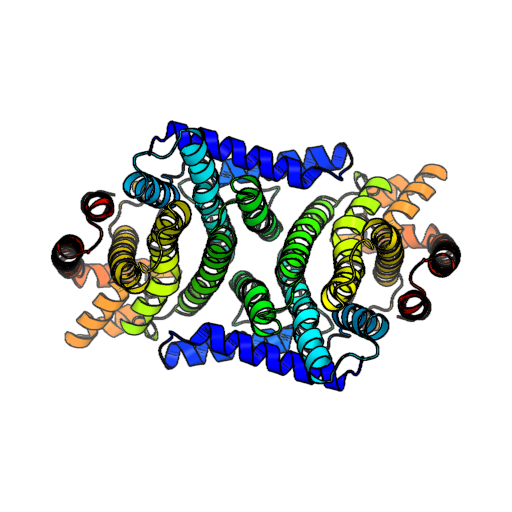34 -3.648 1 96.81 273 SER B CA 1
ATOM 4752 C C . SER B 1 273 ? 26.391 -23.594 -3.521 1 96.81 273 SER B C 1
ATOM 4754 O O . SER B 1 273 ? 26.062 -22.531 -3.012 1 96.81 273 SER B O 1
ATOM 4756 N N . ALA B 1 274 ? 27.531 -23.781 -3.986 1 96.69 274 ALA B N 1
ATOM 4757 C CA . ALA B 1 274 ? 28.609 -22.797 -3.869 1 96.69 274 ALA B CA 1
ATOM 4758 C C . ALA B 1 274 ? 28.406 -21.641 -4.828 1 96.69 274 ALA B C 1
ATOM 4760 O O . ALA B 1 274 ? 28.953 -20.547 -4.621 1 96.69 274 ALA B O 1
ATOM 4761 N N . ASN B 1 275 ? 27.609 -21.875 -5.84 1 96.88 275 ASN B N 1
ATOM 4762 C CA . ASN B 1 275 ? 27.516 -20.875 -6.891 1 96.88 275 ASN B CA 1
ATOM 4763 C C . ASN B 1 275 ? 26.109 -20.266 -6.949 1 96.88 275 ASN B C 1
ATOM 4765 O O . ASN B 1 275 ? 25.938 -19.141 -7.449 1 96.88 275 ASN B O 1
ATOM 4769 N N . PHE B 1 276 ? 25.109 -21 -6.465 1 97 276 PHE B N 1
ATOM 4770 C CA . PHE B 1 276 ? 23.719 -20.562 -6.516 1 97 276 PHE B CA 1
ATOM 4771 C C . PHE B 1 276 ? 23.484 -19.438 -5.531 1 97 276 PHE B C 1
ATOM 4773 O O . PHE B 1 276 ? 23.938 -19.484 -4.387 1 97 276 PHE B O 1
ATOM 4780 N N . GLY B 1 277 ? 22.781 -18.328 -5.941 1 94.75 277 GLY B N 1
ATOM 4781 C CA . GLY B 1 277 ? 22.469 -17.203 -5.082 1 94.75 277 GLY B CA 1
ATOM 4782 C C . GLY B 1 277 ? 23.625 -16.234 -4.93 1 94.75 277 GLY B C 1
ATOM 4783 O O . GLY B 1 277 ? 23.703 -15.508 -3.934 1 94.75 277 GLY B O 1
ATOM 4784 N N . LYS B 1 278 ? 24.578 -16.328 -5.844 1 94.19 278 LYS B N 1
ATOM 4785 C CA . LYS B 1 278 ? 25.719 -15.422 -5.879 1 94.19 278 LYS B CA 1
ATOM 4786 C C . LYS B 1 278 ? 25.641 -14.477 -7.074 1 94.19 278 LYS B C 1
ATOM 4788 O O . LYS B 1 278 ? 25.578 -14.922 -8.219 1 94.19 278 LYS B O 1
ATOM 4793 N N . PRO B 1 279 ? 25.641 -13.211 -6.762 1 89.44 279 PRO B N 1
ATOM 4794 C CA . PRO B 1 279 ? 25.391 -12.234 -7.828 1 89.44 279 PRO B CA 1
ATOM 4795 C C . PRO B 1 279 ? 26.578 -12.109 -8.789 1 89.44 279 PRO B C 1
ATOM 4797 O O . PRO B 1 279 ? 26.438 -11.539 -9.875 1 89.44 279 PRO B O 1
ATOM 4800 N N . GLU B 1 280 ? 27.734 -12.625 -8.461 1 93.44 280 GLU B N 1
ATOM 4801 C CA . GLU B 1 280 ? 28.875 -12.57 -9.367 1 93.44 280 GLU B CA 1
ATOM 4802 C C . GLU B 1 280 ? 28.578 -13.32 -10.664 1 93.44 280 GLU B C 1
ATOM 4804 O O . GLU B 1 280 ? 28.172 -14.477 -10.641 1 93.44 280 GLU B O 1
ATOM 4809 N N . PRO B 1 281 ? 28.859 -12.711 -11.766 1 93.44 281 PRO B N 1
ATOM 4810 C CA . PRO B 1 281 ? 28.516 -13.305 -13.055 1 93.44 281 PRO B CA 1
ATOM 4811 C C . PRO B 1 281 ? 29.125 -14.695 -13.25 1 93.44 281 PRO B C 1
ATOM 4813 O O . PRO B 1 281 ? 28.469 -15.594 -13.797 1 93.44 281 PRO B O 1
ATOM 4816 N N . GLU B 1 282 ? 30.328 -14.836 -12.805 1 95.62 282 GLU B N 1
ATOM 4817 C CA . GLU B 1 282 ? 31 -16.109 -12.969 1 95.62 282 GLU B CA 1
ATOM 4818 C C . GLU B 1 282 ? 30.312 -17.219 -12.164 1 95.62 282 GLU B C 1
ATOM 4820 O O . GLU B 1 282 ? 30.203 -18.344 -12.617 1 95.62 282 GLU B O 1
ATOM 4825 N N . LYS B 1 283 ? 29.875 -16.844 -11.039 1 96.12 283 LYS B N 1
ATOM 4826 C CA . LYS B 1 283 ? 29.188 -17.812 -10.18 1 96.12 283 LYS B CA 1
ATOM 4827 C C . LYS B 1 283 ? 27.797 -18.141 -10.711 1 96.12 283 LYS B C 1
ATOM 4829 O O . LYS B 1 283 ? 27.391 -19.297 -10.734 1 96.12 283 LYS B O 1
ATOM 4834 N N . THR B 1 284 ? 27.141 -17.141 -11.141 1 94.5 284 THR B N 1
ATOM 4835 C CA . THR B 1 284 ? 25.812 -17.344 -11.727 1 94.5 284 THR B CA 1
ATOM 4836 C C . THR B 1 284 ? 25.891 -18.234 -12.961 1 94.5 284 THR B C 1
ATOM 4838 O O . THR B 1 284 ? 25.078 -19.125 -13.133 1 94.5 284 THR B O 1
ATOM 4841 N N . ALA B 1 285 ? 26.844 -18.047 -13.781 1 95 285 ALA B N 1
ATOM 4842 C CA . ALA B 1 285 ? 27.047 -18.859 -14.992 1 95 285 ALA B CA 1
ATOM 4843 C C . ALA B 1 285 ? 27.344 -20.312 -14.641 1 95 285 ALA B C 1
ATOM 4845 O O . ALA B 1 285 ? 26.875 -21.219 -15.312 1 95 285 ALA B O 1
ATOM 4846 N N . ALA B 1 286 ? 28.141 -20.438 -13.594 1 96.81 286 ALA B N 1
ATOM 4847 C CA . ALA B 1 286 ? 28.5 -21.781 -13.156 1 96.81 286 ALA B CA 1
ATOM 4848 C C . ALA B 1 286 ? 27.266 -22.531 -12.664 1 96.81 286 ALA B C 1
ATOM 4850 O O . ALA B 1 286 ? 27.078 -23.703 -12.992 1 96.81 286 ALA B O 1
ATOM 4851 N N . ALA B 1 287 ? 26.469 -21.875 -11.93 1 96.69 287 ALA B N 1
ATOM 4852 C CA . ALA B 1 287 ? 25.234 -22.484 -11.438 1 96.69 287 ALA B CA 1
ATOM 4853 C C . ALA B 1 287 ? 24.297 -22.828 -12.594 1 96.69 287 ALA B C 1
ATOM 4855 O O . ALA B 1 287 ? 23.688 -23.906 -12.602 1 96.69 287 ALA B O 1
ATOM 4856 N N . LYS B 1 288 ? 24.203 -21.969 -13.539 1 95.5 288 LYS B N 1
ATOM 4857 C CA . LYS B 1 288 ? 23.359 -22.188 -14.711 1 95.5 288 LYS B CA 1
ATOM 4858 C C . LYS B 1 288 ? 23.828 -23.406 -15.508 1 95.5 288 LYS B C 1
ATOM 4860 O O . LYS B 1 288 ? 23.016 -24.203 -15.969 1 95.5 288 LYS B O 1
ATOM 4865 N N . LYS B 1 289 ? 25.094 -23.469 -15.672 1 96.31 289 LYS B N 1
ATOM 4866 C CA . LYS B 1 289 ? 25.672 -24.594 -16.406 1 96.31 289 LYS B CA 1
ATOM 4867 C C . LYS B 1 289 ? 25.297 -25.922 -15.742 1 96.31 289 LYS B C 1
ATOM 4869 O O . LYS B 1 289 ? 24.906 -26.859 -16.422 1 96.31 289 LYS B O 1
ATOM 4874 N N . ILE B 1 290 ? 25.438 -25.938 -14.461 1 97.12 290 ILE B N 1
ATOM 4875 C CA . ILE B 1 290 ? 25.094 -27.141 -13.727 1 97.12 290 ILE B CA 1
ATOM 4876 C C . ILE B 1 290 ? 23.625 -27.469 -13.914 1 97.12 290 ILE B C 1
ATOM 4878 O O . ILE B 1 290 ? 23.266 -28.641 -14.125 1 97.12 290 ILE B O 1
ATOM 4882 N N . LEU B 1 291 ? 22.812 -26.5 -13.836 1 96.5 291 LEU B N 1
ATOM 4883 C CA . LEU B 1 291 ? 21.375 -26.656 -14.031 1 96.5 291 LEU B CA 1
ATOM 4884 C C . LEU B 1 291 ? 21.062 -27.219 -15.414 1 96.5 291 LEU B C 1
ATOM 4886 O O . LEU B 1 291 ? 20.281 -28.156 -15.547 1 96.5 291 LEU B O 1
ATOM 4890 N N . ILE B 1 292 ? 21.688 -26.75 -16.406 1 95.12 292 ILE B N 1
ATOM 4891 C CA . ILE B 1 292 ? 21.484 -27.188 -17.797 1 95.12 292 ILE B CA 1
ATOM 4892 C C . ILE B 1 292 ? 21.969 -28.625 -17.969 1 95.12 292 ILE B C 1
ATOM 4894 O O . ILE B 1 292 ? 21.297 -29.438 -18.594 1 95.12 292 ILE B O 1
ATOM 4898 N N . GLU B 1 293 ? 23.078 -28.875 -17.375 1 96.31 293 GLU B N 1
ATOM 4899 C CA . GLU B 1 293 ? 23.672 -30.203 -17.484 1 96.31 293 GLU B CA 1
ATOM 4900 C C . GLU B 1 293 ? 22.812 -31.25 -16.781 1 96.31 293 GLU B C 1
ATOM 4902 O O . GLU B 1 293 ? 22.859 -32.438 -17.125 1 96.31 293 GLU B O 1
ATOM 4907 N N . ALA B 1 294 ? 22.078 -30.797 -15.836 1 96.38 294 ALA B N 1
ATOM 4908 C CA . ALA B 1 294 ? 21.188 -31.703 -15.109 1 96.38 294 ALA B CA 1
ATOM 4909 C C . ALA B 1 294 ? 19.984 -32.062 -15.961 1 96.38 294 ALA B C 1
ATOM 4911 O O . ALA B 1 294 ? 19.188 -32.938 -15.594 1 96.38 294 ALA B O 1
ATOM 4912 N N . GLU B 1 295 ? 19.734 -31.406 -17.109 1 96.25 295 GLU B N 1
ATOM 4913 C CA . GLU B 1 295 ? 18.703 -31.703 -18.109 1 96.25 295 GLU B CA 1
ATOM 4914 C C . GLU B 1 295 ? 17.297 -31.594 -17.516 1 96.25 295 GLU B C 1
ATOM 4916 O O . GLU B 1 295 ? 16.453 -32.469 -17.75 1 96.25 295 GLU B O 1
ATOM 4921 N N . VAL B 1 296 ? 17.188 -30.578 -16.703 1 96.69 296 VAL B N 1
ATOM 4922 C CA . VAL B 1 296 ? 15.898 -30.375 -16.047 1 96.69 296 VAL B CA 1
ATOM 4923 C C . VAL B 1 296 ? 14.867 -29.906 -17.078 1 96.69 296 VAL B C 1
ATOM 4925 O O . VAL B 1 296 ? 13.664 -29.953 -16.828 1 96.69 296 VAL B O 1
ATOM 4928 N N . ASP B 1 297 ? 15.305 -29.438 -18.281 1 96.06 297 ASP B N 1
ATOM 4929 C CA . ASP B 1 297 ? 14.398 -29.047 -19.359 1 96.06 297 ASP B CA 1
ATOM 4930 C C . ASP B 1 297 ? 13.539 -30.234 -19.797 1 96.06 297 ASP B C 1
ATOM 4932 O O . ASP B 1 297 ? 12.359 -30.062 -20.125 1 96.06 297 ASP B O 1
ATOM 4936 N N . LYS B 1 298 ? 14.102 -31.469 -19.766 1 96.75 298 LYS B N 1
ATOM 4937 C CA . LYS B 1 298 ? 13.344 -32.656 -20.141 1 96.75 298 LYS B CA 1
ATOM 4938 C C . LYS B 1 298 ? 12.25 -32.938 -19.109 1 96.75 298 LYS B C 1
ATOM 4940 O O . LYS B 1 298 ? 11.117 -33.281 -19.484 1 96.75 298 LYS B O 1
ATOM 4945 N N . ASP B 1 299 ? 12.641 -32.812 -17.844 1 97.25 299 ASP B N 1
ATOM 4946 C CA . ASP B 1 299 ? 11.656 -32.969 -16.781 1 97.25 299 ASP B CA 1
ATOM 4947 C C . ASP B 1 299 ? 10.539 -31.938 -16.891 1 97.25 299 ASP B C 1
ATOM 4949 O O . ASP B 1 299 ? 9.375 -32.25 -16.625 1 97.25 299 ASP B O 1
ATOM 4953 N N . PHE B 1 300 ? 10.938 -30.719 -17.266 1 97.25 300 PHE B N 1
ATOM 4954 C CA . PHE B 1 300 ? 9.984 -29.625 -17.375 1 97.25 300 PHE B CA 1
ATOM 4955 C C . PHE B 1 300 ? 8.961 -29.891 -18.469 1 97.25 300 PHE B C 1
ATOM 4957 O O . PHE B 1 300 ? 7.77 -29.641 -18.297 1 97.25 300 PHE B O 1
ATOM 4964 N N . VAL B 1 301 ? 9.383 -30.391 -19.625 1 96.06 301 VAL B N 1
ATOM 4965 C CA . VAL B 1 301 ? 8.5 -30.688 -20.734 1 96.06 301 VAL B CA 1
ATOM 4966 C C . VAL B 1 301 ? 7.465 -31.734 -20.312 1 96.06 301 VAL B C 1
ATOM 4968 O O . VAL B 1 301 ? 6.273 -31.594 -20.594 1 96.06 301 VAL B O 1
ATOM 4971 N N . GLU B 1 302 ? 7.953 -32.719 -19.625 1 96.94 302 GLU B N 1
ATOM 4972 C CA . GLU B 1 302 ? 7.047 -33.75 -19.125 1 96.94 302 GLU B CA 1
ATOM 4973 C C . GLU B 1 302 ? 6.051 -33.156 -18.125 1 96.94 302 GLU B C 1
ATOM 4975 O O . GLU B 1 302 ? 4.859 -33.5 -18.172 1 96.94 302 GLU B O 1
ATOM 4980 N N . PHE B 1 303 ? 6.562 -32.344 -17.25 1 97.5 303 PHE B N 1
ATOM 4981 C CA . PHE B 1 303 ? 5.719 -31.672 -16.266 1 97.5 303 PHE B CA 1
ATOM 4982 C C . PHE B 1 303 ? 4.629 -30.859 -16.938 1 97.5 303 PHE B C 1
ATOM 4984 O O . PHE B 1 303 ? 3.455 -30.953 -16.578 1 97.5 303 PHE B O 1
ATOM 4991 N N . VAL B 1 304 ? 4.973 -30.047 -17.938 1 97 304 VAL B N 1
ATOM 4992 C CA . VAL B 1 304 ? 4.043 -29.172 -18.641 1 97 304 VAL B CA 1
ATOM 4993 C C . VAL B 1 304 ? 2.969 -30 -19.328 1 97 304 VAL B C 1
ATOM 4995 O O . VAL B 1 304 ? 1.777 -29.703 -19.234 1 97 304 VAL B O 1
ATOM 4998 N N . ASN B 1 305 ? 3.391 -31.047 -20.016 1 96 305 ASN B N 1
ATOM 4999 C CA . ASN B 1 305 ? 2.457 -31.906 -20.75 1 96 305 ASN B CA 1
ATOM 5000 C C . ASN B 1 305 ? 1.469 -32.594 -19.797 1 96 305 ASN B C 1
ATOM 5002 O O . ASN B 1 305 ? 0.262 -32.562 -20.047 1 96 305 ASN B O 1
ATOM 5006 N N . ASN B 1 306 ? 2.014 -33.156 -18.766 1 97.56 306 ASN B N 1
ATOM 5007 C CA . ASN B 1 306 ? 1.165 -33.875 -17.812 1 97.56 306 ASN B CA 1
ATOM 5008 C C . ASN B 1 306 ? 0.204 -32.906 -17.109 1 97.56 306 ASN B C 1
ATOM 5010 O O . ASN B 1 306 ? -0.975 -33.219 -16.938 1 97.56 306 ASN B O 1
ATOM 5014 N N . THR B 1 307 ? 0.746 -31.797 -16.656 1 97.69 307 THR B N 1
ATOM 5015 C CA . THR B 1 307 ? -0.07 -30.828 -15.938 1 97.69 307 THR B CA 1
ATOM 5016 C C . THR B 1 307 ? -1.164 -30.266 -16.844 1 97.69 307 THR B C 1
ATOM 5018 O O . THR B 1 307 ? -2.307 -30.094 -16.406 1 97.69 307 THR B O 1
ATOM 5021 N N . SER B 1 308 ? -0.813 -29.938 -18.078 1 96.94 308 SER B N 1
ATOM 5022 C CA . SER B 1 308 ? -1.791 -29.406 -19.031 1 96.94 308 SER B CA 1
ATOM 5023 C C . SER B 1 308 ? -2.906 -30.406 -19.281 1 96.94 308 SER B C 1
ATOM 5025 O O . SER B 1 308 ? -4.082 -30.047 -19.328 1 96.94 308 SER B O 1
ATOM 5027 N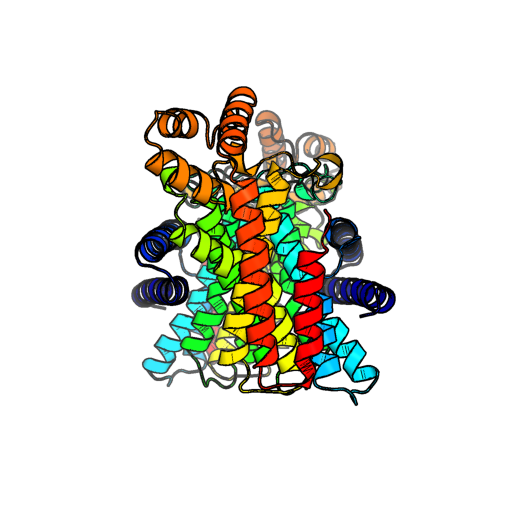 N . ALA B 1 309 ? -2.537 -31.688 -19.484 1 97.06 309 ALA B N 1
ATOM 5028 C CA . ALA B 1 309 ? -3.529 -32.75 -19.719 1 97.06 309 ALA B CA 1
ATOM 5029 C C . ALA B 1 309 ? -4.469 -32.875 -18.516 1 97.06 309 ALA B C 1
ATOM 5031 O O . ALA B 1 309 ? -5.688 -32.969 -18.688 1 97.06 309 ALA B O 1
ATOM 5032 N N . ASP B 1 310 ? -3.906 -32.906 -17.375 1 97.69 310 ASP B N 1
ATOM 5033 C CA . ASP B 1 310 ? -4.691 -32.969 -16.141 1 97.69 310 ASP B CA 1
ATOM 5034 C C . ASP B 1 310 ? -5.652 -31.797 -16.016 1 97.69 310 ASP B C 1
ATOM 5036 O O . ASP B 1 310 ? -6.805 -31.969 -15.625 1 97.69 310 ASP B O 1
ATOM 5040 N N . LEU B 1 311 ? -5.184 -30.594 -16.344 1 97.88 311 LEU B N 1
ATOM 5041 C CA . LEU B 1 311 ? -6 -29.391 -16.266 1 97.88 311 LEU B CA 1
ATOM 5042 C C . LEU B 1 311 ? -7.18 -29.469 -17.219 1 97.88 311 LEU B C 1
ATOM 5044 O O . LEU B 1 311 ? -8.312 -29.141 -16.859 1 97.88 311 LEU B O 1
ATOM 5048 N N . HIS B 1 312 ? -6.93 -29.938 -18.453 1 97.31 312 HIS B N 1
ATOM 5049 C CA . HIS B 1 312 ? -8.023 -30.062 -19.406 1 97.31 312 HIS B CA 1
ATOM 5050 C C . HIS B 1 312 ? -9.07 -31.047 -18.922 1 97.31 312 HIS B C 1
ATOM 5052 O O . HIS B 1 312 ? -10.266 -30.828 -19.094 1 97.31 312 HIS B O 1
ATOM 5058 N N . ASP B 1 313 ? -8.609 -32.156 -18.344 1 97.44 313 ASP B N 1
ATOM 5059 C CA . ASP B 1 313 ? -9.523 -33.156 -17.781 1 97.44 313 ASP B CA 1
ATOM 5060 C C . ASP B 1 313 ? -10.383 -32.531 -16.672 1 97.44 313 ASP B C 1
ATOM 5062 O O . ASP B 1 313 ? -11.594 -32.75 -16.641 1 97.44 313 ASP B O 1
ATOM 5066 N N . LYS B 1 314 ? -9.773 -31.812 -15.766 1 96.88 314 LYS B N 1
ATOM 5067 C CA . LYS B 1 314 ? -10.484 -31.172 -14.664 1 96.88 314 LYS B CA 1
ATOM 5068 C C . LYS B 1 314 ? -11.469 -30.125 -15.172 1 96.88 314 LYS B C 1
ATOM 5070 O O . LYS B 1 314 ? -12.57 -29.984 -14.641 1 96.88 314 LYS B O 1
ATOM 5075 N N . ILE B 1 315 ? -11.062 -29.344 -16.188 1 97.38 315 ILE B N 1
ATOM 5076 C CA . ILE B 1 315 ? -11.938 -28.328 -16.766 1 97.38 315 ILE B CA 1
ATOM 5077 C C . ILE B 1 315 ? -13.156 -29 -17.391 1 97.38 315 ILE B C 1
ATOM 5079 O O . ILE B 1 315 ? -14.281 -28.516 -17.266 1 97.38 315 ILE B O 1
ATOM 5083 N N . ASP B 1 316 ? -12.945 -30.125 -18.047 1 96.5 316 ASP B N 1
ATOM 5084 C CA . ASP B 1 316 ? -14.047 -30.859 -18.656 1 96.5 316 ASP B CA 1
ATOM 5085 C C . ASP B 1 316 ? -15.078 -31.266 -17.609 1 96.5 316 ASP B C 1
ATOM 5087 O O . ASP B 1 316 ? -16.281 -31.328 -17.891 1 96.5 316 ASP B O 1
ATOM 5091 N N . GLY B 1 317 ? -14.602 -31.547 -16.406 1 93.69 317 GLY B N 1
ATOM 5092 C CA . GLY B 1 317 ? -15.484 -31.969 -15.328 1 93.69 317 GLY B CA 1
ATOM 5093 C C . GLY B 1 317 ? -16.062 -30.797 -14.555 1 93.69 317 GLY B C 1
ATOM 5094 O O . GLY B 1 317 ? -16.844 -30.984 -13.609 1 93.69 317 GLY B O 1
ATOM 5095 N N . PHE B 1 318 ? -15.711 -29.609 -14.961 1 91.62 318 PHE B N 1
ATOM 5096 C CA . PHE B 1 318 ? -16.172 -28.422 -14.258 1 91.62 318 PHE B CA 1
ATOM 5097 C C . PHE B 1 318 ? -17.656 -28.203 -14.469 1 91.62 318 PHE B C 1
ATOM 5099 O O . PHE B 1 318 ? -18.172 -28.391 -15.578 1 91.62 318 PHE B O 1
ATOM 5106 N N . GLY B 1 319 ? -18.422 -27.828 -13.453 1 88.75 319 GLY B N 1
ATOM 5107 C CA . GLY B 1 319 ? -19.875 -27.797 -13.43 1 88.75 319 GLY B CA 1
ATOM 5108 C C . GLY B 1 319 ? -20.453 -26.625 -14.188 1 88.75 319 GLY B C 1
ATOM 5109 O O . GLY B 1 319 ? -21.625 -26.656 -14.586 1 88.75 319 GLY B O 1
ATOM 5110 N N . ARG B 1 320 ? -19.797 -25.594 -14.336 1 91.62 320 ARG B N 1
ATOM 5111 C CA . ARG B 1 320 ? -20.297 -24.422 -15.062 1 91.62 320 ARG B CA 1
ATOM 5112 C C . ARG B 1 320 ? -19.828 -24.453 -16.516 1 91.62 320 ARG B C 1
ATOM 5114 O O . ARG B 1 320 ? -18.766 -23.906 -16.844 1 91.62 320 ARG B O 1
ATOM 5121 N N . GLN B 1 321 ? -20.688 -24.875 -17.375 1 94.31 321 GLN B N 1
ATOM 5122 C CA . GLN B 1 321 ? -20.344 -25.125 -18.781 1 94.31 321 GLN B CA 1
ATOM 5123 C C . GLN B 1 321 ? -19.938 -23.828 -19.484 1 94.31 321 GLN B C 1
ATOM 5125 O O . GLN B 1 321 ? -19.078 -23.844 -20.359 1 94.31 321 GLN B O 1
ATOM 5130 N N . GLU B 1 322 ? -20.516 -22.719 -19.047 1 95.25 322 GLU B N 1
ATOM 5131 C CA . GLU B 1 322 ? -20.297 -21.422 -19.703 1 95.25 322 GLU B CA 1
ATOM 5132 C C . GLU B 1 322 ? -18.859 -20.969 -19.562 1 95.25 322 GLU B C 1
ATOM 5134 O O . GLU B 1 322 ? -18.344 -20.234 -20.422 1 95.25 322 GLU B O 1
ATOM 5139 N N . VAL B 1 323 ? -18.172 -21.453 -18.547 1 96.56 323 VAL B N 1
ATOM 5140 C CA . VAL B 1 323 ? -16.844 -20.938 -18.25 1 96.56 323 VAL B CA 1
ATOM 5141 C C . VAL B 1 323 ? -15.781 -21.891 -18.797 1 96.56 323 VAL B C 1
ATOM 5143 O O . VAL B 1 323 ? -14.609 -21.516 -18.906 1 96.56 323 VAL B O 1
ATOM 5146 N N . LYS B 1 324 ? -16.141 -23.109 -19.219 1 97 324 LYS B N 1
ATOM 5147 C CA . LYS B 1 324 ? -15.188 -24.141 -19.656 1 97 324 LYS B CA 1
ATOM 5148 C C . LYS B 1 324 ? -14.359 -23.641 -20.844 1 97 324 LYS B C 1
ATOM 5150 O O . LYS B 1 324 ? -13.133 -23.797 -20.844 1 97 324 LYS B O 1
ATOM 5155 N N . PRO B 1 325 ? -15.008 -22.984 -21.812 1 97.12 325 PRO B N 1
ATOM 5156 C CA . PRO B 1 325 ? -14.203 -22.5 -22.938 1 97.12 325 PRO B CA 1
ATOM 5157 C C . PRO B 1 325 ? -13.156 -21.469 -22.516 1 97.12 325 PRO B C 1
ATOM 5159 O O . PRO B 1 325 ? -12.055 -21.438 -23.062 1 97.12 325 PRO B O 1
ATOM 5162 N N . VAL B 1 326 ? -13.477 -20.656 -21.578 1 96.75 326 VAL B N 1
ATOM 5163 C CA . VAL B 1 326 ? -12.547 -19.641 -21.062 1 96.75 326 VAL B CA 1
ATOM 5164 C C . VAL B 1 326 ? -11.344 -20.328 -20.438 1 96.75 326 VAL B C 1
ATOM 5166 O O . VAL B 1 326 ? -10.195 -19.953 -20.688 1 96.75 326 VAL B O 1
ATOM 5169 N N . LEU B 1 327 ? -11.586 -21.375 -19.672 1 97.31 327 LEU B N 1
ATOM 5170 C CA . LEU B 1 327 ? -10.539 -22.094 -18.953 1 97.31 327 LEU B CA 1
ATOM 5171 C C . LEU B 1 327 ? -9.664 -22.891 -19.906 1 97.31 327 LEU B C 1
ATOM 5173 O O . LEU B 1 327 ? -8.438 -22.906 -19.781 1 97.31 327 LEU B O 1
ATOM 5177 N N . HIS B 1 328 ? -10.328 -23.547 -20.875 1 97.12 328 HIS B N 1
ATOM 5178 C CA . HIS B 1 328 ? -9.555 -24.266 -21.875 1 97.12 328 HIS B CA 1
ATOM 5179 C C . HIS B 1 328 ? -8.648 -23.328 -22.672 1 97.12 328 HIS B C 1
ATOM 5181 O O . HIS B 1 328 ? -7.477 -23.641 -22.891 1 97.12 328 HIS B O 1
ATOM 5187 N N . SER B 1 329 ? -9.156 -22.203 -23.062 1 95.31 329 SER B N 1
ATOM 5188 C CA . SER B 1 329 ? -8.383 -21.234 -23.828 1 95.31 329 SER B CA 1
ATOM 5189 C C . SER B 1 329 ? -7.199 -20.719 -23.016 1 95.31 329 SER B C 1
ATOM 5191 O O . SER B 1 329 ? -6.125 -20.469 -23.562 1 95.31 329 SER B O 1
ATOM 5193 N N . LEU B 1 330 ? -7.438 -20.531 -21.781 1 94.69 330 LEU B N 1
ATOM 5194 C CA . LEU B 1 330 ? -6.387 -20.078 -20.875 1 94.69 330 LEU B CA 1
ATOM 5195 C C . LEU B 1 330 ? -5.234 -21.062 -20.844 1 94.69 330 LEU B C 1
ATOM 5197 O O . LEU B 1 330 ? -4.07 -20.688 -20.984 1 94.69 330 LEU B O 1
ATOM 5201 N N . VAL B 1 331 ? -5.551 -22.344 -20.641 1 96 331 VAL B N 1
ATOM 5202 C CA . VAL B 1 331 ? -4.535 -23.391 -20.562 1 96 331 VAL B CA 1
ATOM 5203 C C . VAL B 1 331 ? -3.818 -23.516 -21.906 1 96 331 VAL B C 1
ATOM 5205 O O . VAL B 1 331 ? -2.596 -23.672 -21.938 1 96 331 VAL B O 1
ATOM 5208 N N . GLU B 1 332 ? -4.543 -23.359 -22.984 1 94.75 332 GLU B N 1
ATOM 5209 C CA . GLU B 1 332 ? -3.963 -23.453 -24.312 1 94.75 332 GLU B CA 1
ATOM 5210 C C . GLU B 1 332 ? -2.994 -22.297 -24.578 1 94.75 332 GLU B C 1
ATOM 5212 O O . GLU B 1 332 ? -1.937 -22.484 -25.172 1 94.75 332 GLU B O 1
ATOM 5217 N N . ALA B 1 333 ? -3.383 -21.156 -24.125 1 90.56 333 ALA B N 1
ATOM 5218 C CA . ALA B 1 333 ? -2.52 -20 -24.297 1 90.56 333 ALA B CA 1
ATOM 5219 C C . ALA B 1 333 ? -1.205 -20.172 -23.547 1 90.56 333 ALA B C 1
ATOM 5221 O O . ALA B 1 333 ? -0.155 -19.719 -24 1 90.56 333 ALA B O 1
ATOM 5222 N N . LEU B 1 334 ? -1.273 -20.812 -22.406 1 89.31 334 LEU B N 1
ATOM 5223 C CA . LEU B 1 334 ? -0.071 -21.062 -21.609 1 89.31 334 LEU B CA 1
ATOM 5224 C C . LEU B 1 334 ? 0.837 -22.062 -22.312 1 89.31 334 LEU B C 1
ATOM 5226 O O . LEU B 1 334 ? 2.062 -21.984 -22.203 1 89.31 334 LEU B O 1
ATOM 5230 N N . MET B 1 335 ? 0.14 -23.031 -23.047 1 87.25 335 MET B N 1
ATOM 5231 C CA . MET B 1 335 ? 0.904 -24.062 -23.75 1 87.25 335 MET B CA 1
ATOM 5232 C C . MET B 1 335 ? 1.54 -23.516 -25.016 1 87.25 335 MET B C 1
ATOM 5234 O O . MET B 1 335 ? 2.568 -24.016 -25.469 1 87.25 335 MET B O 1
ATOM 5238 N N . GLY B 1 336 ? 0.818 -22.562 -25.656 1 73.75 336 GLY B N 1
ATOM 5239 C CA . GLY B 1 336 ? 1.323 -21.938 -26.875 1 73.75 336 GLY B CA 1
ATOM 5240 C C . GLY B 1 336 ? 2.264 -20.781 -26.625 1 73.75 336 GLY B C 1
ATOM 5241 O O . GLY B 1 336 ? 2.65 -20.062 -27.547 1 73.75 336 GLY B O 1
ATOM 5242 N N . ARG B 1 337 ? 2.248 -20.406 -25.453 1 58.09 337 ARG B N 1
ATOM 5243 C CA . ARG B 1 337 ? 3.143 -19.312 -25.078 1 58.09 337 ARG B CA 1
ATOM 5244 C C . ARG B 1 337 ? 4.574 -19.609 -25.5 1 58.09 337 ARG B C 1
ATOM 5246 O O . ARG B 1 337 ? 5.191 -20.562 -25.031 1 58.09 337 ARG B O 1
ATOM 5253 N N . LYS B 1 338 ? 4.637 -19.766 -26.797 1 48.75 338 LYS B N 1
ATOM 5254 C CA . LYS B 1 338 ? 6.016 -19.594 -27.25 1 48.75 338 LYS B CA 1
ATOM 5255 C C . LYS B 1 338 ? 6.633 -18.328 -26.641 1 48.75 338 LYS B C 1
ATOM 5257 O O . LYS B 1 338 ? 6.008 -17.266 -26.625 1 48.75 338 LYS B O 1
ATOM 5262 N N . LYS B 1 339 ? 7.512 -18.375 -25.672 1 41.31 339 LYS B N 1
ATOM 5263 C CA . LYS B 1 339 ? 8.164 -17.078 -25.453 1 41.31 339 LYS B CA 1
ATOM 5264 C C . LYS B 1 339 ? 8.617 -16.453 -26.766 1 41.31 339 LYS B C 1
ATOM 5266 O O . LYS B 1 339 ? 9.039 -17.172 -27.688 1 41.31 339 LYS B O 1
#

Secondary structure (DSSP, 8-state):
--HHHHHHHHHHHHHHHHHHHHTTS-HHHHHHHHHHHHHHHHHHTTT---HHHHHHHHHHHHH-TT--HHHHHHHHHHHHHHHHHHHHHHHHHHHHHT--EETTEE-GGGSTTTGGGHHHHHHHHHHTHHHHHHHH-TT-TTHHHHHHHHHHHHHHHHHHHHHHHT--SGGG--HHHHHHHHIIIIIIIIIIHHHHHHHHHTT--S-HHHHHHHHHHHHHHHHHHHHHHHHHS-HHHH---SHHHHHT---HHHHHHHHHHHHH-SSHHHHHHHHTT--SHHHHHHHHHHHHHTTHHHHHHHHHHHHHHHHHHHHHT-S-GGGHHHHHHHHHHHHS---/--HHHHHHHHHHHHHHHHHHHHTTS-HHHHHHHHHHHHHHHHHHTTT---HHHHHHHHHHHHH-TT--HHHHHHHHHHHHHHHHHHHHHHHHHHHHHT--EETTEE-GGGSTTTGGGHHHHHHHHHHTHHHHHHHH-TT-TTHHHHHHHHHHHHHHHHHHHHHHHT--SGGG--HHHHHHHHIIIIIIIIIIHHHHHHHHHTT--S-HHHHHHHHHHHHHHHHHHHHHHHHHS-HHHH---SHHHHHT---HHHHHHHHHHHHH-SSHHHHHHHHTT--SHHHHHHHHHHHHHTTHHHHHHHHHHHHHHHHHHHHHT-S-GGGHHHHHHHHHHHHS---

Organism: Panagrellus redivivus (NCBI:txid6233)

Foldseek 3Di:
DDPVLLVVLLVVLLVLLLCVVPVPPDPVVSVVSNVLSVVLSCVQLPPDPLQLLVLLLLLLCLLCVPDDPLLSSLLSLLSSLLSLVVSLVVLVVCVVLVPQDDPRHGRPLPDPVPNPVSNVSSVSSNVCNLVSLCVSCVPQPLSVVLVVLSVVLSVQLVVLVVLQLVQQALVQQAPVSQLSSQLRNWQSSRFVSSNVSSCSSNVHDDCNVLRSVLSSLLSSLLQLVVLVCLQPNDCVVNVHPNVCQLRNGRHPLSSLLLVLCVVVVPCLNVLLRVLGSHNDPVSSVSNSVSSVVSVCVVVSVVVLVVSLVVSLVSLVVRPSPSCSVSSNVSSVCSVPPPD/DDPVLLVVLLVVLLVLLLCVVPVPPDPVVSVVSNVLSVVLSCVQLPPDPLQLLVLLLLLLCLLCVPDDPLLSSLSSLLSSLLSLVVSLVVLVVCVVLVPQDDPRHGRQLPDPVPNPVSNVSSVSSNVCNLVSLCVSCVPQPCSVVLVVLSVVLSVQLVVLVVLQLVQQALVQQAPVSQLSSQLRNWQSSRFVSSNVSSCSSNVHDDCNVLRSVLSSLLSSLLQLVVLVCLQPNDCVVNVHPNSCQLRNGRHPLSSLLLVLCVVVVPCLNVLLRVLGSHNDPVSSVSNSVSSVVSVCVVVSVVVLVVSLVVSLVSLVVRDSPSCSVSSNVSSVCSVPPPD

Nearest PDB structures (foldseek):
  8a7u-assembly1_A  TM=8.964E-01  e=5.224E-18  Phaedon cochleariae
  8a78-assembly1_A  TM=9.152E-01  e=1.867E-17  Phaedon cochleariae
  8a7a-assembly1_A  TM=8.921E-01  e=2.390E-17  Phaedon cochleariae
  8a74-assembly1_A  TM=8.969E-01  e=3.459E-17  Phaedon cochleariae
  5jv2-assembly1_F-2  TM=8.952E-01  e=1.139E-16  Homo sapiens